Protein AF-A0A358NBW7-F1 (afdb_monomer)

Radius of gyration: 40.59 Å; Cα contacts (8 Å, |Δi|>4): 754; chains: 1; bounding box: 81×99×134 Å

Secondary structure (DSSP, 8-state):
------THHHHHHHHHHHHHHHHHHHHHHHHHHHTT--GGGT--S--------EEEEEB-SS-B-TTPBPPHHHHB-TTT-SBPEEEEEHHHHTTSEEEEE-TTS-EEEEEEEEEEEETTEEEEEETTS-EEETTTEEEETTEES-GGGTTTPBBSS-B-TT-B-BGGGBPPTTPPSSHHHHSPTTEEEEEEEGGGEETGGGPPTT-EEEEEEEEEHHHHHHHHHHTT-----------TTS-TTSGGG-EEEEEEEEEEEEEEEEEEEEEEEEEEETTTEEEEEEEEEEEEEEEEETTTHHHHHHHHHTTPEEEEEEPP-S--SS-----PPTTEEEEE--SSPBPTTPPP-GGGSB-TTT-PBPEEEEEHHHHHHTTB---GGGTTT--BSS-B-TTSPPBSTTBPPTTPPSSGGGGSPTT-------GGG-TTGGGPPTT--------------

Solvent-accessible surface area (backbone atoms only — not comparable to full-atom values): 26760 Å² total; per-residue (Å²): 136,84,81,84,75,72,71,66,61,60,53,52,54,51,50,53,50,54,52,50,52,50,54,54,52,50,52,53,54,52,52,43,45,75,70,69,46,61,68,80,77,68,51,88,66,78,79,69,74,84,75,75,66,50,54,58,25,39,16,29,57,45,69,42,56,51,28,37,54,40,49,69,76,38,23,29,33,89,86,77,71,41,74,31,59,49,75,44,45,38,87,69,45,48,66,31,38,37,23,31,71,40,99,88,68,47,78,48,71,41,40,25,63,43,57,48,83,50,100,94,42,50,40,35,27,31,72,87,66,50,74,43,46,63,87,56,40,48,22,50,69,60,22,37,39,50,59,78,84,46,51,67,39,21,27,66,49,68,39,69,49,76,43,66,46,37,69,86,48,39,53,66,90,85,52,53,60,36,69,76,44,69,36,56,90,73,38,40,73,44,83,42,57,44,91,48,33,46,68,50,88,79,50,55,64,70,40,44,27,33,36,33,28,40,35,41,56,89,50,39,73,59,47,40,48,69,58,67,50,77,70,76,86,74,78,74,79,70,74,91,79,70,69,83,82,61,60,80,73,44,56,45,68,32,54,28,40,63,73,20,30,29,68,38,46,71,44,82,42,80,41,78,45,78,48,75,40,99,90,74,47,80,42,78,43,79,46,79,45,47,33,28,29,34,25,33,41,61,80,32,49,53,35,45,50,48,38,52,75,74,66,26,52,26,38,56,43,78,56,81,87,64,82,74,77,66,88,67,66,78,80,69,58,90,70,42,38,61,30,47,18,29,47,42,67,43,54,47,33,36,67,38,47,75,74,44,22,20,29,62,64,74,67,42,70,37,60,46,80,40,47,50,68,59,38,60,78,63,46,44,51,51,54,63,77,79,44,44,68,34,30,30,67,45,72,39,60,46,71,46,71,47,38,66,86,49,35,48,67,89,90,60,61,71,38,73,73,61,72,50,57,90,95,60,80,90,79,89,75,66,63,94,79,38,90,67,61,92,74,70,60,91,91,66,89,81,86,89,81,88,78,82,84,89,80,82,133

Nearest PDB structures (foldseek):
  8h43-assembly3_C  TM=6.506E-01  e=1.332E-01  Homo sapiens
  8h43-assembly1_A  TM=6.468E-01  e=1.851E-01  Homo sapiens
  6wau-assembly1_A  TM=6.482E-01  e=2.573E-01  Homo sapiens
  4tvx-assembly2_C  TM=3.896E-01  e=1.013E+00  Escherichia coli K-12
  4tvx-assembly2_D  TM=2.783E-01  e=1.013E+00  Escherichia coli K-12

Mean predicted aligned error: 17.87 Å

Foldseek 3Di:
DDDDDDPVVVVVVVVVVVVVVVVVVVVVLVVCVVVVNPNVVVPPPDPPPPDAAWQKFFWFAAKDAALDAAAQNRQADPVPRDGDTDTHHQVRQAQWWWWFQDPVRDTDIFGWHHWDADPVGIWTQGPVRDIDHSVRTQDTNQFGRDCVVRGGFGARHIDHTPDTDGPVRTDDPPQHGDPNSNADPQWDKDKDFVVLEPPQQVDDAFFWKWKKWFAQPVCVVVLCVQLPVPDDDPPPPPPPPDDPPPSRPDTDIFTLFGRKGFHFGKDWDWDWDWDADPVPGTDTDTDITIITIITTRPSSVRSVVSSVVSSTRMYIGTDDPDPPPPPPPPPQPPQWAWFFFFLAKAAALDFDAQQRQANRNHRDRDTDIDGPVVCVVQQFDRDPVVRGRWGANHIDGGPDTDHPVRTDDPPQHGDPVSNAPPPDDDDDDDCVPPDCPVVDDPPDDDDDDDDDPPDDD

pLDDT: mean 78.97, std 14.65, range [33.09, 95.12]

Structure (mmCIF, N/CA/C/O backbone):
data_AF-A0A358NBW7-F1
#
_entry.id   AF-A0A358NBW7-F1
#
loop_
_atom_site.group_PDB
_atom_site.id
_atom_site.type_symbol
_atom_site.label_atom_id
_atom_site.label_alt_id
_atom_site.label_comp_id
_atom_site.label_asym_id
_atom_site.label_entity_id
_atom_site.label_seq_id
_atom_site.pdbx_PDB_ins_code
_atom_site.Cartn_x
_atom_site.Cartn_y
_atom_site.Cartn_z
_atom_site.occupancy
_atom_site.B_iso_or_equiv
_atom_site.auth_seq_id
_atom_site.auth_comp_id
_atom_site.auth_asym_id
_atom_site.auth_atom_id
_atom_site.pdbx_PDB_model_num
ATOM 1 N N . MET A 1 1 ? 30.375 -65.484 -62.132 1.00 43.00 1 MET A N 1
ATOM 2 C CA . MET A 1 1 ? 31.184 -64.501 -62.890 1.00 43.00 1 MET A CA 1
ATOM 3 C C . MET A 1 1 ? 30.491 -63.143 -62.827 1.00 43.00 1 MET A C 1
ATOM 5 O O . MET A 1 1 ? 29.466 -62.958 -63.471 1.00 43.00 1 MET A O 1
ATOM 9 N N . GLN A 1 2 ? 30.977 -62.236 -61.975 1.00 42.34 2 GLN A N 1
ATOM 10 C CA . GLN A 1 2 ? 30.413 -60.893 -61.785 1.00 42.34 2 GLN A CA 1
ATOM 11 C C . GLN A 1 2 ? 30.841 -59.966 -62.933 1.00 42.34 2 GLN A C 1
ATOM 13 O O . GLN A 1 2 ? 32.029 -59.787 -63.186 1.00 42.34 2 GLN A O 1
ATOM 18 N N . LYS A 1 3 ? 29.864 -59.376 -63.632 1.00 48.72 3 LYS A N 1
ATOM 19 C CA . LYS A 1 3 ? 30.091 -58.343 -64.652 1.00 48.72 3 LYS A CA 1
ATOM 20 C C . LYS A 1 3 ? 30.394 -57.009 -63.970 1.00 48.72 3 LYS A C 1
ATOM 22 O O . LYS A 1 3 ? 29.499 -56.382 -63.409 1.00 48.72 3 LYS A O 1
ATOM 27 N N . HIS A 1 4 ? 31.644 -56.570 -64.080 1.00 51.81 4 HIS A N 1
ATOM 28 C CA . HIS A 1 4 ? 32.081 -55.207 -63.788 1.00 51.81 4 HIS A CA 1
ATOM 29 C C . HIS A 1 4 ? 31.305 -54.230 -64.692 1.00 51.81 4 HIS A C 1
ATOM 31 O O . HIS A 1 4 ? 31.527 -54.183 -65.903 1.00 51.81 4 HIS A O 1
ATOM 37 N N . LYS A 1 5 ? 30.347 -53.477 -64.135 1.00 56.50 5 LYS A N 1
ATOM 38 C CA . LYS A 1 5 ? 29.700 -52.360 -64.839 1.00 56.50 5 LYS A CA 1
ATOM 39 C C . LYS A 1 5 ? 30.567 -51.109 -64.680 1.00 56.50 5 LYS A C 1
ATOM 41 O O . LYS A 1 5 ? 30.919 -50.714 -63.575 1.00 56.50 5 LYS A O 1
ATOM 46 N N . SER A 1 6 ? 30.931 -50.555 -65.831 1.00 57.09 6 SER A N 1
ATOM 47 C CA . SER A 1 6 ? 31.803 -49.401 -66.063 1.00 57.09 6 SER A CA 1
ATOM 48 C C . SER A 1 6 ? 31.425 -48.163 -65.235 1.00 57.09 6 SER A C 1
ATOM 50 O O . SER A 1 6 ? 30.330 -47.623 -65.391 1.00 57.09 6 SER A O 1
ATOM 52 N N . SER A 1 7 ? 32.362 -47.669 -64.415 1.00 59.12 7 SER A N 1
ATOM 53 C CA . SER A 1 7 ? 32.259 -46.389 -63.688 1.00 59.12 7 SER A CA 1
ATOM 54 C C . SER A 1 7 ? 32.347 -45.159 -64.607 1.00 59.12 7 SER A C 1
ATOM 56 O O . SER A 1 7 ? 32.099 -44.035 -64.179 1.00 59.12 7 SER A O 1
ATOM 58 N N . PHE A 1 8 ? 32.649 -45.354 -65.893 1.00 58.91 8 PHE A N 1
ATOM 59 C CA . PHE A 1 8 ? 32.957 -44.271 -66.826 1.00 58.91 8 PHE A CA 1
ATOM 60 C C . PHE A 1 8 ? 31.715 -43.531 -67.350 1.00 58.91 8 PHE A C 1
ATOM 62 O O . PHE A 1 8 ? 31.806 -42.385 -67.787 1.00 58.91 8 PHE A O 1
ATOM 69 N N . VAL A 1 9 ? 30.539 -44.166 -67.304 1.00 66.31 9 VAL A N 1
ATOM 70 C CA . VAL A 1 9 ? 29.280 -43.559 -67.776 1.00 66.31 9 VAL A CA 1
ATOM 71 C C . VAL A 1 9 ? 28.740 -42.545 -66.765 1.00 66.31 9 VAL A C 1
ATOM 73 O O . VAL A 1 9 ? 28.293 -41.470 -67.155 1.00 66.31 9 VAL A O 1
ATOM 76 N N . PHE A 1 10 ? 28.856 -42.838 -65.468 1.00 62.59 10 PHE A N 1
ATOM 77 C CA . PHE A 1 10 ? 28.409 -41.931 -64.407 1.00 62.59 10 PHE A CA 1
ATOM 78 C C . PHE A 1 10 ? 29.229 -40.639 -64.363 1.00 62.59 10 PHE A C 1
ATOM 80 O O . PHE A 1 10 ? 28.658 -39.562 -64.219 1.00 62.59 10 PHE A O 1
ATOM 87 N N . VAL A 1 11 ? 30.547 -40.729 -64.571 1.00 72.12 11 VAL A N 1
ATOM 88 C CA . VAL A 1 11 ? 31.430 -39.552 -64.605 1.00 72.12 11 VAL A CA 1
ATOM 89 C C . VAL A 1 11 ? 31.084 -38.635 -65.778 1.00 72.12 11 VAL A C 1
ATOM 91 O O . VAL A 1 11 ? 31.039 -37.421 -65.606 1.00 72.12 11 VAL A O 1
ATOM 94 N N . LYS A 1 12 ? 30.773 -39.194 -66.955 1.00 73.44 12 LYS A N 1
ATOM 95 C CA . LYS A 1 12 ? 30.376 -38.385 -68.115 1.00 73.44 12 LYS A CA 1
ATOM 96 C C . LYS A 1 12 ? 29.060 -37.651 -67.881 1.00 73.44 12 LYS A C 1
ATOM 98 O O . LYS A 1 12 ? 29.008 -36.461 -68.159 1.00 73.44 12 LYS A O 1
ATOM 103 N N . ILE A 1 13 ? 28.050 -38.327 -67.327 1.00 74.31 13 ILE A N 1
ATOM 104 C CA . ILE A 1 13 ? 26.744 -37.714 -67.037 1.00 74.31 13 ILE A CA 1
ATOM 105 C C . ILE A 1 13 ? 26.893 -36.598 -65.998 1.00 74.31 13 ILE A C 1
ATOM 107 O O . ILE A 1 13 ? 26.380 -35.501 -66.215 1.00 74.31 13 ILE A O 1
ATOM 111 N N . LEU A 1 14 ? 27.650 -36.845 -64.923 1.00 75.31 14 LEU A N 1
ATOM 112 C CA . LEU A 1 14 ? 27.919 -35.849 -63.887 1.00 75.31 14 LEU A CA 1
ATOM 113 C C . LEU A 1 14 ? 28.646 -34.624 -64.463 1.00 75.31 14 LEU A C 1
ATOM 115 O O . LEU A 1 14 ? 28.243 -33.498 -64.191 1.00 75.31 14 LEU A O 1
ATOM 119 N N . LEU A 1 15 ? 29.660 -34.831 -65.311 1.00 75.50 15 LEU A N 1
ATOM 120 C CA . LEU A 1 15 ? 30.410 -33.739 -65.933 1.00 75.50 15 LEU A CA 1
ATOM 121 C C . LEU A 1 15 ? 29.522 -32.895 -66.859 1.00 75.50 15 LEU A C 1
ATOM 123 O O . LEU A 1 15 ? 29.569 -31.670 -66.793 1.00 75.50 15 LEU A O 1
ATOM 127 N N . THR A 1 16 ? 28.675 -33.523 -67.683 1.00 73.75 16 THR A N 1
ATOM 128 C CA . THR A 1 16 ? 27.721 -32.784 -68.528 1.00 73.75 16 THR A CA 1
ATOM 129 C C . THR A 1 16 ? 26.678 -32.026 -67.718 1.00 73.75 16 THR A C 1
ATOM 131 O O . THR A 1 16 ? 26.288 -30.934 -68.119 1.00 73.75 16 THR A O 1
ATOM 134 N N . LEU A 1 17 ? 26.243 -32.565 -66.577 1.00 73.31 17 LEU A N 1
ATOM 135 C CA . LEU A 1 17 ? 25.246 -31.912 -65.732 1.00 73.31 17 LEU A CA 1
ATOM 136 C C . LEU A 1 17 ? 25.853 -30.703 -65.009 1.00 73.31 17 LEU A C 1
ATOM 138 O O . LEU A 1 17 ? 25.256 -29.631 -65.034 1.00 73.31 17 LEU A O 1
ATOM 142 N N . VAL A 1 18 ? 27.077 -30.838 -64.486 1.00 73.06 18 VAL A N 1
ATOM 143 C CA . VAL A 1 18 ? 27.837 -29.733 -63.878 1.00 73.06 18 VAL A CA 1
ATOM 144 C C . VAL A 1 18 ? 28.124 -28.635 -64.904 1.00 73.06 18 VAL A C 1
ATOM 146 O O . VAL A 1 18 ? 27.883 -27.458 -64.628 1.00 73.06 18 VAL A O 1
ATOM 149 N N . LEU A 1 19 ? 28.567 -29.002 -66.113 1.00 71.69 19 LEU A N 1
ATOM 150 C CA . LEU A 1 19 ? 28.841 -28.031 -67.174 1.00 71.69 19 LEU A CA 1
ATOM 151 C C . LEU A 1 19 ? 27.554 -27.323 -67.635 1.00 71.69 19 LEU A C 1
ATOM 153 O O . LEU A 1 19 ? 27.552 -26.107 -67.808 1.00 71.69 19 LEU A O 1
ATOM 157 N N . GLY A 1 20 ? 26.442 -28.057 -67.755 1.00 69.44 20 GLY A N 1
ATOM 158 C CA . GLY A 1 20 ? 25.131 -27.496 -68.089 1.00 69.44 20 GLY A CA 1
ATOM 159 C C . GLY A 1 20 ? 24.627 -26.500 -67.042 1.00 69.44 20 GLY A C 1
ATOM 160 O O . GLY A 1 20 ? 24.198 -25.404 -67.397 1.00 69.44 20 GLY A O 1
ATOM 161 N N . THR A 1 21 ? 24.751 -26.820 -65.750 1.00 68.88 21 THR A N 1
ATOM 162 C CA . THR A 1 21 ? 24.382 -25.888 -64.672 1.00 68.88 21 THR A CA 1
ATOM 163 C C . THR A 1 21 ? 25.261 -24.640 -64.643 1.00 68.88 21 THR A C 1
ATOM 165 O O . THR A 1 21 ? 24.761 -23.558 -64.348 1.00 68.88 21 THR A O 1
ATOM 168 N N . PHE A 1 22 ? 26.541 -24.755 -65.010 1.00 69.94 22 PHE A N 1
ATOM 169 C CA . PHE A 1 22 ? 27.452 -23.612 -65.042 1.00 69.94 22 PHE A CA 1
ATOM 170 C C . PHE A 1 22 ? 27.130 -22.649 -66.192 1.00 69.94 22 PHE A C 1
ATOM 172 O O . PHE A 1 22 ? 27.163 -21.437 -66.003 1.00 69.94 22 PHE A O 1
ATOM 179 N N . VAL A 1 23 ? 26.763 -23.177 -67.365 1.00 70.06 23 VAL A N 1
ATOM 180 C CA . VAL A 1 23 ? 26.369 -22.369 -68.535 1.00 70.06 23 VAL A CA 1
ATOM 181 C C . VAL A 1 23 ? 25.020 -21.677 -68.314 1.00 70.06 23 VAL A C 1
ATOM 183 O O . VAL A 1 23 ? 24.852 -20.518 -68.684 1.00 70.06 23 VAL A O 1
ATOM 186 N N . ILE A 1 24 ? 24.065 -22.352 -67.669 1.00 69.12 24 ILE A N 1
ATOM 187 C CA . ILE A 1 24 ? 22.767 -21.746 -67.336 1.00 69.12 24 ILE A CA 1
ATOM 188 C C . ILE A 1 24 ? 22.938 -20.688 -66.235 1.00 69.12 24 ILE A C 1
ATOM 190 O O . ILE A 1 24 ? 22.396 -19.590 -66.347 1.00 69.12 24 ILE A O 1
ATOM 194 N N . GLY A 1 25 ? 23.740 -20.980 -65.206 1.00 63.81 25 GLY A N 1
ATOM 195 C CA . GLY A 1 25 ? 24.037 -20.038 -64.127 1.00 63.81 25 GLY A CA 1
ATOM 196 C C . GLY A 1 25 ? 24.762 -18.782 -64.615 1.00 63.81 25 GLY A C 1
ATOM 197 O O . GLY A 1 25 ? 24.378 -17.673 -64.249 1.00 63.81 25 GLY A O 1
ATOM 198 N N . SER A 1 26 ? 25.758 -18.925 -65.496 1.00 66.50 26 SER A N 1
ATOM 199 C CA . SER A 1 26 ? 26.493 -17.779 -66.047 1.00 66.50 26 SER A CA 1
ATOM 200 C C . SER A 1 26 ? 25.643 -16.935 -66.999 1.00 66.50 26 SER A C 1
ATOM 202 O O . SER A 1 26 ? 25.740 -15.708 -66.975 1.00 66.50 26 SER A O 1
ATOM 204 N N . GLY A 1 27 ? 24.756 -17.565 -67.776 1.00 70.44 27 GLY A N 1
ATOM 205 C CA . GLY A 1 27 ? 23.825 -16.868 -68.663 1.00 70.44 27 GLY A CA 1
ATOM 206 C C . GLY A 1 27 ? 22.858 -15.951 -67.911 1.00 70.44 27 GLY A C 1
ATOM 207 O O . GLY A 1 27 ? 22.645 -14.814 -68.336 1.00 70.44 27 GLY A O 1
ATOM 208 N N . ILE A 1 28 ? 22.329 -16.408 -66.771 1.00 70.81 28 ILE A N 1
ATOM 209 C CA . ILE A 1 28 ? 21.409 -15.632 -65.923 1.00 70.81 28 ILE A CA 1
ATOM 210 C C . ILE A 1 28 ? 22.133 -14.443 -65.275 1.00 70.81 28 ILE A C 1
ATOM 212 O O . ILE A 1 28 ? 21.622 -13.325 -65.292 1.00 70.81 28 ILE A O 1
ATOM 216 N N . VAL A 1 29 ? 23.353 -14.642 -64.768 1.00 68.69 29 VAL A N 1
ATOM 217 C CA . VAL A 1 29 ? 24.149 -13.551 -64.176 1.00 68.69 29 VAL A CA 1
ATOM 218 C C . VAL A 1 29 ? 24.500 -12.487 -65.225 1.00 68.69 29 VAL A C 1
ATOM 220 O O . VAL A 1 29 ? 24.363 -11.294 -64.958 1.00 68.69 29 VAL A O 1
ATOM 223 N N . ALA A 1 30 ? 24.881 -12.897 -66.439 1.00 70.25 30 ALA A N 1
ATOM 224 C CA . ALA A 1 30 ? 25.211 -11.972 -67.521 1.00 70.25 30 ALA A CA 1
ATOM 225 C C . ALA A 1 30 ? 23.995 -11.164 -68.011 1.00 70.25 30 ALA A C 1
ATOM 227 O O . ALA A 1 30 ? 24.125 -9.973 -68.295 1.00 70.25 30 ALA A O 1
ATOM 228 N N . THR A 1 31 ? 22.806 -11.778 -68.076 1.00 73.56 31 THR A N 1
ATOM 229 C CA . THR A 1 31 ? 21.574 -11.063 -68.461 1.00 73.56 31 THR A CA 1
ATOM 230 C C . THR A 1 31 ? 21.116 -10.080 -67.388 1.00 73.56 31 THR A C 1
ATOM 232 O O . THR A 1 31 ? 20.692 -8.977 -67.727 1.00 73.56 31 THR A O 1
ATOM 235 N N . LEU A 1 32 ? 21.248 -10.423 -66.104 1.00 72.31 32 LEU A N 1
ATOM 236 C CA . LEU A 1 32 ? 20.913 -9.515 -65.001 1.00 72.31 32 LEU A CA 1
ATOM 237 C C . LEU A 1 32 ? 21.889 -8.331 -64.911 1.00 72.31 32 LEU A C 1
ATOM 239 O O . LEU A 1 32 ? 21.456 -7.203 -64.677 1.00 72.31 32 LEU A O 1
ATOM 243 N N . TRP A 1 33 ? 23.179 -8.557 -65.179 1.00 72.69 33 TRP A N 1
ATOM 244 C CA . TRP A 1 33 ? 24.166 -7.479 -65.271 1.00 72.69 33 TRP A CA 1
ATOM 245 C C . TRP A 1 33 ? 23.893 -6.538 -66.453 1.00 72.69 33 TRP A C 1
ATOM 247 O O . TRP A 1 33 ? 23.881 -5.320 -66.286 1.00 72.69 33 TRP A O 1
ATOM 257 N N . ALA A 1 34 ? 23.589 -7.090 -67.634 1.00 74.12 34 ALA A N 1
ATOM 258 C CA . ALA A 1 34 ? 23.233 -6.300 -68.815 1.00 74.12 34 ALA A CA 1
ATOM 259 C C . ALA A 1 34 ? 21.933 -5.491 -68.630 1.00 74.12 34 ALA A C 1
ATOM 261 O O . ALA A 1 34 ? 21.777 -4.433 -69.233 1.00 74.12 34 ALA A O 1
ATOM 262 N N . ALA A 1 35 ? 21.024 -5.951 -67.764 1.00 77.81 35 ALA A N 1
ATOM 263 C CA . ALA A 1 35 ? 19.812 -5.228 -67.375 1.00 77.81 35 ALA A CA 1
ATOM 264 C C . ALA A 1 35 ? 20.061 -4.107 -66.341 1.00 77.81 35 ALA A C 1
ATOM 266 O O . ALA A 1 35 ? 19.105 -3.521 -65.833 1.00 77.81 35 ALA A O 1
ATOM 267 N N . GLY A 1 36 ? 21.324 -3.802 -66.016 1.00 62.88 36 GLY A N 1
ATOM 268 C CA . GLY A 1 36 ? 21.696 -2.727 -65.093 1.00 62.88 36 GLY A CA 1
ATOM 269 C C . GLY A 1 36 ? 21.487 -3.078 -63.620 1.00 62.88 36 GLY A C 1
ATOM 270 O O . GLY A 1 36 ? 21.464 -2.184 -62.774 1.00 62.88 36 GLY A O 1
ATOM 271 N N . MET A 1 37 ? 21.321 -4.364 -63.294 1.00 65.25 37 MET A N 1
ATOM 272 C CA . MET A 1 37 ? 21.226 -4.798 -61.908 1.00 65.25 37 MET A CA 1
ATOM 273 C C . MET A 1 37 ? 22.641 -4.820 -61.299 1.00 65.25 37 MET A C 1
ATOM 275 O O . MET A 1 37 ? 23.515 -5.517 -61.823 1.00 65.25 37 MET A O 1
ATOM 279 N N . PRO A 1 38 ? 22.909 -4.058 -60.221 1.00 66.81 38 PRO A N 1
ATOM 280 C CA . PRO A 1 38 ? 24.228 -4.036 -59.597 1.00 66.81 38 PRO A CA 1
ATOM 281 C C . PRO A 1 38 ? 24.590 -5.443 -59.109 1.00 66.81 38 PRO A C 1
ATOM 283 O O . PRO A 1 38 ? 23.788 -6.090 -58.433 1.00 66.81 38 PRO A O 1
ATOM 286 N N . ILE A 1 39 ? 25.796 -5.913 -59.454 1.00 59.03 39 ILE A N 1
ATOM 287 C CA . ILE A 1 39 ? 26.302 -7.268 -59.139 1.00 59.03 39 ILE A CA 1
ATOM 288 C C . ILE A 1 39 ? 26.208 -7.564 -57.632 1.00 59.03 39 ILE A C 1
ATOM 290 O O . ILE A 1 39 ? 25.948 -8.696 -57.234 1.00 59.03 39 ILE A O 1
ATOM 294 N N . GLU A 1 40 ? 26.316 -6.524 -56.808 1.00 59.62 40 GLU A N 1
ATOM 295 C CA . GLU A 1 40 ? 26.175 -6.542 -55.349 1.00 59.62 40 GLU A CA 1
ATOM 296 C C . GLU A 1 40 ? 24.830 -7.121 -54.871 1.00 59.62 40 GLU A C 1
ATOM 298 O O . GLU A 1 40 ? 24.776 -7.765 -53.830 1.00 59.62 40 GLU A O 1
ATOM 303 N N . LYS A 1 41 ? 23.745 -6.968 -55.649 1.00 54.75 41 LYS A N 1
ATOM 304 C CA . LYS A 1 41 ? 22.414 -7.522 -55.325 1.00 54.75 41 LYS A CA 1
ATOM 305 C C . LYS A 1 41 ? 22.200 -8.955 -55.818 1.00 54.75 41 LYS A C 1
ATOM 307 O O . LYS A 1 41 ? 21.224 -9.591 -55.431 1.00 54.75 41 LYS A O 1
ATOM 312 N N . ILE A 1 42 ? 23.080 -9.452 -56.686 1.00 57.06 42 ILE A N 1
ATOM 313 C CA . ILE A 1 42 ? 23.023 -10.814 -57.241 1.00 57.06 42 ILE A CA 1
ATOM 314 C C . ILE A 1 42 ? 23.847 -11.774 -56.363 1.00 57.06 42 ILE A C 1
ATOM 316 O O . ILE A 1 42 ? 23.704 -12.988 -56.462 1.00 57.06 42 ILE A O 1
ATOM 320 N N . ALA A 1 43 ? 24.669 -11.259 -55.446 1.00 54.91 43 ALA A N 1
ATOM 321 C CA . ALA A 1 43 ? 25.321 -12.066 -54.427 1.00 54.91 43 ALA A CA 1
ATOM 322 C C . ALA A 1 43 ? 24.292 -12.533 -53.379 1.00 54.91 43 ALA A C 1
ATOM 324 O O . ALA A 1 43 ? 24.034 -11.871 -52.382 1.00 54.91 43 ALA A O 1
ATOM 325 N N . PHE A 1 44 ? 23.730 -13.726 -53.574 1.00 51.44 44 PHE A N 1
ATOM 326 C CA . PHE A 1 44 ? 22.882 -14.454 -52.608 1.00 51.44 44 PHE A CA 1
ATOM 327 C C . PHE A 1 44 ? 23.637 -14.885 -51.328 1.00 51.44 44 PHE A C 1
ATOM 329 O O . PHE A 1 44 ? 23.160 -15.725 -50.568 1.00 51.44 44 PHE A O 1
ATOM 336 N N . TRP A 1 45 ? 24.849 -14.372 -51.122 1.00 51.59 45 TRP A N 1
ATOM 337 C CA . TRP A 1 45 ? 25.712 -14.671 -49.991 1.00 51.59 45 TRP A CA 1
ATOM 338 C C . TRP A 1 45 ? 25.512 -13.553 -48.974 1.00 51.59 45 TRP A C 1
ATOM 340 O O . TRP A 1 45 ? 26.006 -12.453 -49.182 1.00 51.59 45 TRP A O 1
ATOM 350 N N . ASN A 1 46 ? 24.723 -13.848 -47.936 1.00 52.09 46 ASN A N 1
ATOM 351 C CA . ASN A 1 46 ? 24.575 -13.114 -46.678 1.00 52.09 46 ASN A CA 1
ATOM 352 C C . ASN A 1 46 ? 25.010 -11.641 -46.725 1.00 52.09 46 ASN A C 1
ATOM 354 O O . ASN A 1 46 ? 26.082 -11.281 -46.242 1.00 52.09 46 ASN A O 1
ATOM 358 N N . THR A 1 47 ? 24.143 -10.766 -47.234 1.00 49.16 47 THR A N 1
ATOM 359 C CA . THR A 1 47 ? 24.120 -9.392 -46.725 1.00 49.16 47 THR A CA 1
ATOM 360 C C . THR A 1 47 ? 23.556 -9.482 -45.312 1.00 49.16 47 THR A C 1
ATOM 362 O O . THR A 1 47 ? 22.347 -9.398 -45.098 1.00 49.16 47 THR A O 1
ATOM 365 N N . GLU A 1 48 ? 24.435 -9.782 -44.351 1.00 54.75 48 GLU A N 1
ATOM 366 C CA . GLU A 1 48 ? 24.155 -9.588 -42.934 1.00 54.75 48 GLU A CA 1
ATOM 367 C C . GLU A 1 48 ? 23.654 -8.137 -42.817 1.00 54.75 48 GLU A C 1
ATOM 369 O O . GLU A 1 48 ? 24.370 -7.227 -43.247 1.00 54.75 48 GLU A O 1
ATOM 374 N N . PRO A 1 49 ? 22.409 -7.892 -42.375 1.00 58.34 49 PRO A N 1
ATOM 375 C CA . PRO A 1 49 ? 21.904 -6.533 -42.262 1.00 58.34 49 PRO A CA 1
ATOM 376 C C . PRO A 1 49 ? 22.866 -5.745 -41.374 1.00 58.34 49 PRO A C 1
ATOM 378 O O . PRO A 1 49 ? 23.195 -6.201 -40.279 1.00 58.34 49 PRO A O 1
ATOM 381 N N . GLU A 1 50 ? 23.339 -4.606 -41.881 1.00 56.72 50 GLU A N 1
ATOM 382 C CA . GLU A 1 50 ? 24.238 -3.686 -41.186 1.00 56.72 50 GLU A CA 1
ATOM 383 C C . GLU A 1 50 ? 23.624 -3.357 -39.820 1.00 56.72 50 GLU A C 1
ATOM 385 O O . GLU A 1 50 ? 22.610 -2.660 -39.718 1.00 56.72 50 GLU A O 1
ATOM 390 N N . ARG A 1 51 ? 24.161 -3.975 -38.762 1.00 64.88 51 ARG A N 1
ATOM 391 C CA . ARG A 1 51 ? 23.663 -3.773 -37.405 1.00 64.88 51 ARG A CA 1
ATOM 392 C C . ARG A 1 51 ? 24.130 -2.400 -36.968 1.00 64.88 51 ARG A C 1
ATOM 394 O O . ARG A 1 51 ? 25.324 -2.167 -36.835 1.00 64.88 51 ARG A O 1
ATOM 401 N N . VAL A 1 52 ? 23.182 -1.496 -36.761 1.00 76.19 52 VAL A N 1
ATOM 402 C CA . VAL A 1 52 ? 23.473 -0.193 -36.171 1.00 76.19 52 VAL A CA 1
ATOM 403 C C . VAL A 1 52 ? 24.013 -0.433 -34.765 1.00 76.19 52 VAL A C 1
ATOM 405 O O . VAL A 1 52 ? 23.367 -1.120 -33.972 1.00 76.19 52 VAL A O 1
ATOM 408 N N . ALA A 1 53 ? 25.179 0.134 -34.458 1.00 85.19 53 ALA A N 1
ATOM 409 C CA . ALA A 1 53 ? 25.755 0.083 -33.123 1.00 85.19 53 ALA A CA 1
ATOM 410 C C . ALA A 1 53 ? 24.715 0.518 -32.077 1.00 85.19 53 ALA A C 1
ATOM 412 O O . ALA A 1 53 ? 24.115 1.599 -32.174 1.00 85.19 53 ALA A O 1
ATOM 413 N N . ALA A 1 54 ? 24.475 -0.334 -31.082 1.00 90.38 54 ALA A N 1
ATOM 414 C CA . ALA A 1 54 ? 23.421 -0.115 -30.104 1.00 90.38 54 ALA A CA 1
ATOM 415 C C . ALA A 1 54 ? 23.765 -0.714 -28.741 1.00 90.38 54 ALA A C 1
ATOM 417 O O . ALA A 1 54 ? 24.320 -1.808 -28.633 1.00 90.38 54 ALA A O 1
ATOM 418 N N . ILE A 1 55 ? 23.358 -0.018 -27.680 1.00 90.69 55 ILE A N 1
ATOM 419 C CA . ILE A 1 55 ? 23.399 -0.552 -26.320 1.00 90.69 55 ILE A CA 1
ATOM 420 C C . ILE A 1 55 ? 22.157 -1.401 -26.105 1.00 90.69 55 ILE A C 1
ATOM 422 O O . ILE A 1 55 ? 21.030 -0.961 -26.330 1.00 90.69 55 ILE A O 1
ATOM 426 N N . THR A 1 56 ? 22.353 -2.621 -25.624 1.00 91.69 56 THR A N 1
ATOM 427 C CA . THR A 1 56 ? 21.248 -3.547 -25.397 1.00 91.69 56 THR A CA 1
ATOM 428 C C . THR A 1 56 ? 20.759 -3.475 -23.955 1.00 91.69 56 THR A C 1
ATOM 430 O O . THR A 1 56 ? 21.551 -3.700 -23.038 1.00 91.69 56 THR A O 1
ATOM 433 N N . LEU A 1 57 ? 19.462 -3.246 -23.744 1.00 94.19 57 LEU A N 1
ATOM 434 C CA . LEU A 1 57 ? 18.833 -3.273 -22.422 1.00 94.19 57 LEU A CA 1
ATOM 435 C C . LEU A 1 57 ? 17.934 -4.512 -22.283 1.00 94.19 57 LEU A C 1
ATOM 437 O O . LEU A 1 57 ? 17.080 -4.738 -23.141 1.00 94.19 57 LEU A O 1
ATOM 441 N N . PRO A 1 58 ? 18.073 -5.328 -21.228 1.00 94.50 58 PRO A N 1
ATOM 442 C CA . PRO A 1 58 ? 17.193 -6.465 -20.977 1.00 94.50 58 PRO A CA 1
ATOM 443 C C . PRO A 1 58 ? 15.740 -6.023 -20.763 1.00 94.50 58 PRO A C 1
ATOM 445 O O . PRO A 1 58 ? 15.452 -5.085 -20.014 1.00 94.50 58 PRO A O 1
ATOM 448 N N . MET A 1 59 ? 14.812 -6.754 -21.377 1.00 94.50 59 MET A N 1
ATOM 449 C CA . MET A 1 59 ? 13.373 -6.533 -21.248 1.00 94.50 59 MET A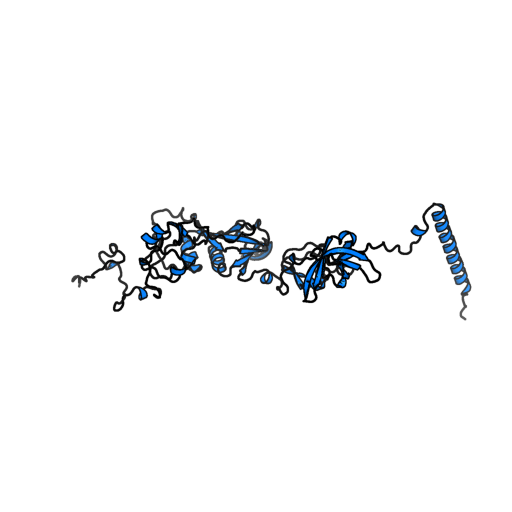 CA 1
ATOM 450 C C . MET A 1 59 ? 12.630 -7.840 -20.991 1.00 94.50 59 MET A C 1
ATOM 452 O O . MET A 1 59 ? 13.111 -8.928 -21.307 1.00 94.50 59 MET A O 1
ATOM 456 N N . ASN A 1 60 ? 11.439 -7.746 -20.406 1.00 94.50 60 ASN A N 1
ATOM 457 C CA . ASN A 1 60 ? 10.597 -8.916 -20.204 1.00 94.50 60 ASN A CA 1
ATOM 458 C C . ASN A 1 60 ? 9.920 -9.346 -21.507 1.00 94.50 60 ASN A C 1
ATOM 460 O O . ASN A 1 60 ? 9.379 -8.526 -22.251 1.00 94.50 60 ASN A O 1
ATOM 464 N N . TRP A 1 61 ? 9.932 -10.653 -21.755 1.00 92.38 61 TRP A N 1
ATOM 465 C CA . TRP A 1 61 ? 9.237 -11.275 -22.878 1.00 92.38 61 TRP A CA 1
ATOM 466 C C . TRP A 1 61 ? 7.742 -11.451 -22.593 1.00 92.38 61 TRP A C 1
ATOM 468 O O . TRP A 1 61 ? 6.903 -11.205 -23.456 1.00 92.38 61 TRP A O 1
ATOM 478 N N . LYS A 1 62 ? 7.401 -11.846 -21.362 1.00 92.31 62 LYS A N 1
ATOM 479 C CA . LYS A 1 62 ? 6.020 -12.042 -20.901 1.00 92.31 62 LYS A CA 1
ATOM 480 C C . LYS A 1 62 ? 5.639 -11.009 -19.835 1.00 92.31 62 LYS A C 1
ATOM 482 O O . LYS A 1 62 ? 6.529 -10.447 -19.188 1.00 92.31 62 LYS A O 1
ATOM 487 N N . PRO A 1 63 ? 4.337 -10.732 -19.645 1.00 93.12 63 PRO A N 1
ATOM 488 C CA . PRO A 1 63 ? 3.887 -9.909 -18.531 1.00 93.12 63 PRO A CA 1
ATOM 489 C C . PRO A 1 63 ? 4.349 -10.503 -17.195 1.00 93.12 63 PRO A C 1
ATOM 491 O O . PRO A 1 63 ? 4.369 -11.723 -17.022 1.00 93.12 63 PRO A O 1
ATOM 494 N N . ILE A 1 64 ? 4.735 -9.624 -16.272 1.00 93.44 64 ILE A N 1
ATOM 495 C CA . ILE A 1 64 ? 5.121 -9.987 -14.906 1.00 93.44 64 ILE A CA 1
ATOM 496 C C . ILE A 1 64 ? 4.105 -9.356 -13.963 1.00 93.44 64 ILE A C 1
ATOM 498 O O . ILE A 1 64 ? 3.914 -8.140 -13.994 1.00 93.44 64 ILE A O 1
ATOM 502 N N . GLU A 1 65 ? 3.461 -10.186 -13.149 1.00 89.88 65 GLU A N 1
ATOM 503 C CA . GLU A 1 65 ? 2.490 -9.747 -12.148 1.00 89.88 65 GLU A CA 1
ATOM 504 C C . GLU A 1 65 ? 3.164 -8.925 -11.041 1.00 89.88 65 GLU A C 1
ATOM 506 O O . GLU A 1 65 ? 4.335 -9.127 -10.691 1.00 89.88 65 GLU A O 1
ATOM 511 N N . ALA A 1 66 ? 2.408 -8.003 -10.456 1.00 87.81 66 ALA A N 1
ATOM 512 C CA . ALA A 1 66 ? 2.797 -7.268 -9.271 1.00 87.81 66 ALA A CA 1
ATOM 513 C C . ALA A 1 66 ? 3.219 -8.228 -8.151 1.00 87.81 66 ALA A C 1
ATOM 515 O O . ALA A 1 66 ? 2.630 -9.287 -7.943 1.00 87.81 66 ALA A O 1
ATOM 516 N N . TYR A 1 67 ? 4.258 -7.845 -7.409 1.00 90.06 67 TYR A N 1
ATOM 517 C CA . TYR A 1 67 ? 4.804 -8.610 -6.283 1.00 90.06 67 TYR A CA 1
ATOM 518 C C . TYR A 1 67 ? 5.442 -9.951 -6.657 1.00 90.06 67 TYR A C 1
ATOM 520 O O . TYR A 1 67 ? 5.903 -10.686 -5.775 1.00 90.06 67 TYR A O 1
ATOM 528 N N . ALA A 1 68 ? 5.539 -10.265 -7.950 1.00 91.62 68 ALA A N 1
ATOM 529 C CA . ALA A 1 68 ? 6.275 -11.419 -8.424 1.00 91.62 68 ALA A CA 1
ATOM 530 C C . ALA A 1 68 ? 7.784 -11.140 -8.444 1.00 91.62 68 ALA A C 1
ATOM 532 O O . ALA A 1 68 ? 8.253 -10.032 -8.725 1.00 91.62 68 ALA A O 1
ATOM 533 N N . LYS A 1 69 ? 8.558 -12.187 -8.150 1.00 94.25 69 LYS A N 1
ATOM 534 C CA . LYS A 1 69 ? 10.013 -12.192 -8.312 1.00 94.25 69 LYS A CA 1
ATOM 535 C C . LYS A 1 69 ? 10.348 -12.450 -9.775 1.00 94.25 69 LYS A C 1
ATOM 537 O O . LYS A 1 69 ? 9.904 -13.462 -10.312 1.00 94.25 69 LYS A O 1
ATOM 542 N N . VAL A 1 70 ? 11.162 -11.587 -10.378 1.00 95.06 70 VAL A N 1
ATOM 543 C CA . VAL A 1 70 ? 11.607 -11.749 -11.766 1.00 95.06 70 VAL A CA 1
ATOM 544 C C . VAL A 1 70 ? 12.489 -12.985 -11.882 1.00 95.06 70 VAL A C 1
ATOM 546 O O . VAL A 1 70 ? 13.503 -13.117 -11.190 1.00 95.06 70 VAL A O 1
ATOM 549 N N . LYS A 1 71 ? 12.105 -13.894 -12.771 1.00 94.62 71 LYS A N 1
ATOM 550 C CA . LYS A 1 71 ? 12.838 -15.109 -13.120 1.00 94.62 71 LYS A CA 1
ATOM 551 C C . LYS A 1 71 ? 13.547 -14.928 -14.456 1.00 94.62 71 LYS A C 1
ATOM 553 O O . LYS A 1 71 ? 13.184 -14.081 -15.268 1.00 94.62 71 LYS A O 1
ATOM 558 N N . ARG A 1 72 ? 14.544 -15.778 -14.711 1.00 93.81 72 ARG A N 1
ATOM 559 C CA . ARG A 1 72 ? 15.247 -15.807 -16.000 1.00 93.81 72 ARG A CA 1
ATOM 560 C C . ARG A 1 72 ? 14.280 -16.057 -17.164 1.00 93.81 72 ARG A C 1
ATOM 562 O O . ARG A 1 72 ? 14.344 -15.345 -18.158 1.00 93.81 72 ARG A O 1
ATOM 569 N N . ASP A 1 73 ? 13.333 -16.972 -16.978 1.00 94.25 73 ASP A N 1
ATOM 570 C CA . ASP A 1 73 ? 12.290 -17.317 -17.953 1.00 94.25 73 ASP A CA 1
ATOM 571 C C . ASP A 1 73 ? 11.351 -16.145 -18.285 1.00 94.25 73 ASP A C 1
ATOM 573 O O . ASP A 1 73 ? 10.659 -16.174 -19.298 1.00 94.25 73 ASP A O 1
ATOM 577 N N . ASP A 1 74 ? 11.289 -15.110 -17.439 1.00 93.75 74 ASP A N 1
ATOM 578 C CA . ASP A 1 74 ? 10.483 -13.913 -17.707 1.00 93.75 74 ASP A CA 1
ATOM 579 C C . ASP A 1 74 ? 11.161 -12.983 -18.721 1.00 93.75 74 ASP A C 1
ATOM 581 O O . ASP A 1 74 ? 10.491 -12.205 -19.404 1.00 93.75 74 ASP A O 1
ATOM 585 N N . LEU A 1 75 ? 12.487 -13.086 -18.836 1.00 94.31 75 LEU A N 1
ATOM 586 C CA . LEU A 1 75 ? 13.316 -12.308 -19.752 1.00 94.31 75 LEU A CA 1
ATOM 587 C C . LEU A 1 75 ? 13.673 -13.087 -21.021 1.00 94.31 75 LEU A C 1
ATOM 589 O O . LEU A 1 75 ? 14.097 -12.485 -21.999 1.00 94.31 75 LEU A O 1
ATOM 593 N N . GLN A 1 76 ? 13.565 -14.413 -21.007 1.00 94.44 76 GLN A N 1
ATOM 594 C CA . GLN A 1 76 ? 14.032 -15.267 -22.095 1.00 94.44 76 GLN A CA 1
ATOM 595 C C . GLN A 1 76 ? 12.999 -15.348 -23.226 1.00 94.44 76 GLN A C 1
ATOM 597 O O . GLN A 1 76 ? 11.827 -15.635 -22.983 1.00 94.44 76 GLN A O 1
ATOM 602 N N . ASP A 1 77 ? 13.438 -15.136 -24.466 1.00 92.38 77 ASP A N 1
ATOM 603 C CA . ASP A 1 77 ? 12.625 -15.431 -25.645 1.00 92.38 77 ASP A CA 1
ATOM 604 C C . ASP A 1 77 ? 12.582 -16.961 -25.845 1.00 92.38 77 ASP A C 1
ATOM 606 O O . ASP A 1 77 ? 13.635 -17.591 -26.001 1.00 92.38 77 ASP A O 1
ATOM 610 N N . PRO A 1 78 ? 11.391 -17.590 -25.850 1.00 89.06 78 PRO A N 1
ATOM 611 C CA . PRO A 1 78 ? 11.252 -19.037 -25.989 1.00 89.06 78 PRO A CA 1
ATOM 612 C C . PRO A 1 78 ? 11.737 -19.575 -27.341 1.00 89.06 78 PRO A C 1
ATOM 614 O O . PRO A 1 78 ? 11.964 -20.776 -27.461 1.00 89.06 78 PRO A O 1
ATOM 617 N N . ARG A 1 79 ? 11.881 -18.726 -28.367 1.00 90.12 79 ARG A N 1
ATOM 618 C CA . ARG A 1 79 ? 12.331 -19.136 -29.705 1.00 90.12 79 ARG A CA 1
ATOM 619 C C . ARG A 1 79 ? 13.846 -19.229 -29.795 1.00 90.12 79 ARG A C 1
ATOM 621 O O . ARG A 1 79 ? 14.370 -20.174 -30.373 1.00 90.12 79 ARG A O 1
ATOM 628 N N . THR A 1 80 ? 14.538 -18.234 -29.250 1.00 91.25 80 THR A N 1
ATOM 629 C CA . THR A 1 80 ? 15.999 -18.111 -29.356 1.00 91.25 80 THR A CA 1
ATOM 630 C C . THR A 1 80 ? 16.718 -18.655 -28.127 1.00 91.25 80 THR A C 1
ATOM 632 O O . THR A 1 80 ? 17.914 -18.933 -28.183 1.00 91.25 80 THR A O 1
ATOM 635 N N . GLY A 1 81 ? 16.016 -18.787 -26.998 1.00 89.44 81 GLY A N 1
ATOM 636 C CA . GLY A 1 81 ? 16.614 -19.111 -25.709 1.00 89.44 81 GLY A CA 1
ATOM 637 C C . GLY A 1 81 ? 17.517 -17.997 -25.168 1.00 89.44 81 GLY A C 1
ATOM 638 O O . GLY A 1 81 ? 18.178 -18.197 -24.148 1.00 89.44 81 GLY A O 1
ATOM 639 N N . GLN A 1 82 ? 17.564 -16.830 -25.811 1.00 91.75 82 GLN A N 1
ATOM 640 C CA . GLN A 1 82 ? 18.362 -15.694 -25.365 1.00 91.75 82 GLN A CA 1
ATOM 641 C C . GLN A 1 82 ? 17.518 -14.739 -24.520 1.00 91.75 82 GLN A C 1
ATOM 643 O O . GLN A 1 82 ? 16.289 -14.748 -24.572 1.00 91.75 82 GLN A O 1
ATOM 648 N N . ILE A 1 83 ? 18.187 -13.920 -23.706 1.00 91.69 83 ILE A N 1
ATOM 649 C CA . ILE A 1 83 ? 17.518 -12.833 -22.985 1.00 91.69 83 ILE A CA 1
ATOM 650 C C . ILE A 1 83 ? 17.046 -11.822 -24.021 1.00 91.69 83 ILE A C 1
ATOM 652 O O . ILE A 1 83 ? 17.852 -11.342 -24.813 1.00 91.69 83 ILE A O 1
ATOM 656 N N . ASN A 1 84 ? 15.758 -11.510 -23.993 1.00 92.31 84 ASN A N 1
ATOM 657 C CA . ASN A 1 84 ? 15.135 -10.520 -24.842 1.00 92.31 84 ASN A CA 1
ATOM 658 C C . ASN A 1 84 ? 15.671 -9.128 -24.488 1.00 92.31 84 ASN A C 1
ATOM 660 O O . ASN A 1 84 ? 15.754 -8.761 -23.310 1.00 92.31 84 ASN A O 1
ATOM 664 N N . ARG A 1 85 ? 16.066 -8.356 -25.501 1.00 93.00 85 ARG A N 1
ATOM 665 C CA . ARG A 1 85 ? 16.710 -7.053 -25.320 1.00 93.00 85 ARG A CA 1
ATOM 666 C C . ARG A 1 85 ? 16.106 -6.021 -26.256 1.00 93.00 85 ARG A C 1
ATOM 668 O O . ARG A 1 85 ? 15.754 -6.344 -27.385 1.00 93.00 85 ARG A O 1
ATOM 675 N N . ILE A 1 86 ? 16.007 -4.787 -25.778 1.00 92.06 86 ILE A N 1
ATOM 676 C CA . ILE A 1 86 ? 15.748 -3.619 -26.616 1.00 92.06 86 ILE A CA 1
ATOM 677 C C . ILE A 1 86 ? 17.086 -2.975 -26.974 1.00 92.06 86 ILE A C 1
ATOM 679 O O . ILE A 1 86 ? 17.950 -2.796 -26.114 1.00 92.06 86 ILE A O 1
ATOM 683 N N . GLU A 1 87 ? 17.264 -2.671 -28.252 1.00 91.69 87 GLU A N 1
ATOM 684 C CA . GLU A 1 87 ? 18.459 -2.024 -28.783 1.00 91.69 87 GLU A CA 1
ATOM 685 C C . GLU A 1 87 ? 18.254 -0.508 -28.771 1.00 91.69 87 GLU A C 1
ATOM 687 O O . GLU A 1 87 ? 17.290 0.006 -29.339 1.00 91.69 87 GLU A O 1
ATOM 692 N N . VAL A 1 88 ? 19.144 0.208 -28.084 1.00 91.62 88 VAL A N 1
ATOM 693 C CA . VAL A 1 88 ? 19.172 1.671 -28.040 1.00 91.62 88 VAL A CA 1
ATOM 694 C C . VAL A 1 88 ? 20.309 2.146 -28.946 1.00 91.62 88 VAL A C 1
ATOM 696 O O . VAL A 1 88 ? 21.471 1.935 -28.591 1.00 91.62 88 VAL A O 1
ATOM 699 N N . PRO A 1 89 ? 20.015 2.774 -30.099 1.00 91.88 89 PRO A N 1
ATOM 700 C CA . PRO A 1 89 ? 21.044 3.256 -31.019 1.00 91.88 89 PRO A CA 1
ATOM 701 C C . PRO A 1 89 ? 21.987 4.251 -30.339 1.00 91.88 89 PRO A C 1
ATOM 703 O O . PRO A 1 89 ? 21.517 5.108 -29.586 1.00 91.88 89 PRO A O 1
ATOM 706 N N . LEU A 1 90 ? 23.291 4.203 -30.643 1.00 90.38 90 LEU A N 1
ATOM 707 C CA . LEU A 1 90 ? 24.286 5.101 -30.025 1.00 90.38 90 LEU A CA 1
ATOM 708 C C . LEU A 1 90 ? 23.947 6.589 -30.186 1.00 90.38 90 LEU A C 1
ATOM 710 O O . LEU A 1 90 ? 24.157 7.380 -29.268 1.00 90.38 90 LEU A O 1
ATOM 714 N N . THR A 1 91 ? 23.324 6.964 -31.304 1.00 88.81 91 THR A N 1
ATOM 715 C CA . THR A 1 91 ? 22.861 8.336 -31.565 1.00 88.81 91 THR A CA 1
ATOM 716 C C . THR A 1 91 ? 21.846 8.842 -30.538 1.00 88.81 91 THR A C 1
ATOM 718 O O . THR A 1 91 ? 21.729 10.045 -30.336 1.00 88.81 91 THR A O 1
ATOM 721 N N . SER A 1 92 ? 21.094 7.942 -29.898 1.00 90.81 92 SER A N 1
ATOM 722 C CA . SER A 1 92 ? 20.095 8.275 -28.876 1.00 90.81 92 SER A CA 1
ATOM 723 C C . SER A 1 92 ? 20.665 8.271 -27.459 1.00 90.81 92 SER A C 1
ATOM 725 O O . SER A 1 92 ? 20.006 8.757 -26.548 1.00 90.81 92 SER A O 1
ATOM 727 N N . VAL A 1 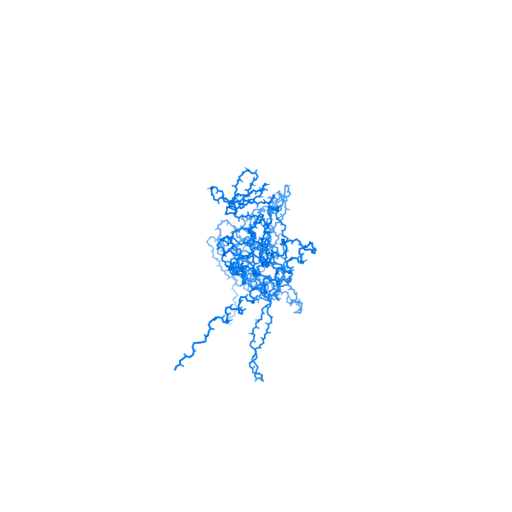93 ? 21.868 7.726 -27.261 1.00 91.06 93 VAL A N 1
ATOM 728 C CA . VAL A 1 93 ? 22.510 7.598 -25.944 1.00 91.06 93 VAL A CA 1
ATOM 729 C C . VAL A 1 93 ? 23.051 8.944 -25.457 1.00 91.06 93 VAL A C 1
ATOM 731 O O . VAL A 1 93 ? 23.068 9.206 -24.255 1.00 91.06 93 VAL A O 1
ATOM 734 N N . VAL A 1 94 ? 23.457 9.823 -26.376 1.00 90.88 94 VAL A N 1
ATOM 735 C CA . VAL A 1 94 ? 23.986 11.155 -26.053 1.00 90.88 94 VAL A CA 1
ATOM 736 C C . VAL A 1 94 ? 22.947 11.969 -25.270 1.00 90.88 94 VAL A C 1
ATOM 738 O O . VAL A 1 94 ? 21.803 12.124 -25.689 1.00 90.88 94 VAL A O 1
ATOM 741 N N . GLY A 1 95 ? 23.347 12.485 -24.107 1.00 88.62 95 GLY A N 1
ATOM 742 C CA . GLY A 1 95 ? 22.492 13.215 -23.169 1.00 88.62 95 GLY A CA 1
ATOM 743 C C . GLY A 1 95 ? 21.723 12.339 -22.172 1.00 88.62 95 GLY A C 1
ATOM 744 O O . GLY A 1 95 ? 21.207 12.867 -21.186 1.00 88.62 95 GLY A O 1
ATOM 745 N N . MET A 1 96 ? 21.668 11.014 -22.357 1.00 92.56 96 MET A N 1
ATOM 746 C CA . MET A 1 96 ? 21.090 10.108 -21.359 1.00 92.56 96 MET A CA 1
ATOM 747 C C . MET A 1 96 ? 22.001 9.989 -20.136 1.00 92.56 96 MET A C 1
ATOM 749 O O . MET A 1 96 ? 23.221 10.082 -20.244 1.00 92.56 96 MET A O 1
ATOM 753 N N . SER A 1 97 ? 21.416 9.736 -18.963 1.00 92.12 97 SER A N 1
ATOM 754 C CA . SER A 1 97 ? 22.200 9.469 -17.755 1.00 92.12 97 SER A CA 1
ATOM 755 C C . SER A 1 97 ? 22.723 8.032 -17.753 1.00 92.12 97 SER A C 1
ATOM 757 O O . SER A 1 97 ? 21.935 7.087 -17.798 1.00 92.12 97 SER A O 1
ATOM 759 N N . ALA A 1 98 ? 24.038 7.875 -17.693 1.00 92.06 98 ALA A N 1
ATOM 760 C CA . ALA A 1 98 ? 24.744 6.623 -17.494 1.00 92.06 98 ALA A CA 1
ATOM 761 C C . ALA A 1 98 ? 25.173 6.511 -16.026 1.00 92.06 98 ALA A C 1
ATOM 763 O O . ALA A 1 98 ? 25.786 7.434 -15.489 1.00 92.06 98 ALA A O 1
ATOM 764 N N . SE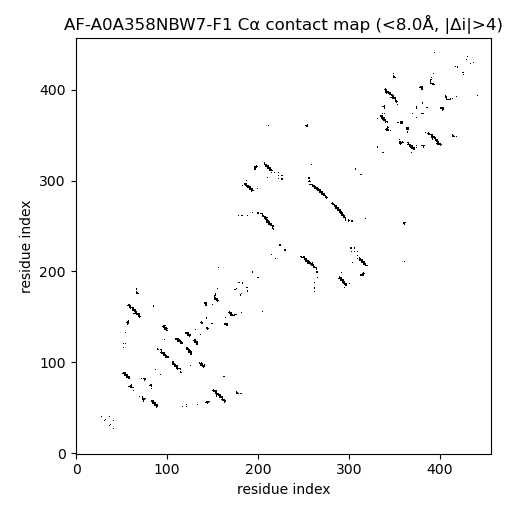R A 1 99 ? 24.847 5.394 -15.373 1.00 91.94 99 SER A N 1
ATOM 765 C CA . SER A 1 99 ? 25.294 5.110 -14.007 1.00 91.94 99 SER A CA 1
ATOM 766 C C . SER A 1 99 ? 26.361 4.022 -13.995 1.00 91.94 99 SER A C 1
ATOM 768 O O . SER A 1 99 ? 26.161 2.952 -14.579 1.00 91.94 99 SER A O 1
ATOM 770 N N . ILE A 1 100 ? 27.447 4.283 -13.272 1.00 91.38 100 ILE A N 1
ATOM 771 C CA . ILE A 1 100 ? 28.580 3.372 -13.068 1.00 91.38 100 ILE A CA 1
ATOM 772 C C . ILE A 1 100 ? 28.845 3.155 -11.581 1.00 91.38 100 ILE A C 1
ATOM 774 O O . ILE A 1 100 ? 28.438 3.965 -10.747 1.00 91.38 100 ILE A O 1
ATOM 778 N N . VAL A 1 101 ? 29.534 2.065 -11.249 1.00 87.00 101 VAL A N 1
ATOM 779 C CA . VAL A 1 101 ? 30.027 1.828 -9.887 1.00 87.00 101 VAL A CA 1
ATOM 780 C C . VAL A 1 101 ? 31.317 2.623 -9.695 1.00 87.00 101 VAL A C 1
ATOM 782 O O . VAL A 1 101 ? 32.307 2.376 -10.380 1.00 87.00 101 VAL A O 1
ATOM 785 N N . GLY A 1 102 ? 31.293 3.590 -8.783 1.00 82.38 102 GLY A N 1
ATOM 786 C CA . GLY A 1 102 ? 32.460 4.365 -8.384 1.00 82.38 102 GLY A CA 1
ATOM 787 C C . GLY A 1 102 ? 33.452 3.550 -7.539 1.00 82.38 102 GLY A C 1
ATOM 788 O O . GLY A 1 102 ? 33.145 2.436 -7.109 1.00 82.38 102 GLY A O 1
ATOM 789 N N . PRO A 1 103 ? 34.640 4.106 -7.249 1.00 77.50 103 PRO A N 1
ATOM 790 C CA . PRO A 1 103 ? 35.704 3.414 -6.512 1.00 77.50 103 PRO A CA 1
ATOM 791 C C . PRO A 1 103 ? 35.308 3.008 -5.082 1.00 77.50 103 PRO A C 1
ATOM 793 O O . PRO A 1 103 ? 35.837 2.034 -4.555 1.00 77.50 103 PRO A O 1
ATOM 796 N N . GLU A 1 104 ? 34.352 3.712 -4.474 1.00 76.75 104 GLU A N 1
ATOM 797 C CA . GLU A 1 104 ? 33.824 3.421 -3.133 1.00 76.75 104 GLU A CA 1
ATOM 798 C C . GLU A 1 104 ? 32.568 2.524 -3.161 1.00 76.75 104 GLU A C 1
ATOM 800 O O . GLU A 1 104 ? 31.961 2.258 -2.127 1.00 76.75 104 GLU A O 1
ATOM 805 N N . GLY A 1 105 ? 32.169 2.027 -4.340 1.00 78.69 105 GLY A N 1
ATOM 806 C CA . GLY A 1 105 ? 30.989 1.171 -4.516 1.00 78.69 105 GLY A CA 1
ATOM 807 C C . GLY A 1 105 ? 29.664 1.924 -4.677 1.00 78.69 105 GLY A C 1
ATOM 808 O O . GLY A 1 105 ? 28.620 1.293 -4.848 1.00 78.69 105 GLY A O 1
ATOM 809 N N . GLU A 1 106 ? 29.683 3.257 -4.656 1.00 85.50 106 GLU A N 1
ATOM 810 C CA . GLU A 1 106 ? 28.502 4.088 -4.904 1.00 85.50 106 GLU A CA 1
ATOM 811 C C . GLU A 1 106 ? 28.150 4.156 -6.396 1.00 85.50 106 GLU A C 1
ATOM 813 O O . GLU A 1 106 ? 29.024 4.118 -7.261 1.00 85.50 106 GLU A O 1
ATOM 818 N N . LEU A 1 107 ? 26.858 4.278 -6.718 1.00 85.44 107 LEU A N 1
ATOM 819 C CA . LEU A 1 107 ? 26.415 4.492 -8.097 1.00 85.44 107 LEU A CA 1
ATOM 820 C C . LEU A 1 107 ? 26.515 5.975 -8.453 1.00 85.44 107 LEU A C 1
ATOM 822 O O . LEU A 1 107 ? 25.700 6.781 -8.005 1.00 85.44 107 LEU A O 1
ATOM 826 N N . VAL A 1 108 ? 27.471 6.319 -9.310 1.00 88.75 108 VAL A N 1
ATOM 827 C CA . VAL A 1 108 ? 27.643 7.678 -9.831 1.00 88.75 108 VAL A CA 1
ATOM 828 C C . VAL A 1 108 ? 26.917 7.776 -11.166 1.00 88.75 108 VAL A C 1
ATOM 830 O O . VAL A 1 108 ? 27.182 6.989 -12.072 1.00 88.75 108 VAL A O 1
ATOM 833 N N . SER A 1 109 ? 25.977 8.719 -11.283 1.00 89.38 109 SER A N 1
ATOM 834 C CA . SER A 1 109 ? 25.172 8.916 -12.493 1.00 89.38 109 SER A CA 1
ATOM 835 C C . SER A 1 109 ? 25.556 10.210 -13.191 1.00 89.38 109 SER A C 1
ATOM 837 O O . SER A 1 109 ? 25.449 11.282 -12.598 1.00 89.38 109 SER A O 1
ATOM 839 N N . GLN A 1 110 ? 25.952 10.125 -14.459 1.00 91.25 110 GLN A N 1
ATOM 840 C CA . GLN A 1 110 ? 26.346 11.284 -15.256 1.00 91.25 110 GLN A CA 1
ATOM 841 C C . GLN A 1 110 ? 25.778 11.220 -16.675 1.00 91.25 110 GLN A C 1
ATOM 843 O O . GLN A 1 110 ? 25.572 10.132 -17.209 1.00 91.25 110 GLN A O 1
ATOM 848 N N . PRO A 1 111 ? 25.487 12.367 -17.305 1.00 93.06 111 PRO A N 1
ATOM 849 C CA . PRO A 1 111 ? 25.054 12.399 -18.696 1.00 93.06 111 PRO A CA 1
ATOM 850 C C . PRO A 1 111 ? 26.179 11.980 -19.656 1.00 93.06 111 PRO A C 1
ATOM 852 O O . PRO A 1 111 ? 27.338 12.365 -19.488 1.00 93.06 111 PRO A O 1
ATOM 855 N N . VAL A 1 112 ? 25.816 11.225 -20.693 1.00 93.00 112 VAL A N 1
ATOM 856 C CA . VAL A 1 112 ? 26.727 10.815 -21.770 1.00 93.00 112 VAL A CA 1
ATOM 857 C C . VAL A 1 112 ? 26.965 11.984 -22.726 1.00 93.00 112 VAL A C 1
ATOM 859 O O . VAL A 1 112 ? 26.017 12.590 -23.227 1.00 93.00 112 VAL A O 1
ATOM 862 N N . LYS A 1 113 ? 28.232 12.290 -23.001 1.00 92.44 113 LYS A N 1
ATOM 863 C CA . LYS A 1 113 ? 28.679 13.327 -23.941 1.00 92.44 113 LYS A CA 1
ATOM 864 C C . LYS A 1 113 ? 28.881 12.767 -25.350 1.00 92.44 113 LYS A C 1
ATOM 866 O O . LYS A 1 113 ? 28.478 13.411 -26.313 1.00 92.44 113 LYS A O 1
ATOM 871 N N . LEU A 1 114 ? 29.477 11.581 -25.460 1.00 90.56 114 LEU A N 1
ATOM 872 C CA . LEU A 1 114 ? 29.798 10.921 -26.727 1.00 90.56 114 LEU A CA 1
ATOM 873 C C . LEU A 1 114 ? 29.629 9.402 -26.583 1.00 90.56 114 LEU A C 1
ATOM 875 O O . LEU A 1 114 ? 29.882 8.856 -25.509 1.00 90.56 114 LEU A O 1
ATOM 879 N N . ALA A 1 115 ? 29.210 8.732 -27.654 1.00 90.12 115 ALA A N 1
ATOM 880 C CA . ALA A 1 115 ? 29.088 7.281 -27.718 1.00 90.12 115 ALA A CA 1
ATOM 881 C C . ALA A 1 115 ? 29.596 6.790 -29.079 1.00 90.12 115 ALA A C 1
ATOM 883 O O . ALA A 1 115 ? 29.046 7.188 -30.105 1.00 90.12 115 ALA A O 1
ATOM 884 N N . GLU A 1 116 ? 30.626 5.946 -29.086 1.00 90.81 116 GLU A N 1
ATOM 885 C CA . GLU A 1 116 ? 31.274 5.454 -30.308 1.00 90.81 116 GLU A CA 1
ATOM 886 C C . GLU A 1 116 ? 31.501 3.941 -30.242 1.00 90.81 116 GLU A C 1
ATOM 888 O O . GLU A 1 116 ? 31.721 3.366 -29.174 1.00 90.81 116 GLU A O 1
ATOM 893 N N . GLU A 1 117 ? 31.432 3.285 -31.398 1.00 88.69 117 GLU A N 1
ATOM 894 C CA . GLU A 1 117 ? 31.802 1.880 -31.552 1.00 88.69 117 GLU A CA 1
ATOM 895 C C . GLU A 1 117 ? 33.289 1.792 -31.913 1.00 88.69 117 GLU A C 1
ATOM 897 O O . GLU A 1 117 ? 33.754 2.447 -32.843 1.00 88.69 117 GLU A O 1
ATOM 902 N N . THR A 1 118 ? 34.046 1.012 -31.147 1.00 86.00 118 THR A N 1
ATOM 903 C CA . THR A 1 118 ? 35.479 0.746 -31.336 1.00 86.00 118 THR A CA 1
ATOM 904 C C . THR A 1 118 ? 35.690 -0.757 -31.552 1.00 86.00 118 THR A C 1
ATOM 906 O O . THR A 1 118 ? 34.793 -1.555 -31.284 1.00 86.00 118 THR A O 1
ATOM 909 N N . GLU A 1 119 ? 36.879 -1.173 -32.002 1.00 80.50 119 GLU A N 1
ATOM 910 C CA . GLU A 1 119 ? 37.241 -2.596 -32.157 1.00 80.50 119 GLU A CA 1
ATOM 911 C C . GLU A 1 119 ? 37.059 -3.409 -30.857 1.00 80.50 119 GLU A C 1
ATOM 913 O O . GLU A 1 119 ? 36.682 -4.578 -30.909 1.00 80.50 119 GLU A O 1
ATOM 918 N N . ASP A 1 120 ? 37.243 -2.767 -29.697 1.00 77.38 120 ASP A N 1
ATOM 919 C CA . ASP A 1 120 ? 37.084 -3.363 -28.362 1.00 77.38 120 ASP A CA 1
ATOM 920 C C . ASP A 1 120 ? 35.643 -3.275 -27.805 1.00 77.38 120 ASP A C 1
ATOM 922 O O . ASP A 1 120 ? 35.379 -3.686 -26.672 1.00 77.38 120 ASP A O 1
ATOM 926 N N . GLY A 1 121 ? 34.695 -2.741 -28.584 1.00 84.25 121 GLY A N 1
ATOM 927 C CA . GLY A 1 121 ? 33.286 -2.585 -28.215 1.00 84.25 121 GLY A CA 1
ATOM 928 C C . GLY A 1 121 ? 32.824 -1.129 -28.117 1.00 84.25 121 GLY A C 1
ATOM 929 O O . GLY A 1 121 ? 33.431 -0.212 -28.663 1.00 84.25 121 GLY A O 1
ATOM 930 N N . ILE A 1 122 ? 31.698 -0.909 -27.435 1.00 87.94 122 ILE A N 1
ATOM 931 C CA . ILE A 1 122 ? 31.075 0.417 -27.321 1.00 87.94 122 ILE A CA 1
ATOM 932 C C . ILE A 1 122 ? 31.736 1.207 -26.187 1.00 87.94 122 ILE A C 1
ATOM 934 O O . ILE A 1 122 ? 31.693 0.788 -25.023 1.00 87.94 122 ILE A O 1
ATOM 938 N N . LEU A 1 123 ? 32.289 2.372 -26.531 1.00 90.62 123 LEU A N 1
ATOM 939 C CA . LEU A 1 123 ? 32.859 3.341 -25.601 1.00 90.62 123 LEU A CA 1
ATOM 940 C C . LEU A 1 123 ? 31.898 4.509 -25.387 1.00 90.62 123 LEU A C 1
ATOM 942 O O . LEU A 1 123 ? 31.326 5.065 -26.327 1.00 90.62 123 LEU A O 1
ATOM 946 N N . LEU A 1 124 ? 31.738 4.896 -24.126 1.00 90.50 124 LEU A N 1
ATOM 947 C CA . LEU A 1 124 ? 30.925 6.028 -23.707 1.00 90.50 124 LEU A CA 1
ATOM 948 C C . LEU A 1 124 ? 31.813 7.034 -22.994 1.00 90.50 124 LEU A C 1
ATOM 950 O O . LEU A 1 124 ? 32.455 6.706 -21.999 1.00 90.50 124 LEU A O 1
ATOM 954 N N . GLN A 1 125 ? 31.814 8.269 -23.480 1.00 92.25 125 GLN A N 1
ATOM 955 C CA . GLN A 1 125 ? 32.440 9.387 -22.794 1.00 92.25 125 GLN A CA 1
ATOM 956 C C . GLN A 1 125 ? 31.376 10.124 -21.982 1.00 92.25 125 GLN A C 1
ATOM 958 O O . GLN A 1 125 ? 30.385 10.610 -22.534 1.00 92.25 125 GLN A O 1
ATOM 963 N N . LEU A 1 126 ? 31.577 10.215 -20.672 1.00 92.12 126 LEU A N 1
ATOM 964 C CA . LEU A 1 126 ? 30.726 10.977 -19.761 1.00 92.12 126 LEU A CA 1
ATOM 965 C C . LEU A 1 126 ? 31.064 12.478 -19.817 1.00 92.12 126 LEU A C 1
ATOM 967 O O . LEU A 1 126 ? 32.038 12.899 -20.446 1.00 92.12 126 LEU A O 1
ATOM 971 N N . GLN A 1 127 ? 30.235 13.319 -19.193 1.00 89.88 127 GLN A N 1
ATOM 972 C CA . GLN A 1 127 ? 30.476 14.767 -19.167 1.00 89.88 127 GLN A CA 1
ATOM 973 C C . GLN A 1 127 ? 31.763 15.176 -18.443 1.00 89.88 127 GLN A C 1
ATOM 975 O O . GLN A 1 127 ? 32.347 16.191 -18.816 1.00 89.88 127 GLN A O 1
ATOM 980 N N . ASP A 1 128 ? 32.212 14.396 -17.463 1.00 88.50 128 ASP A N 1
ATOM 981 C CA . ASP A 1 128 ? 33.486 14.591 -16.761 1.00 88.50 128 ASP A CA 1
ATOM 982 C C . ASP A 1 128 ? 34.710 14.071 -17.541 1.00 88.50 128 ASP A C 1
ATOM 984 O O . ASP A 1 128 ? 35.810 14.017 -17.001 1.00 88.50 128 ASP A O 1
ATOM 988 N N . GLU A 1 129 ? 34.515 13.701 -18.812 1.00 88.38 129 GLU A N 1
ATOM 989 C CA . GLU A 1 129 ? 35.514 13.117 -19.711 1.00 88.38 129 GLU A CA 1
ATOM 990 C C . GLU A 1 129 ? 35.967 11.698 -19.339 1.00 88.38 129 GLU A C 1
ATOM 992 O O . GLU A 1 129 ? 36.822 11.137 -20.027 1.00 88.38 129 GLU A O 1
ATOM 997 N N . THR A 1 130 ? 35.343 11.070 -18.336 1.00 89.12 130 THR A N 1
ATOM 998 C CA . THR A 1 130 ? 35.556 9.654 -18.027 1.00 89.12 130 THR A CA 1
ATOM 999 C C . THR A 1 130 ? 35.077 8.794 -19.192 1.00 89.12 130 THR A C 1
ATOM 1001 O O . THR A 1 130 ? 33.947 8.930 -19.667 1.00 89.12 130 THR A O 1
ATOM 1004 N N . ILE A 1 131 ? 35.941 7.885 -19.642 1.00 90.06 131 ILE A N 1
ATOM 1005 C CA . ILE A 1 131 ? 35.627 6.902 -20.679 1.00 90.06 131 ILE A CA 1
ATOM 1006 C C . ILE A 1 131 ? 35.275 5.589 -19.992 1.00 90.06 131 ILE A C 1
ATOM 1008 O O . ILE A 1 131 ? 36.055 5.073 -19.192 1.00 90.06 131 ILE A O 1
ATOM 1012 N N . ILE A 1 132 ? 34.104 5.055 -20.318 1.00 90.88 132 ILE A N 1
ATOM 1013 C CA . ILE A 1 132 ? 33.610 3.786 -19.790 1.00 90.88 132 ILE A CA 1
ATOM 1014 C C . ILE A 1 132 ? 33.230 2.850 -20.933 1.00 90.88 132 ILE A C 1
ATOM 1016 O O . ILE A 1 132 ? 32.814 3.290 -22.007 1.00 90.88 132 ILE A O 1
ATOM 1020 N N . THR A 1 133 ? 33.341 1.549 -20.690 1.00 90.00 133 THR A N 1
ATOM 1021 C CA . THR A 1 133 ? 32.856 0.522 -21.619 1.00 90.00 133 THR A CA 1
ATOM 1022 C C . THR A 1 133 ? 31.413 0.133 -21.294 1.00 90.00 133 THR A C 1
ATOM 1024 O O . THR A 1 133 ? 30.920 0.352 -20.182 1.00 90.00 133 THR A O 1
ATOM 1027 N N . GLN A 1 134 ? 30.722 -0.510 -22.239 1.00 86.25 134 GLN A N 1
ATOM 1028 C CA . GLN A 1 134 ? 29.381 -1.059 -21.998 1.00 86.25 134 GLN A CA 1
ATOM 1029 C C . GLN A 1 134 ? 29.326 -2.029 -20.800 1.00 86.25 134 GLN A C 1
ATOM 1031 O O . GLN A 1 134 ? 28.301 -2.109 -20.128 1.00 86.25 134 GLN A O 1
ATOM 1036 N N . GLU A 1 135 ? 30.403 -2.762 -20.508 1.00 86.31 135 GLU A N 1
ATOM 1037 C CA . GLU A 1 135 ? 30.438 -3.726 -19.398 1.00 86.31 135 GLU A CA 1
ATOM 1038 C C . GLU A 1 135 ? 30.419 -3.050 -18.021 1.00 86.31 135 GLU A C 1
ATOM 1040 O O . GLU A 1 135 ? 29.860 -3.595 -17.069 1.00 86.31 135 GLU A O 1
ATOM 1045 N N . GLN A 1 136 ? 30.996 -1.849 -17.928 1.00 88.31 136 GLN A N 1
ATOM 1046 C CA . GLN A 1 136 ? 31.040 -1.036 -16.709 1.00 88.31 136 GLN A CA 1
ATOM 1047 C C . GLN A 1 136 ? 29.738 -0.261 -16.470 1.00 88.31 136 GLN A C 1
ATOM 1049 O O . GLN A 1 136 ? 29.488 0.230 -15.366 1.00 88.31 136 GLN A O 1
ATOM 1054 N N . LEU A 1 137 ? 28.899 -0.146 -17.500 1.00 89.50 137 LEU A N 1
ATOM 1055 C CA . LEU A 1 137 ? 27.623 0.544 -17.439 1.00 89.50 137 LEU A CA 1
ATOM 1056 C C . LEU A 1 137 ? 26.605 -0.303 -16.671 1.00 89.50 137 LEU A C 1
ATOM 1058 O O . LEU A 1 137 ? 26.245 -1.391 -17.115 1.00 89.50 137 LEU A O 1
ATOM 1062 N N . VAL A 1 138 ? 26.090 0.216 -15.555 1.00 91.31 138 VAL A N 1
ATOM 1063 C CA . VAL A 1 138 ? 25.060 -0.456 -14.738 1.00 91.31 138 VAL A CA 1
ATOM 1064 C C . VAL A 1 138 ? 23.658 -0.022 -15.156 1.00 91.31 138 VAL A C 1
ATOM 1066 O O . VAL A 1 138 ? 22.731 -0.834 -15.231 1.00 91.31 138 VAL A O 1
ATOM 1069 N N . LYS A 1 139 ? 23.483 1.282 -15.411 1.00 93.56 139 LYS A N 1
ATOM 1070 C CA . LYS A 1 139 ? 22.202 1.857 -15.836 1.00 93.56 139 LYS A CA 1
ATOM 1071 C C . LYS A 1 139 ? 22.387 2.836 -16.984 1.00 93.56 139 LYS A C 1
ATOM 1073 O O . LYS A 1 139 ? 23.348 3.595 -16.992 1.00 93.56 139 LYS A O 1
ATOM 1078 N N . LEU A 1 140 ? 21.422 2.872 -17.894 1.00 93.31 140 LEU A N 1
ATOM 1079 C CA . LEU A 1 140 ? 21.309 3.856 -18.963 1.00 93.31 140 LEU A CA 1
ATOM 1080 C C . LEU A 1 140 ? 19.901 4.448 -18.973 1.00 93.31 140 LEU A C 1
ATOM 1082 O O . LEU A 1 140 ? 18.916 3.713 -18.990 1.00 93.31 140 LEU A O 1
ATOM 1086 N N . GLY A 1 141 ? 19.788 5.773 -18.918 1.00 88.94 141 GLY A N 1
ATOM 1087 C CA . GLY A 1 141 ? 18.497 6.454 -18.799 1.00 88.94 141 GLY A CA 1
ATOM 1088 C C . GLY A 1 141 ? 17.698 6.006 -17.565 1.00 88.94 141 GLY A C 1
ATOM 1089 O O . GLY A 1 141 ? 16.472 6.029 -17.580 1.00 88.94 141 GLY A O 1
ATOM 1090 N N . GLY A 1 142 ? 18.384 5.529 -16.518 1.00 89.19 142 GLY A N 1
ATOM 1091 C CA . GLY A 1 142 ? 17.778 4.935 -15.320 1.00 89.19 142 GLY A CA 1
ATOM 1092 C C . GLY A 1 142 ? 17.353 3.462 -15.448 1.00 89.19 142 GLY A C 1
ATOM 1093 O O . GLY A 1 142 ? 16.954 2.869 -14.441 1.00 89.19 142 GLY A O 1
ATOM 1094 N N . ALA A 1 143 ? 17.460 2.856 -16.635 1.00 93.88 143 ALA A N 1
ATOM 1095 C CA . ALA A 1 143 ? 17.174 1.444 -16.869 1.00 93.88 143 ALA A CA 1
ATOM 1096 C C . ALA A 1 143 ? 18.428 0.570 -16.717 1.00 93.88 143 ALA A C 1
ATOM 1098 O O . ALA A 1 143 ? 19.514 0.981 -17.102 1.00 93.88 143 ALA A O 1
ATOM 1099 N N . PHE A 1 144 ? 18.287 -0.639 -16.180 1.00 94.12 144 PHE A N 1
ATOM 1100 C CA . PHE A 1 144 ? 19.378 -1.599 -16.017 1.00 94.12 144 PHE A CA 1
ATOM 1101 C C . PHE A 1 144 ? 19.863 -2.144 -17.360 1.00 94.12 144 PHE A C 1
ATOM 1103 O O . PHE A 1 144 ? 19.057 -2.484 -18.226 1.00 94.12 144 PHE A O 1
ATOM 1110 N N . THR A 1 145 ? 21.177 -2.286 -17.496 1.00 93.56 145 THR A N 1
ATOM 1111 C CA . THR A 1 145 ? 21.848 -2.872 -18.670 1.00 93.56 145 THR A CA 1
ATOM 1112 C C . THR A 1 145 ? 22.110 -4.368 -18.501 1.00 93.56 145 THR A C 1
ATOM 1114 O O . THR A 1 145 ? 22.089 -5.120 -19.474 1.00 93.56 145 THR A O 1
ATOM 1117 N N . GLN A 1 146 ? 22.326 -4.824 -17.265 1.00 92.19 146 GLN A N 1
ATOM 1118 C CA . GLN A 1 146 ? 22.640 -6.213 -16.956 1.00 92.19 146 GLN A CA 1
ATOM 1119 C C . GLN A 1 146 ? 21.422 -6.957 -16.402 1.00 92.19 146 GLN A C 1
ATOM 1121 O O . GLN A 1 146 ? 20.677 -6.462 -15.558 1.00 92.19 146 GLN A O 1
ATOM 1126 N N . SER A 1 147 ? 21.227 -8.203 -16.841 1.00 92.38 147 SER A N 1
ATOM 1127 C CA . SER A 1 147 ? 20.137 -9.047 -16.335 1.00 92.38 147 SER A CA 1
ATOM 1128 C C . SER A 1 147 ? 20.355 -9.519 -14.894 1.00 92.38 147 SER A C 1
ATOM 1130 O O . SER A 1 147 ? 19.389 -9.817 -14.196 1.00 92.38 147 SER A O 1
ATOM 1132 N N . SER A 1 148 ? 21.609 -9.604 -14.444 1.00 91.75 148 SER A N 1
ATOM 1133 C CA . SER A 1 148 ? 21.991 -9.964 -13.069 1.00 91.75 148 SER A CA 1
ATOM 1134 C C . SER A 1 148 ? 21.388 -9.016 -12.032 1.00 91.75 148 SER A C 1
ATOM 1136 O O . SER A 1 148 ? 20.977 -9.472 -10.970 1.00 91.75 148 SER A O 1
ATOM 1138 N N . ASP A 1 149 ? 21.258 -7.729 -12.359 1.00 90.69 149 ASP A N 1
ATOM 1139 C CA . ASP A 1 149 ? 20.675 -6.716 -11.470 1.00 90.69 149 ASP A CA 1
ATOM 1140 C C . ASP A 1 149 ? 19.142 -6.759 -11.392 1.00 90.69 149 ASP A C 1
ATOM 1142 O O . ASP A 1 149 ? 18.536 -6.080 -10.559 1.00 90.69 149 ASP A O 1
ATOM 1146 N N . ILE A 1 150 ? 18.511 -7.556 -12.255 1.00 93.88 150 ILE A N 1
ATOM 1147 C CA . ILE A 1 150 ? 17.057 -7.645 -12.430 1.00 93.88 150 ILE A CA 1
ATOM 1148 C C . ILE A 1 150 ? 16.546 -8.973 -11.872 1.00 93.88 150 ILE A C 1
ATOM 1150 O O . ILE A 1 150 ? 15.558 -9.010 -11.134 1.00 93.88 150 ILE A O 1
ATOM 1154 N N . ILE A 1 151 ? 17.214 -10.076 -12.225 1.00 94.19 151 ILE A N 1
ATOM 1155 C CA . ILE A 1 151 ? 16.797 -11.425 -11.842 1.00 94.19 151 ILE A CA 1
ATOM 1156 C C . ILE A 1 151 ? 16.809 -11.546 -10.318 1.00 94.19 151 ILE A C 1
ATOM 1158 O O . ILE A 1 151 ? 17.790 -11.264 -9.639 1.00 94.19 151 ILE A O 1
ATOM 1162 N N . GLY A 1 152 ? 15.690 -12.011 -9.774 1.00 92.12 152 GLY A N 1
ATOM 1163 C CA . GLY A 1 152 ? 15.504 -12.196 -8.346 1.00 92.12 152 GLY A CA 1
ATOM 1164 C C . GLY A 1 152 ? 14.980 -10.972 -7.594 1.00 92.12 152 GLY A C 1
ATOM 1165 O O . GLY A 1 152 ? 14.692 -11.093 -6.403 1.00 92.12 152 GLY A O 1
ATOM 1166 N N . ARG A 1 153 ? 14.787 -9.827 -8.256 1.00 94.31 153 ARG A N 1
ATOM 1167 C CA . ARG A 1 153 ? 14.092 -8.679 -7.661 1.00 94.31 153 ARG A CA 1
ATOM 1168 C C . ARG A 1 153 ? 12.577 -8.827 -7.762 1.00 94.31 153 ARG A C 1
ATOM 1170 O O . ARG A 1 153 ? 12.075 -9.538 -8.631 1.00 94.31 153 ARG A O 1
ATOM 1177 N N . VAL A 1 154 ? 11.852 -8.157 -6.869 1.00 94.25 154 VAL A N 1
ATOM 1178 C CA . VAL A 1 154 ? 10.383 -8.199 -6.801 1.00 94.25 154 VAL A CA 1
ATOM 1179 C C . VAL A 1 154 ? 9.795 -6.943 -7.426 1.00 94.25 154 VAL A C 1
ATOM 1181 O O . VAL A 1 154 ? 10.176 -5.834 -7.046 1.00 94.25 154 VAL A O 1
ATOM 1184 N N . VAL A 1 155 ? 8.884 -7.105 -8.387 1.00 92.94 155 VAL A N 1
ATOM 1185 C CA . VAL A 1 155 ? 8.283 -5.981 -9.119 1.00 92.94 155 VAL A CA 1
ATOM 1186 C C . VAL A 1 155 ? 7.191 -5.313 -8.277 1.00 92.94 155 VAL A C 1
ATOM 1188 O O . VAL A 1 155 ? 6.377 -5.981 -7.644 1.00 92.94 155 VAL A O 1
ATOM 1191 N N . LYS A 1 156 ? 7.165 -3.978 -8.268 1.00 89.12 156 LYS A N 1
ATOM 1192 C CA . LYS A 1 156 ? 6.200 -3.161 -7.522 1.00 89.12 156 LYS A CA 1
ATOM 1193 C C . LYS A 1 156 ? 4.801 -3.148 -8.106 1.00 89.12 156 LYS A C 1
ATOM 1195 O O . LYS A 1 156 ? 3.885 -2.897 -7.347 1.00 89.12 156 LYS A O 1
ATOM 1200 N N . LYS A 1 157 ? 4.648 -3.324 -9.416 1.00 88.25 157 LYS A N 1
ATOM 1201 C CA . LYS A 1 157 ? 3.389 -3.218 -10.171 1.00 88.25 157 LYS A CA 1
ATOM 1202 C C . LYS A 1 157 ? 3.433 -4.187 -11.347 1.00 88.25 157 LYS A C 1
ATOM 1204 O O . LYS A 1 157 ? 4.525 -4.603 -11.731 1.00 88.25 157 LYS A O 1
ATOM 1209 N N . ASP A 1 158 ? 2.284 -4.483 -11.941 1.00 89.06 158 ASP A N 1
ATOM 1210 C CA . ASP A 1 158 ? 2.240 -5.255 -13.181 1.00 89.06 158 ASP A CA 1
ATOM 1211 C C . ASP A 1 158 ? 3.126 -4.600 -14.245 1.00 89.06 158 ASP A C 1
ATOM 1213 O O . ASP A 1 158 ? 3.083 -3.383 -14.463 1.00 89.06 158 ASP A O 1
ATOM 1217 N N . LYS A 1 159 ? 3.953 -5.411 -14.904 1.00 91.44 159 LYS A N 1
ATOM 1218 C CA . LYS A 1 159 ? 4.847 -4.959 -15.967 1.00 91.44 159 LYS A CA 1
ATOM 1219 C C . LYS A 1 159 ? 4.464 -5.617 -17.283 1.00 91.44 159 LYS A C 1
ATOM 1221 O O . LYS A 1 159 ? 4.595 -6.831 -17.446 1.00 91.44 159 LYS A O 1
ATOM 1226 N N . SER A 1 160 ? 4.048 -4.793 -18.240 1.00 91.69 160 SER A N 1
ATOM 1227 C CA . SER A 1 160 ? 3.793 -5.204 -19.621 1.00 91.69 160 SER A CA 1
ATOM 1228 C C . SER A 1 160 ? 5.069 -5.713 -20.304 1.00 91.69 160 SER A C 1
ATOM 1230 O O . SER A 1 160 ? 6.160 -5.252 -19.961 1.00 91.69 160 SER A O 1
ATOM 1232 N N . PRO A 1 161 ? 4.966 -6.655 -21.256 1.00 91.75 161 PRO A N 1
ATOM 1233 C CA . PRO A 1 161 ? 6.109 -7.121 -22.042 1.00 91.75 161 PRO A CA 1
ATOM 1234 C C . PRO A 1 161 ? 6.708 -6.002 -22.904 1.00 91.75 161 PRO A C 1
ATOM 1236 O O . PRO A 1 161 ? 6.007 -5.064 -23.284 1.00 91.75 161 PRO A O 1
ATOM 1239 N N . GLY A 1 162 ? 7.999 -6.118 -23.224 1.00 87.62 162 GLY A N 1
ATOM 1240 C CA . GLY A 1 162 ? 8.691 -5.215 -24.153 1.00 87.62 162 GLY A CA 1
ATOM 1241 C C . GLY A 1 162 ? 9.272 -3.935 -23.540 1.00 87.62 162 GLY A C 1
ATOM 1242 O O . GLY A 1 162 ? 9.731 -3.070 -24.278 1.00 87.62 162 GLY A O 1
ATOM 1243 N N . PHE A 1 163 ? 9.275 -3.794 -22.210 1.00 88.56 163 PHE A N 1
ATOM 1244 C CA . PHE A 1 163 ? 9.826 -2.614 -21.535 1.00 88.56 163 PHE A CA 1
ATOM 1245 C C . PHE A 1 163 ? 11.085 -2.952 -20.730 1.00 88.56 163 PHE A C 1
ATOM 1247 O O . PHE A 1 163 ? 11.113 -3.935 -19.987 1.00 88.56 163 PHE A O 1
ATOM 1254 N N . ALA A 1 164 ? 12.096 -2.083 -20.796 1.00 92.56 164 ALA A N 1
ATOM 1255 C CA . ALA A 1 164 ? 13.293 -2.182 -19.959 1.00 92.56 164 ALA A CA 1
ATOM 1256 C C . ALA A 1 164 ? 12.964 -1.970 -18.469 1.00 92.56 164 ALA A C 1
ATOM 1258 O O . ALA A 1 164 ? 11.918 -1.416 -18.112 1.00 92.56 164 ALA A O 1
ATOM 1259 N N . PHE A 1 165 ? 13.837 -2.440 -17.581 1.00 95.12 165 PHE A N 1
ATOM 1260 C CA . PHE A 1 165 ? 13.636 -2.359 -16.133 1.00 95.12 165 PHE A CA 1
ATOM 1261 C C . PHE A 1 165 ? 14.393 -1.192 -15.520 1.00 95.12 165 PHE A C 1
ATOM 1263 O O . PHE A 1 165 ? 15.574 -1.034 -15.790 1.00 95.12 165 PHE A O 1
ATOM 1270 N N . ALA A 1 166 ? 13.748 -0.443 -14.631 1.00 93.38 166 ALA A N 1
ATOM 1271 C CA . ALA A 1 166 ?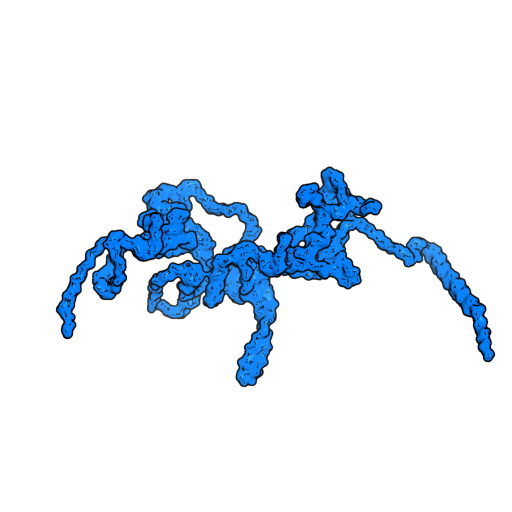 14.358 0.623 -13.843 1.00 93.38 166 ALA A CA 1
ATOM 1272 C C . ALA A 1 166 ? 14.264 0.329 -12.340 1.00 93.38 166 ALA A C 1
ATOM 1274 O O . ALA A 1 166 ? 13.456 -0.491 -11.900 1.00 93.38 166 ALA A O 1
ATOM 1275 N N . GLU A 1 167 ? 15.054 1.041 -11.532 1.00 91.56 167 GLU A N 1
ATOM 1276 C CA . GLU A 1 167 ? 15.046 0.915 -10.063 1.00 91.56 167 GLU A CA 1
ATOM 1277 C C . GLU A 1 167 ? 13.639 1.099 -9.472 1.00 91.56 167 GLU A C 1
ATOM 1279 O O . GLU A 1 167 ? 13.205 0.352 -8.598 1.00 91.56 167 GLU A O 1
ATOM 1284 N N . THR A 1 168 ? 12.882 2.055 -10.013 1.00 90.56 168 THR A N 1
ATOM 1285 C CA . THR A 1 168 ? 11.521 2.391 -9.574 1.00 90.56 168 THR A CA 1
ATOM 1286 C C . THR A 1 168 ? 10.516 1.264 -9.801 1.00 90.56 168 THR A C 1
ATOM 1288 O O . THR A 1 168 ? 9.463 1.251 -9.162 1.00 90.56 168 THR A O 1
ATOM 1291 N N . ASN A 1 169 ? 10.826 0.298 -10.673 1.00 91.31 169 ASN A N 1
ATOM 1292 C CA . ASN A 1 169 ? 9.970 -0.860 -10.904 1.00 91.31 169 ASN A CA 1
ATOM 1293 C C . ASN A 1 169 ? 10.062 -1.901 -9.788 1.00 91.31 169 ASN A C 1
ATOM 1295 O O . ASN A 1 169 ? 9.201 -2.774 -9.736 1.00 91.31 169 ASN A O 1
ATOM 1299 N N . PHE A 1 170 ? 11.062 -1.835 -8.910 1.00 93.12 170 PHE A N 1
ATOM 1300 C CA . PHE A 1 170 ? 11.332 -2.881 -7.931 1.00 93.12 170 PHE A CA 1
ATOM 1301 C C . PHE A 1 170 ? 11.171 -2.412 -6.492 1.00 93.12 170 PHE A C 1
ATOM 1303 O O . PHE A 1 170 ? 11.346 -1.235 -6.166 1.00 93.12 170 PHE A O 1
ATOM 1310 N N . PHE A 1 171 ? 10.876 -3.368 -5.616 1.00 90.75 171 PHE A N 1
ATOM 1311 C CA . PHE A 1 171 ? 11.154 -3.239 -4.191 1.00 90.75 171 PHE A CA 1
ATOM 1312 C C . PHE A 1 171 ? 12.659 -3.288 -3.920 1.00 90.75 171 PHE A C 1
ATOM 1314 O O . PHE A 1 171 ? 13.470 -3.594 -4.805 1.00 90.75 171 PHE A O 1
ATOM 1321 N N . GLU A 1 172 ? 13.029 -2.951 -2.691 1.00 89.12 172 GLU A N 1
ATOM 1322 C CA . GLU A 1 172 ? 14.404 -3.036 -2.215 1.00 89.12 172 GLU A CA 1
ATOM 1323 C C . GLU A 1 172 ? 14.970 -4.455 -2.389 1.00 89.12 172 GLU A C 1
ATOM 1325 O O . GLU A 1 172 ? 14.252 -5.454 -2.516 1.00 89.12 172 GLU A O 1
ATOM 1330 N N . ARG A 1 173 ? 16.298 -4.557 -2.472 1.00 88.38 173 ARG A N 1
ATOM 1331 C CA . ARG A 1 173 ? 16.948 -5.864 -2.611 1.00 88.38 173 ARG A CA 1
ATOM 1332 C C . ARG A 1 173 ? 16.703 -6.680 -1.337 1.00 88.38 173 ARG A C 1
ATOM 1334 O O . ARG A 1 173 ? 16.873 -6.179 -0.235 1.00 88.38 173 ARG A O 1
ATOM 1341 N N . GLY A 1 174 ? 16.318 -7.945 -1.503 1.00 85.25 174 GLY A N 1
ATOM 1342 C CA . GLY A 1 174 ? 16.022 -8.851 -0.386 1.00 85.25 174 GLY A CA 1
ATOM 1343 C C . GLY A 1 174 ? 14.548 -8.918 0.024 1.00 85.25 174 GLY A C 1
ATOM 1344 O O . GLY A 1 174 ? 14.197 -9.795 0.810 1.00 85.25 174 GLY A O 1
ATOM 1345 N N . THR A 1 175 ? 13.667 -8.080 -0.538 1.00 87.50 175 THR A N 1
ATOM 1346 C CA . THR A 1 175 ? 12.220 -8.189 -0.302 1.00 87.50 175 THR A CA 1
ATOM 1347 C C . THR A 1 175 ? 11.698 -9.563 -0.757 1.00 87.50 175 THR A C 1
ATOM 1349 O O . THR A 1 175 ? 11.981 -9.981 -1.887 1.00 87.50 175 THR A O 1
ATOM 1352 N N . PRO A 1 176 ? 10.948 -10.298 0.089 1.00 87.25 176 PRO A N 1
ATOM 1353 C CA . PRO A 1 176 ? 10.350 -11.569 -0.308 1.00 87.25 176 PRO A CA 1
ATOM 1354 C C . PRO A 1 176 ? 9.259 -11.353 -1.365 1.00 87.25 176 PRO A C 1
ATOM 1356 O O . PRO A 1 176 ? 8.636 -10.299 -1.437 1.00 87.25 176 PRO A O 1
ATOM 1359 N N . SER A 1 177 ? 9.007 -12.355 -2.204 1.00 88.44 177 SER A N 1
ATOM 1360 C CA . SER A 1 177 ? 7.920 -12.284 -3.188 1.00 88.44 177 SER A CA 1
ATOM 1361 C C . SER A 1 177 ? 6.542 -12.426 -2.541 1.00 88.44 177 SER A C 1
ATOM 1363 O O . SER A 1 177 ? 6.390 -13.150 -1.557 1.00 88.44 177 SER A O 1
ATOM 1365 N N . GLY A 1 178 ? 5.530 -11.828 -3.169 1.00 86.94 178 GLY A N 1
ATOM 1366 C CA . GLY A 1 178 ? 4.128 -11.911 -2.766 1.00 86.94 178 GLY A CA 1
ATOM 1367 C C . GLY A 1 178 ? 3.684 -10.791 -1.821 1.00 86.94 178 GLY A C 1
ATOM 1368 O O . GLY A 1 178 ? 4.434 -9.862 -1.521 1.00 86.94 178 GLY A O 1
ATOM 1369 N N . LEU A 1 179 ? 2.445 -10.902 -1.331 1.00 86.31 179 LEU A N 1
ATOM 1370 C CA . LEU A 1 179 ? 1.792 -9.878 -0.502 1.00 86.31 179 LEU A CA 1
ATOM 1371 C C . LEU A 1 179 ? 2.577 -9.540 0.772 1.00 86.31 179 LEU A C 1
ATOM 1373 O O . LEU A 1 179 ? 2.584 -8.391 1.201 1.00 86.31 179 LEU A O 1
ATOM 1377 N N . ALA A 1 180 ? 3.280 -10.514 1.355 1.00 84.00 180 ALA A N 1
ATOM 1378 C CA . ALA A 1 180 ? 4.086 -10.300 2.554 1.00 84.00 180 ALA A CA 1
ATOM 1379 C C . ALA A 1 180 ? 5.238 -9.308 2.319 1.00 84.00 180 ALA A C 1
ATOM 1381 O O . ALA A 1 180 ? 5.477 -8.455 3.163 1.00 84.00 180 ALA A O 1
ATOM 1382 N N . GLY A 1 181 ? 5.920 -9.381 1.170 1.00 82.94 181 GLY A N 1
ATOM 1383 C CA . GLY A 1 181 ? 6.969 -8.416 0.822 1.00 82.94 181 GLY A CA 1
ATOM 1384 C C . GLY A 1 181 ? 6.427 -7.080 0.321 1.00 82.94 181 GLY A C 1
ATOM 1385 O O . GLY A 1 181 ? 7.115 -6.069 0.399 1.00 82.94 181 GLY A O 1
ATOM 1386 N N . ALA A 1 182 ? 5.187 -7.073 -0.169 1.00 85.75 182 ALA A N 1
ATOM 1387 C CA . ALA A 1 182 ? 4.477 -5.864 -0.565 1.00 85.75 182 ALA A CA 1
ATOM 1388 C C . ALA A 1 182 ? 3.924 -5.059 0.618 1.00 85.75 182 ALA A C 1
ATOM 1390 O O . ALA A 1 182 ? 3.621 -3.877 0.463 1.00 85.75 182 ALA A O 1
ATOM 1391 N N . THR A 1 183 ? 3.744 -5.706 1.773 1.00 90.25 183 THR A N 1
ATOM 1392 C CA . THR A 1 183 ? 3.167 -5.083 2.964 1.00 90.25 183 THR A CA 1
ATOM 1393 C C . THR A 1 183 ? 4.205 -4.158 3.603 1.00 90.25 183 THR A C 1
ATOM 1395 O O . THR A 1 183 ? 5.290 -4.628 3.949 1.00 90.25 183 THR A O 1
ATOM 1398 N N . PRO A 1 184 ? 3.902 -2.859 3.780 1.00 87.38 184 PRO A N 1
ATOM 1399 C CA . PRO A 1 184 ? 4.794 -1.938 4.474 1.00 87.38 184 PRO A CA 1
ATOM 1400 C C . PRO A 1 184 ? 5.084 -2.372 5.913 1.00 87.38 184 PRO A C 1
ATOM 1402 O O . PRO A 1 184 ? 4.295 -3.073 6.552 1.00 87.38 184 PRO A O 1
ATOM 1405 N N . THR A 1 185 ? 6.204 -1.904 6.456 1.00 85.88 185 THR A N 1
ATOM 1406 C CA . THR A 1 185 ? 6.557 -2.120 7.862 1.00 85.88 185 THR A CA 1
ATOM 1407 C C . THR A 1 185 ? 5.491 -1.529 8.792 1.00 85.88 185 THR A C 1
ATOM 1409 O O . THR A 1 185 ? 4.960 -0.450 8.551 1.00 85.88 185 THR A O 1
ATOM 1412 N N . GLY A 1 186 ? 5.140 -2.263 9.853 1.00 84.62 186 GLY A N 1
ATOM 1413 C CA . GLY A 1 186 ? 4.092 -1.859 10.806 1.00 84.62 186 GLY A CA 1
ATOM 1414 C C . GLY A 1 186 ? 2.649 -2.094 10.332 1.00 84.62 186 GLY A C 1
ATOM 1415 O O . GLY A 1 186 ? 1.720 -1.974 11.131 1.00 84.62 186 GLY A O 1
ATOM 1416 N N . MET A 1 187 ? 2.445 -2.494 9.074 1.00 92.31 187 MET A N 1
ATOM 1417 C CA . MET A 1 187 ? 1.131 -2.830 8.524 1.00 92.31 187 MET A CA 1
ATOM 1418 C C . MET A 1 187 ? 0.930 -4.347 8.401 1.00 92.31 187 MET A C 1
ATOM 1420 O O . MET A 1 187 ? 1.865 -5.145 8.463 1.00 92.31 187 MET A O 1
ATOM 1424 N N . ARG A 1 188 ? -0.325 -4.758 8.224 1.00 91.31 188 ARG A N 1
ATOM 1425 C CA . ARG A 1 188 ? -0.759 -6.135 7.986 1.00 91.31 188 ARG A CA 1
ATOM 1426 C C . ARG A 1 188 ? -1.625 -6.180 6.734 1.00 91.31 188 ARG A C 1
ATOM 1428 O O . ARG A 1 188 ? -2.569 -5.405 6.609 1.00 91.31 188 ARG A O 1
ATOM 1435 N N . ALA A 1 189 ? -1.327 -7.106 5.828 1.00 93.25 189 ALA A N 1
ATOM 1436 C CA . ALA A 1 189 ? -2.194 -7.386 4.691 1.00 93.25 189 ALA A CA 1
ATOM 1437 C C . ALA A 1 189 ? -3.470 -8.103 5.154 1.00 93.25 189 ALA A C 1
ATOM 1439 O O . ALA A 1 189 ? -3.409 -9.182 5.743 1.00 93.25 189 ALA A O 1
ATOM 1440 N N . MET A 1 190 ? -4.624 -7.517 4.852 1.00 92.31 190 MET A N 1
ATOM 1441 C CA . MET A 1 190 ? -5.952 -8.073 5.090 1.00 92.31 190 MET A CA 1
ATOM 1442 C C . MET A 1 190 ? -6.652 -8.302 3.753 1.00 92.31 190 MET A C 1
ATOM 1444 O O . MET A 1 190 ? -6.737 -7.394 2.928 1.00 92.31 190 MET A O 1
ATOM 1448 N N . THR A 1 191 ? -7.155 -9.519 3.540 1.00 92.06 191 THR A N 1
ATOM 1449 C CA . THR A 1 191 ? -8.024 -9.835 2.396 1.00 92.06 191 THR A CA 1
ATOM 1450 C C . THR A 1 191 ? -9.468 -9.614 2.813 1.00 92.06 191 THR A C 1
ATOM 1452 O O . THR A 1 191 ? -9.938 -10.251 3.755 1.00 92.06 191 THR A O 1
ATOM 1455 N N . LEU A 1 192 ? -10.154 -8.704 2.130 1.00 91.62 192 LEU A N 1
ATOM 1456 C CA . LEU A 1 192 ? -11.523 -8.304 2.429 1.00 91.62 192 LEU A CA 1
ATOM 1457 C C . LEU A 1 192 ? -12.416 -8.583 1.222 1.00 91.62 192 LEU A C 1
ATOM 1459 O O . LEU A 1 192 ? -11.972 -8.486 0.076 1.00 91.62 192 LEU A O 1
ATOM 1463 N N . LYS A 1 193 ? -13.684 -8.909 1.472 1.00 91.00 193 LYS A N 1
ATOM 1464 C CA . LYS A 1 193 ? -14.663 -9.044 0.395 1.00 91.00 193 LYS A CA 1
ATOM 1465 C C . LYS A 1 193 ? -15.065 -7.661 -0.117 1.00 91.00 193 LYS A C 1
ATOM 1467 O O . LYS A 1 193 ? -15.263 -6.736 0.670 1.00 91.00 193 LYS A O 1
ATOM 1472 N N . ALA A 1 194 ? -15.185 -7.521 -1.434 1.00 90.19 194 ALA A N 1
ATOM 1473 C CA . ALA A 1 194 ? -15.514 -6.238 -2.052 1.00 90.19 194 ALA A CA 1
ATOM 1474 C C . ALA A 1 194 ? -16.952 -5.777 -1.744 1.00 90.19 194 ALA A C 1
ATOM 1476 O O . ALA A 1 194 ? -17.202 -4.579 -1.670 1.00 90.19 194 ALA A O 1
ATOM 1477 N N . ASP A 1 195 ? -17.878 -6.710 -1.499 1.00 89.44 195 ASP A N 1
ATOM 1478 C CA . ASP A 1 195 ? -19.286 -6.438 -1.169 1.00 89.44 195 ASP A CA 1
ATOM 1479 C C . ASP A 1 195 ? -19.476 -5.676 0.157 1.00 89.44 195 ASP A C 1
ATOM 1481 O O . ASP A 1 195 ? -20.451 -4.944 0.321 1.00 89.44 195 ASP A O 1
ATOM 1485 N N . GLN A 1 196 ? -18.533 -5.809 1.090 1.00 89.00 196 GLN A N 1
ATOM 1486 C CA . GLN A 1 196 ? -18.541 -5.119 2.383 1.00 89.00 196 GLN A CA 1
ATOM 1487 C C . GLN A 1 196 ? -17.924 -3.712 2.323 1.00 89.00 196 GLN A C 1
ATOM 1489 O O . GLN A 1 196 ? -18.059 -2.939 3.278 1.00 89.00 196 GLN A O 1
ATOM 1494 N N . LEU A 1 197 ? -17.257 -3.373 1.214 1.00 91.81 197 LEU A N 1
ATOM 1495 C CA . LEU A 1 197 ? -16.496 -2.141 1.041 1.00 91.81 197 LEU A CA 1
ATOM 1496 C C . LEU A 1 197 ? -17.134 -1.244 -0.023 1.00 91.81 197 LEU A C 1
ATOM 1498 O O . LEU A 1 197 ? -16.956 -1.424 -1.228 1.00 91.81 197 LEU A O 1
ATOM 1502 N N . ALA A 1 198 ? -17.841 -0.208 0.414 1.00 90.12 198 ALA A N 1
ATOM 1503 C CA . ALA A 1 198 ? -18.434 0.759 -0.494 1.00 90.12 198 ALA A CA 1
ATOM 1504 C C . ALA A 1 198 ? -17.348 1.640 -1.143 1.00 90.12 198 ALA A C 1
ATOM 1506 O O . ALA A 1 198 ? -16.554 2.286 -0.459 1.00 90.12 198 ALA A O 1
ATOM 1507 N N . GLY A 1 199 ? -17.333 1.680 -2.480 1.00 85.88 199 GLY A N 1
ATOM 1508 C CA . GLY A 1 199 ? -16.416 2.514 -3.273 1.00 85.88 199 GLY A CA 1
ATOM 1509 C C . GLY A 1 199 ? -15.109 1.838 -3.706 1.00 85.88 199 GLY A C 1
ATOM 1510 O O . GLY A 1 199 ? -14.346 2.434 -4.463 1.00 85.88 199 GLY A O 1
ATOM 1511 N N . VAL A 1 200 ? -14.873 0.582 -3.312 1.00 89.69 200 VAL A N 1
ATOM 1512 C CA . VAL A 1 200 ? -13.593 -0.117 -3.534 1.00 89.69 200 VAL A CA 1
ATOM 1513 C C . VAL A 1 200 ? -13.240 -0.371 -5.008 1.00 89.69 200 VAL A C 1
ATOM 1515 O O . VAL A 1 200 ? -12.068 -0.402 -5.371 1.00 89.69 200 VAL A O 1
ATOM 1518 N N . HIS A 1 201 ? -14.233 -0.483 -5.897 1.00 88.62 201 HIS A N 1
ATOM 1519 C CA . HIS A 1 201 ? -14.016 -0.798 -7.320 1.00 88.62 201 HIS A CA 1
ATOM 1520 C C . HIS A 1 201 ? -13.281 0.285 -8.120 1.00 88.62 201 HIS A C 1
ATOM 1522 O O . HIS A 1 201 ? -12.854 0.027 -9.243 1.00 88.62 201 HIS A O 1
ATOM 1528 N N . ARG A 1 202 ? -13.181 1.508 -7.591 1.00 84.94 202 ARG A N 1
ATOM 1529 C CA . ARG A 1 202 ? -12.577 2.651 -8.296 1.00 84.94 202 ARG A CA 1
ATOM 1530 C C . ARG A 1 202 ? -11.140 2.940 -7.869 1.00 84.94 202 ARG A C 1
ATOM 1532 O O . ARG A 1 202 ? -10.588 3.940 -8.310 1.00 84.94 202 ARG A O 1
ATOM 1539 N N . ILE A 1 203 ? -10.575 2.101 -7.009 1.00 88.06 203 ILE A N 1
ATOM 1540 C CA . ILE A 1 203 ? -9.320 2.369 -6.314 1.00 88.06 203 ILE A CA 1
ATOM 1541 C C . ILE A 1 203 ? -8.200 1.584 -6.980 1.00 88.06 203 ILE A C 1
ATOM 1543 O O . ILE A 1 203 ? -8.334 0.388 -7.252 1.00 88.06 203 ILE A O 1
ATOM 1547 N N . SER A 1 204 ? -7.092 2.268 -7.246 1.00 87.25 204 SER A N 1
ATOM 1548 C CA . SER A 1 204 ? -5.932 1.662 -7.887 1.00 87.25 204 SER A CA 1
ATOM 1549 C C . SER A 1 204 ? -4.961 1.089 -6.864 1.00 87.25 204 SER A C 1
ATOM 1551 O O . SER A 1 204 ? -4.867 1.520 -5.715 1.00 87.25 204 SER A O 1
ATOM 1553 N N . MET A 1 205 ? -4.161 0.136 -7.324 1.00 87.69 205 MET A N 1
ATOM 1554 C CA . MET A 1 205 ? -3.046 -0.390 -6.557 1.00 87.69 205 MET A CA 1
ATOM 1555 C C . MET A 1 205 ? -2.067 0.721 -6.134 1.00 87.69 205 MET A C 1
ATOM 1557 O O . MET A 1 205 ? -1.602 1.513 -6.959 1.00 87.69 205 MET A O 1
ATOM 1561 N N . GLY A 1 206 ? -1.705 0.725 -4.853 1.00 84.06 206 GLY A N 1
ATOM 1562 C CA . GLY A 1 206 ? -0.803 1.692 -4.233 1.00 84.06 206 GLY A CA 1
ATOM 1563 C C . GLY A 1 206 ? -1.471 2.985 -3.758 1.00 84.06 206 GLY A C 1
ATOM 1564 O O . GLY A 1 206 ? -0.771 3.834 -3.212 1.00 84.06 206 GLY A O 1
ATOM 1565 N N . GLU A 1 207 ? -2.784 3.157 -3.944 1.00 86.75 207 GLU A N 1
ATOM 1566 C CA . GLU A 1 207 ? -3.507 4.302 -3.380 1.00 86.75 207 GLU A CA 1
ATOM 1567 C C . GLU A 1 207 ? -3.624 4.192 -1.855 1.00 86.75 207 GLU A C 1
ATOM 1569 O O . GLU A 1 207 ? -3.798 3.102 -1.302 1.00 86.75 207 GLU A O 1
ATOM 1574 N N . GLN A 1 208 ? -3.526 5.346 -1.188 1.00 88.25 208 GLN A N 1
ATOM 1575 C CA . GLN A 1 208 ? -3.752 5.483 0.247 1.00 88.25 208 GLN A CA 1
ATOM 1576 C C . GLN A 1 208 ? -5.216 5.821 0.514 1.00 88.25 208 GLN A C 1
ATOM 1578 O O . GLN A 1 208 ? -5.780 6.735 -0.096 1.00 88.25 208 GLN A O 1
ATOM 1583 N N . ILE A 1 209 ? -5.818 5.101 1.451 1.00 90.19 209 ILE A N 1
ATOM 1584 C CA . ILE A 1 209 ? -7.239 5.172 1.764 1.00 90.19 209 ILE A CA 1
ATOM 1585 C C . ILE A 1 209 ? -7.472 5.181 3.275 1.00 90.19 209 ILE A C 1
ATOM 1587 O O . ILE A 1 209 ? -6.676 4.655 4.049 1.00 90.19 209 ILE A O 1
ATOM 1591 N N . ASP A 1 210 ? -8.604 5.736 3.681 1.00 89.06 210 ASP A N 1
ATOM 1592 C CA . ASP A 1 210 ? -9.161 5.588 5.020 1.00 89.06 210 ASP A CA 1
ATOM 1593 C C . ASP A 1 210 ? -10.436 4.745 4.952 1.00 89.06 210 ASP A C 1
ATOM 1595 O O . ASP A 1 210 ? -11.170 4.773 3.959 1.00 89.06 210 ASP A O 1
ATOM 1599 N N . LEU A 1 211 ? -10.708 3.998 6.020 1.00 89.31 211 LEU A N 1
ATOM 1600 C CA . LEU A 1 211 ? -11.888 3.149 6.140 1.00 89.31 211 LEU A CA 1
ATOM 1601 C C . LEU A 1 211 ? -12.817 3.709 7.214 1.00 89.31 211 LEU A C 1
ATOM 1603 O O . LEU A 1 211 ? -12.417 3.847 8.370 1.00 89.31 211 LEU A O 1
ATOM 1607 N N . VAL A 1 212 ? -14.069 3.987 6.848 1.00 89.00 212 VAL A N 1
ATOM 1608 C CA . VAL A 1 212 ? -15.105 4.484 7.765 1.00 89.00 212 VAL A CA 1
ATOM 1609 C C . VAL A 1 212 ? -16.270 3.507 7.802 1.00 89.00 212 VAL A C 1
ATOM 1611 O O . VAL A 1 212 ? -16.951 3.309 6.801 1.00 89.00 212 VAL A O 1
ATOM 1614 N N . ALA A 1 213 ? -16.526 2.902 8.956 1.00 88.88 213 ALA A N 1
ATOM 1615 C CA . ALA A 1 213 ? -17.636 1.984 9.158 1.00 88.88 213 ALA A CA 1
ATOM 1616 C C . ALA A 1 213 ? -18.910 2.725 9.579 1.00 88.88 213 ALA A C 1
ATOM 1618 O O . ALA A 1 213 ? -18.889 3.527 10.512 1.00 88.88 213 ALA A O 1
ATOM 1619 N N . ASN A 1 214 ? -20.034 2.398 8.944 1.00 87.44 214 ASN A N 1
ATOM 1620 C CA . ASN A 1 214 ? -21.361 2.841 9.368 1.00 87.44 214 ASN A CA 1
ATOM 1621 C C . ASN A 1 214 ? -21.963 1.800 10.318 1.00 87.44 214 ASN A C 1
ATOM 1623 O O . ASN A 1 214 ? -22.451 0.755 9.884 1.00 87.44 214 ASN A O 1
ATOM 1627 N N . ILE A 1 215 ? -21.911 2.072 11.621 1.00 85.00 215 ILE A N 1
ATOM 1628 C CA . ILE A 1 215 ? -22.301 1.124 12.669 1.00 85.00 215 ILE A CA 1
ATOM 1629 C C . ILE A 1 215 ? -23.713 1.463 13.166 1.00 85.00 215 ILE A C 1
ATOM 1631 O O . ILE A 1 215 ? -23.935 2.595 13.601 1.00 85.00 215 ILE A O 1
ATOM 1635 N N . PRO A 1 216 ? -24.669 0.513 13.151 1.00 82.75 216 PRO A N 1
ATOM 1636 C CA . PRO A 1 216 ? -25.995 0.724 13.734 1.00 82.75 216 PRO A CA 1
ATOM 1637 C C . PRO A 1 216 ? -25.904 1.057 15.227 1.00 82.75 216 PRO A C 1
ATOM 1639 O O . PRO A 1 216 ? -25.162 0.387 15.954 1.00 82.75 216 PRO A O 1
ATOM 1642 N N . LEU A 1 217 ? -26.681 2.035 15.709 1.00 79.62 217 LEU A N 1
ATOM 1643 C CA . LEU A 1 217 ? -26.600 2.515 17.101 1.00 79.62 217 LEU A CA 1
ATOM 1644 C C . LEU A 1 217 ? -26.754 1.391 18.141 1.00 79.62 217 LEU A C 1
ATOM 1646 O O . LEU A 1 217 ? -26.003 1.335 19.112 1.00 79.62 217 LEU A O 1
ATOM 1650 N N . GLN A 1 218 ? -27.636 0.421 17.894 1.00 80.00 218 GLN A N 1
ATOM 1651 C CA . GLN A 1 218 ? -27.849 -0.744 18.768 1.00 80.00 218 GLN A CA 1
ATOM 1652 C C . GLN A 1 218 ? -26.589 -1.616 18.946 1.00 80.00 218 GLN A C 1
ATOM 1654 O O . GLN A 1 218 ? -26.405 -2.280 19.969 1.00 80.00 218 GLN A O 1
ATOM 1659 N N . LYS A 1 219 ? -25.710 -1.645 17.936 1.00 80.38 219 LYS A N 1
ATOM 1660 C CA . LYS A 1 219 ? -24.482 -2.455 17.909 1.00 80.38 219 LYS A CA 1
ATOM 1661 C C . LYS A 1 219 ? -23.241 -1.663 18.328 1.00 80.38 219 LYS A C 1
ATOM 1663 O O . LYS A 1 219 ? -22.193 -2.272 18.552 1.00 80.38 219 LYS A O 1
ATOM 1668 N N . LEU A 1 220 ? -23.352 -0.344 18.488 1.00 75.06 220 LEU A N 1
ATOM 1669 C CA . LEU A 1 220 ? -22.237 0.548 18.803 1.00 75.06 220 LEU A CA 1
ATOM 1670 C C . LEU A 1 220 ? -21.539 0.169 20.117 1.00 75.06 220 LEU A C 1
ATOM 1672 O O . LEU A 1 220 ? -20.328 -0.030 20.140 1.00 75.06 220 LEU A O 1
ATOM 1676 N N . ASN A 1 221 ? -22.310 -0.086 21.177 1.00 72.25 221 ASN A N 1
ATOM 1677 C CA . ASN A 1 221 ? -21.769 -0.502 22.478 1.00 72.25 221 ASN A CA 1
ATOM 1678 C C . ASN A 1 221 ? -21.015 -1.843 22.418 1.00 72.25 221 ASN A C 1
ATOM 1680 O O . ASN A 1 221 ? -20.191 -2.144 23.284 1.00 72.25 221 ASN A O 1
ATOM 1684 N N . ARG A 1 222 ? -21.334 -2.709 21.446 1.00 74.06 222 ARG A N 1
ATOM 1685 C CA . ARG A 1 222 ? -20.613 -3.972 21.223 1.00 74.06 222 ARG A CA 1
ATOM 1686 C C . ARG A 1 222 ? -19.307 -3.718 20.470 1.00 74.06 222 ARG A C 1
ATOM 1688 O O . ARG A 1 222 ? -18.290 -4.300 20.837 1.00 74.06 222 ARG A O 1
ATOM 1695 N N . PHE A 1 223 ? -19.339 -2.832 19.476 1.00 73.88 223 PHE A N 1
ATOM 1696 C CA . PHE A 1 223 ? -18.158 -2.404 18.733 1.00 73.88 223 PHE A CA 1
ATOM 1697 C C . PHE A 1 223 ? -17.111 -1.757 19.646 1.00 73.88 223 PHE A C 1
ATOM 1699 O O . PHE A 1 223 ? -15.971 -2.210 19.681 1.00 73.88 223 PHE A O 1
ATOM 1706 N N . GLU A 1 224 ? -17.503 -0.773 20.455 1.00 71.44 224 GLU A N 1
ATOM 1707 C CA . GLU A 1 224 ? -16.577 -0.029 21.322 1.00 71.44 224 GLU A CA 1
ATOM 1708 C C . GLU A 1 224 ? -15.883 -0.942 22.345 1.00 71.44 224 GLU A C 1
ATOM 1710 O O . GLU A 1 224 ? -14.669 -0.860 22.543 1.00 71.44 224 GLU A O 1
ATOM 1715 N N . ARG A 1 225 ? -16.615 -1.919 22.899 1.00 67.75 225 ARG A N 1
ATOM 1716 C CA . ARG A 1 225 ? -16.036 -2.949 23.774 1.00 67.75 225 ARG A CA 1
ATOM 1717 C C . ARG A 1 225 ? -14.985 -3.815 23.072 1.00 67.75 225 ARG A C 1
ATOM 1719 O O . ARG A 1 225 ? -14.015 -4.216 23.713 1.00 67.75 225 ARG A O 1
ATOM 1726 N N . SER A 1 226 ? -15.174 -4.119 21.787 1.00 65.50 226 SER A N 1
ATOM 1727 C CA . SER A 1 226 ? -14.275 -4.988 21.013 1.00 65.50 226 SER A CA 1
ATOM 1728 C C . SER A 1 226 ? -12.981 -4.298 20.565 1.00 65.50 226 SER A C 1
ATOM 1730 O O . SER A 1 226 ? -11.942 -4.947 20.493 1.00 65.50 226 SER A O 1
ATOM 1732 N N . THR A 1 227 ? -13.004 -2.979 20.350 1.00 61.97 227 THR A N 1
ATOM 1733 C CA . THR A 1 227 ? -11.838 -2.193 19.906 1.00 61.97 227 THR A CA 1
ATOM 1734 C C . THR A 1 227 ? -10.969 -1.678 21.055 1.00 61.97 227 THR A C 1
ATOM 1736 O O . THR A 1 227 ? -10.041 -0.902 20.847 1.00 61.97 227 THR A O 1
ATOM 1739 N N . GLY A 1 228 ? -11.227 -2.124 22.288 1.00 50.22 228 GLY A N 1
ATOM 1740 C CA . GLY A 1 228 ? -10.446 -1.725 23.459 1.00 50.22 228 GLY A CA 1
ATOM 1741 C C . GLY A 1 228 ? -10.884 -0.402 24.091 1.00 50.22 228 GLY A C 1
ATOM 1742 O O . GLY A 1 228 ? -10.279 0.000 25.090 1.00 50.22 228 GLY A O 1
ATOM 1743 N N . SER A 1 229 ? -11.967 0.218 23.604 1.00 47.38 229 SER A N 1
ATOM 1744 C CA . SER A 1 229 ? -12.711 1.219 24.372 1.00 47.38 229 SER A CA 1
ATOM 1745 C C . SER A 1 229 ? -13.485 0.484 25.469 1.00 47.38 229 SER A C 1
ATOM 1747 O O . SER A 1 229 ? -14.652 0.116 25.343 1.00 47.38 229 SER A O 1
ATOM 1749 N N . ARG A 1 230 ? -12.776 0.141 26.551 1.00 41.03 230 ARG A N 1
ATOM 1750 C CA . ARG A 1 230 ? -13.357 -0.489 27.741 1.00 41.03 230 ARG A CA 1
ATOM 1751 C C . ARG A 1 230 ? -14.207 0.537 28.486 1.00 41.03 230 ARG A C 1
ATOM 1753 O O . ARG A 1 230 ? -13.804 1.025 29.534 1.00 41.03 230 ARG A O 1
ATOM 1760 N N . LEU A 1 231 ? -15.382 0.837 27.950 1.00 40.19 231 LEU A N 1
ATOM 1761 C CA . LEU A 1 231 ? -16.471 1.451 28.692 1.00 40.19 231 LEU A CA 1
ATOM 1762 C C . LEU A 1 231 ? -17.243 0.320 29.396 1.00 40.19 231 LEU A C 1
ATOM 1764 O O . LEU A 1 231 ? -17.835 -0.532 28.722 1.00 40.19 231 LEU A O 1
ATOM 1768 N N . PRO A 1 232 ? -17.219 0.240 30.738 1.00 36.34 232 PRO A N 1
ATOM 1769 C CA . PRO A 1 232 ? -18.200 -0.531 31.478 1.00 36.34 232 PRO A CA 1
ATOM 1770 C C . PRO A 1 232 ? -19.526 0.229 31.425 1.00 36.34 232 PRO A C 1
ATOM 1772 O O . PRO A 1 232 ? -19.558 1.418 31.719 1.00 36.34 232 PRO A O 1
ATOM 1775 N N . ALA A 1 233 ? -20.578 -0.481 31.021 1.00 33.09 233 ALA A N 1
ATOM 1776 C CA . ALA A 1 233 ? -21.996 -0.205 31.248 1.00 33.09 233 ALA A CA 1
ATOM 1777 C C . ALA A 1 233 ? -22.339 1.145 31.921 1.00 33.09 233 ALA A C 1
ATOM 1779 O O . ALA A 1 233 ? -22.672 1.183 33.100 1.00 33.09 233 ALA A O 1
ATOM 1780 N N . ALA A 1 234 ? -22.323 2.235 31.155 1.00 33.84 234 ALA A N 1
ATOM 1781 C CA . ALA A 1 234 ? -23.273 3.311 31.384 1.00 33.84 234 ALA A CA 1
ATOM 1782 C C . ALA A 1 234 ? -24.463 2.988 30.485 1.00 33.84 234 ALA A C 1
ATOM 1784 O O . ALA A 1 234 ? -24.381 3.034 29.257 1.00 33.84 234 ALA A O 1
ATOM 1785 N N . GLU A 1 235 ? -25.525 2.526 31.126 1.00 35.59 235 GLU A N 1
ATOM 1786 C CA . GLU A 1 235 ? -26.863 2.422 30.578 1.00 35.59 235 GLU A CA 1
ATOM 1787 C C . GLU A 1 235 ? -27.231 3.783 29.970 1.00 35.59 235 GLU A C 1
ATOM 1789 O O . GLU A 1 235 ? -27.629 4.716 30.661 1.00 35.59 235 GLU A O 1
AT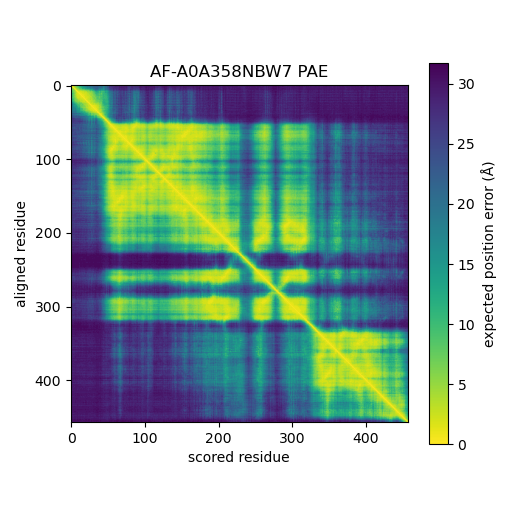OM 1794 N N . LEU A 1 236 ? -27.022 3.931 28.657 1.00 39.72 236 LEU A N 1
ATOM 1795 C CA . LEU A 1 236 ? -27.744 4.923 27.875 1.00 39.72 236 LEU A CA 1
ATOM 1796 C C . LEU A 1 236 ? -29.212 4.579 28.092 1.00 39.72 236 LEU A C 1
ATOM 1798 O O . LEU A 1 236 ? -29.685 3.577 27.560 1.00 39.72 236 LEU A O 1
ATOM 1802 N N . VAL A 1 237 ? -29.884 5.367 28.932 1.00 39.56 237 VAL A N 1
ATOM 1803 C CA . VAL A 1 237 ? -31.333 5.345 29.113 1.00 39.56 237 VAL A CA 1
ATOM 1804 C C . VAL A 1 237 ? -31.935 5.561 27.731 1.00 39.56 237 VAL A C 1
ATOM 1806 O O . VAL A 1 237 ? -32.036 6.681 27.231 1.00 39.56 237 VAL A O 1
ATOM 1809 N N . VAL A 1 238 ? -32.247 4.451 27.067 1.00 39.38 238 VAL A N 1
ATOM 1810 C CA . VAL A 1 238 ? -33.049 4.439 25.858 1.00 39.38 238 VAL A CA 1
ATOM 1811 C C . VAL A 1 238 ? -34.435 4.844 26.324 1.00 39.38 238 VAL A C 1
ATOM 1813 O O . VAL A 1 238 ? -35.090 4.108 27.059 1.00 39.38 238 VAL A O 1
ATOM 1816 N N . ASP A 1 239 ? -34.843 6.050 25.948 1.00 36.75 239 ASP A N 1
ATOM 1817 C CA . ASP A 1 239 ? -36.204 6.540 26.115 1.00 36.75 239 ASP A CA 1
ATOM 1818 C C . ASP A 1 239 ? -37.173 5.498 25.529 1.00 36.75 239 ASP A C 1
ATOM 1820 O O . ASP A 1 239 ? -37.261 5.315 24.311 1.00 36.75 239 ASP A O 1
ATOM 1824 N N . ALA A 1 240 ? -37.856 4.758 26.406 1.00 38.62 240 ALA A N 1
ATOM 1825 C CA . ALA A 1 240 ? -38.694 3.602 26.078 1.00 38.62 240 ALA A CA 1
ATOM 1826 C C . ALA A 1 240 ? -40.024 3.985 25.389 1.00 38.62 240 ALA A C 1
ATOM 1828 O O . ALA A 1 240 ? -41.000 3.239 25.440 1.00 38.62 240 ALA A O 1
ATOM 1829 N N . GLY A 1 241 ? -40.085 5.163 24.761 1.00 41.62 241 GLY A N 1
ATOM 1830 C CA . GLY A 1 241 ? -41.291 5.736 24.165 1.00 41.62 241 GLY A CA 1
ATOM 1831 C C . GLY A 1 241 ? -41.294 5.853 22.638 1.00 41.62 241 GLY A C 1
ATOM 1832 O O . GLY A 1 241 ? -42.324 6.230 22.075 1.00 41.62 241 GLY A O 1
ATOM 1833 N N . ARG A 1 242 ? -40.192 5.554 21.931 1.00 45.16 242 ARG A N 1
ATOM 1834 C CA . ARG A 1 242 ? -40.099 5.768 20.472 1.00 45.16 242 ARG A CA 1
ATOM 1835 C C . ARG A 1 242 ? -40.062 4.444 19.705 1.00 45.16 242 ARG A C 1
ATOM 1837 O O . ARG A 1 242 ? -39.059 3.750 19.686 1.00 45.16 242 ARG A O 1
ATOM 1844 N N . SER A 1 243 ? -41.188 4.135 19.064 1.00 41.91 243 SER A N 1
ATOM 1845 C CA . SER A 1 243 ? -41.478 2.954 18.236 1.00 41.91 243 SER A CA 1
ATOM 1846 C C . SER A 1 243 ? -40.280 2.324 17.496 1.00 41.91 243 SER A C 1
ATOM 1848 O O . SER A 1 243 ? -39.639 2.985 16.674 1.00 41.91 243 SER A O 1
ATOM 1850 N N . ASP A 1 244 ? -40.118 1.009 17.676 1.00 49.59 244 ASP A N 1
ATOM 1851 C CA . ASP A 1 244 ? -39.062 0.100 17.181 1.00 49.59 244 ASP A CA 1
ATOM 1852 C C . ASP A 1 244 ? -38.746 0.118 15.667 1.00 49.59 244 ASP A C 1
ATOM 1854 O O . ASP A 1 244 ? -37.801 -0.525 15.226 1.00 49.59 244 ASP A O 1
ATOM 1858 N N . ARG A 1 245 ? -39.500 0.837 14.825 1.00 48.22 245 ARG A N 1
ATOM 1859 C CA . ARG A 1 245 ? -39.286 0.844 13.361 1.00 48.22 245 ARG A CA 1
ATOM 1860 C C . ARG A 1 245 ? -38.288 1.886 12.848 1.00 48.22 245 ARG A C 1
ATOM 1862 O O . ARG A 1 245 ? -37.879 1.775 11.698 1.00 48.22 245 ARG A O 1
ATOM 1869 N N . ALA A 1 246 ? -37.918 2.887 13.650 1.00 47.22 246 ALA A N 1
ATOM 1870 C CA . ALA A 1 246 ? -37.027 3.975 13.216 1.00 47.22 246 ALA A CA 1
ATOM 1871 C C . ALA A 1 246 ? -35.578 3.848 13.730 1.00 47.22 246 ALA A C 1
ATOM 1873 O O . ALA A 1 246 ? -34.674 4.451 13.159 1.00 47.22 246 ALA A O 1
ATOM 1874 N N . GLN A 1 247 ? -35.334 3.046 14.773 1.00 50.47 247 GLN A N 1
ATOM 1875 C CA . GLN A 1 247 ? -33.996 2.878 15.360 1.00 50.47 247 GLN A CA 1
ATOM 1876 C C . GLN A 1 247 ? -33.069 1.965 14.537 1.00 50.47 247 GLN A C 1
ATOM 1878 O O . GLN A 1 247 ? -31.853 2.105 14.631 1.00 50.47 247 GLN A O 1
ATOM 1883 N N . ASP A 1 248 ? -33.611 1.080 13.693 1.00 51.53 248 ASP A N 1
ATOM 1884 C CA . ASP A 1 248 ? -32.806 0.195 12.831 1.00 51.53 248 ASP A CA 1
ATOM 1885 C C . ASP A 1 248 ? -32.076 0.939 11.696 1.00 51.53 248 ASP A C 1
ATOM 1887 O O . ASP A 1 248 ? -31.115 0.413 11.135 1.00 51.53 248 ASP A O 1
ATOM 1891 N N . SER A 1 249 ? -32.500 2.164 11.355 1.00 59.28 249 SER A N 1
ATOM 1892 C CA . SER A 1 249 ? -31.874 2.962 10.290 1.00 59.28 249 SER A CA 1
ATOM 1893 C C . SER A 1 249 ? -30.827 3.962 10.775 1.00 59.28 249 SER A C 1
ATOM 1895 O O . SER A 1 249 ? -30.104 4.525 9.955 1.00 59.28 249 SER A O 1
ATOM 1897 N N . GLU A 1 250 ? -30.742 4.221 12.081 1.00 71.69 250 GLU A N 1
ATOM 1898 C CA . GLU A 1 250 ? -29.769 5.179 12.600 1.00 71.69 250 GLU A CA 1
ATOM 1899 C C . GLU A 1 250 ? -28.394 4.511 12.727 1.00 71.69 250 GLU A C 1
ATOM 1901 O O . GLU A 1 250 ? -28.147 3.636 13.563 1.00 71.69 250 GLU A O 1
ATOM 1906 N N . THR A 1 251 ? -27.478 4.924 11.852 1.00 79.50 251 THR A N 1
ATOM 1907 C CA . THR A 1 251 ? -26.077 4.497 11.855 1.00 79.50 251 THR A CA 1
ATOM 1908 C C . THR A 1 251 ? -25.170 5.656 12.227 1.00 79.50 251 THR A C 1
ATOM 1910 O O . THR A 1 251 ? -25.372 6.771 11.749 1.00 79.50 251 THR A O 1
ATOM 1913 N N . THR A 1 252 ? -24.125 5.382 13.003 1.00 79.81 252 THR A N 1
ATOM 1914 C CA . THR A 1 252 ? -23.054 6.344 13.267 1.00 79.81 252 THR A CA 1
ATOM 1915 C C . THR A 1 252 ? -21.799 5.965 12.487 1.00 79.81 252 THR A C 1
ATOM 1917 O O . THR A 1 252 ? -21.449 4.786 12.395 1.00 79.81 252 THR A O 1
ATOM 1920 N N . ALA A 1 253 ? -21.124 6.957 11.911 1.00 80.81 253 ALA A N 1
ATOM 1921 C CA . ALA A 1 253 ? -19.867 6.756 11.204 1.00 80.81 253 ALA A CA 1
ATOM 1922 C C . ALA A 1 253 ? -18.704 6.684 12.207 1.00 80.81 253 ALA A C 1
ATOM 1924 O O . ALA A 1 253 ? -18.552 7.562 13.060 1.00 80.81 253 ALA A O 1
ATOM 1925 N N . ARG A 1 254 ? -17.875 5.644 12.105 1.00 81.12 254 ARG A N 1
ATOM 1926 C CA . ARG A 1 254 ? -16.649 5.467 12.894 1.00 81.12 254 ARG A CA 1
ATOM 1927 C C . ARG A 1 254 ? -15.469 5.234 11.966 1.00 81.12 254 ARG A C 1
ATOM 1929 O O . ARG A 1 254 ? -15.545 4.381 11.086 1.00 81.12 254 ARG A O 1
ATOM 1936 N N . LEU A 1 255 ? -14.378 5.963 12.168 1.00 82.31 255 LEU A N 1
ATOM 1937 C CA . LEU A 1 255 ? -13.127 5.678 11.472 1.00 82.31 255 LEU A CA 1
ATOM 1938 C C . LEU A 1 255 ? -12.537 4.378 12.034 1.00 82.31 255 LEU A C 1
ATOM 1940 O O . LEU A 1 255 ? -12.388 4.247 13.246 1.00 82.31 255 LEU A O 1
ATOM 1944 N N . VAL A 1 256 ? -12.253 3.406 11.166 1.00 87.06 256 VAL A N 1
ATOM 1945 C CA . VAL A 1 256 ? -11.791 2.065 11.573 1.00 87.06 256 VAL A CA 1
ATOM 1946 C C . VAL A 1 256 ? -10.396 1.716 11.081 1.00 87.06 256 VAL A C 1
ATOM 1948 O O . VAL A 1 256 ? -9.771 0.835 11.657 1.00 87.06 256 VAL A O 1
ATOM 1951 N N . ALA A 1 257 ? -9.906 2.387 10.039 1.00 87.94 257 ALA A N 1
ATOM 1952 C CA . ALA A 1 257 ? -8.499 2.333 9.666 1.00 87.94 257 ALA A CA 1
ATOM 1953 C C . ALA A 1 257 ? -8.053 3.622 8.990 1.00 87.94 257 ALA A C 1
ATOM 1955 O O . ALA A 1 257 ? -8.812 4.222 8.218 1.00 87.94 257 ALA A O 1
ATOM 1956 N N . ARG A 1 258 ? -6.799 4.000 9.236 1.00 84.94 258 ARG A N 1
ATOM 1957 C CA . ARG A 1 258 ? -6.151 5.163 8.625 1.00 84.94 258 ARG A CA 1
ATOM 1958 C C . ARG A 1 258 ? -5.019 4.753 7.705 1.00 84.94 258 ARG A C 1
ATOM 1960 O O . ARG A 1 258 ? -4.310 3.793 7.988 1.00 84.94 258 ARG A O 1
ATOM 1967 N N . GLN A 1 259 ? -4.812 5.544 6.650 1.00 86.56 259 GLN A N 1
ATOM 1968 C CA . GLN A 1 259 ? -3.652 5.422 5.756 1.00 86.56 259 GLN A CA 1
ATOM 1969 C C . GLN A 1 259 ? -3.419 3.982 5.269 1.00 86.56 259 GLN A C 1
ATOM 1971 O O . GLN A 1 259 ? -2.282 3.557 5.049 1.00 86.56 259 GLN A O 1
ATOM 1976 N N . ALA A 1 260 ? -4.499 3.222 5.097 1.00 89.50 260 ALA A N 1
ATOM 1977 C CA . ALA A 1 260 ? -4.415 1.890 4.545 1.00 89.50 260 ALA A CA 1
ATOM 1978 C C . ALA A 1 260 ? -3.967 1.991 3.084 1.00 89.50 260 ALA A C 1
ATOM 1980 O O . ALA A 1 260 ? -4.305 2.942 2.380 1.00 89.50 260 ALA A O 1
ATOM 1981 N N . ILE A 1 261 ? -3.185 1.021 2.623 1.00 90.62 261 ILE A N 1
ATOM 1982 C CA . ILE A 1 261 ? -2.650 1.014 1.259 1.00 90.62 261 ILE A CA 1
ATOM 1983 C C . ILE A 1 261 ? -3.282 -0.131 0.490 1.00 90.62 261 ILE A C 1
ATOM 1985 O O . ILE A 1 261 ? -3.289 -1.272 0.950 1.00 90.62 261 ILE A O 1
ATOM 1989 N N . VAL A 1 262 ? -3.785 0.147 -0.709 1.00 91.12 262 VAL A N 1
ATOM 1990 C CA . VAL A 1 262 ? -4.299 -0.911 -1.580 1.00 91.12 262 VAL A CA 1
ATOM 1991 C C . VAL A 1 262 ? -3.135 -1.722 -2.137 1.00 91.12 262 VAL A C 1
ATOM 1993 O O . VAL A 1 262 ? -2.375 -1.234 -2.973 1.00 91.12 262 VAL A O 1
ATOM 1996 N N . LEU A 1 263 ? -2.998 -2.970 -1.688 1.00 90.25 263 LEU A N 1
ATOM 1997 C CA . LEU A 1 263 ? -2.001 -3.897 -2.220 1.00 90.25 263 LEU A CA 1
ATOM 1998 C C . LEU A 1 263 ? -2.511 -4.547 -3.504 1.00 90.25 263 LEU A C 1
ATOM 2000 O O . LEU A 1 263 ? -1.829 -4.583 -4.518 1.00 90.25 263 LEU A O 1
ATOM 2004 N N . THR A 1 264 ? -3.745 -5.035 -3.493 1.00 89.88 264 THR A N 1
ATOM 2005 C CA . THR A 1 264 ? -4.347 -5.659 -4.673 1.00 89.88 264 THR A CA 1
ATOM 2006 C C . THR A 1 264 ? -5.727 -5.060 -4.875 1.00 89.88 264 THR A C 1
ATOM 2008 O O . THR A 1 264 ? -6.513 -5.091 -3.925 1.00 89.88 264 THR A O 1
ATOM 2011 N N . PRO A 1 265 ? -6.028 -4.501 -6.065 1.00 88.00 265 PRO A N 1
ATOM 2012 C CA . PRO A 1 265 ? -7.355 -3.981 -6.373 1.00 88.00 265 PRO A CA 1
ATOM 2013 C C . PRO A 1 265 ? -8.366 -5.132 -6.437 1.00 88.00 265 PRO A C 1
ATOM 2015 O O . PRO A 1 265 ? -8.007 -6.294 -6.263 1.00 88.00 265 PRO A O 1
ATOM 2018 N N . VAL A 1 266 ? -9.641 -4.829 -6.677 1.00 90.06 266 VAL A N 1
ATOM 2019 C CA . VAL A 1 266 ? -10.688 -5.859 -6.690 1.00 90.06 266 VAL A CA 1
ATOM 2020 C C . VAL A 1 266 ? -10.414 -6.910 -7.771 1.00 90.06 266 VAL A C 1
ATOM 2022 O O . VAL A 1 266 ? -10.422 -6.600 -8.963 1.00 90.06 266 VAL A O 1
ATOM 2025 N N . VAL A 1 267 ? -10.228 -8.164 -7.354 1.00 86.00 267 VAL A N 1
ATOM 2026 C CA . VAL A 1 267 ? -10.069 -9.324 -8.240 1.00 86.00 267 VAL A CA 1
ATOM 2027 C C . VAL A 1 267 ? -11.234 -10.288 -8.037 1.00 86.00 267 VAL A C 1
ATOM 2029 O O . VAL A 1 267 ? -11.685 -10.530 -6.918 1.00 86.00 267 VAL A O 1
ATOM 2032 N N . LYS A 1 268 ? -11.724 -10.862 -9.139 1.00 82.94 268 LYS A N 1
ATOM 2033 C CA . LYS A 1 268 ? -12.736 -11.924 -9.139 1.00 82.94 268 LYS A CA 1
ATOM 2034 C C . LYS A 1 268 ? -12.052 -13.279 -9.019 1.00 82.94 268 LYS A C 1
ATOM 2036 O O . LYS A 1 268 ? -11.299 -13.661 -9.913 1.00 82.94 268 LYS A O 1
ATOM 2041 N N . ARG A 1 269 ? -12.371 -14.040 -7.974 1.00 75.25 269 ARG A N 1
ATOM 2042 C CA . ARG A 1 269 ? -12.036 -15.466 -7.878 1.00 75.25 269 ARG A CA 1
ATOM 2043 C C . ARG A 1 269 ? -13.298 -16.315 -7.933 1.00 75.25 269 ARG A C 1
ATOM 2045 O O . ARG A 1 269 ? -14.358 -15.900 -7.481 1.00 75.25 269 ARG A O 1
ATOM 2052 N N . VAL A 1 270 ? -13.197 -17.519 -8.483 1.00 71.62 270 VAL A N 1
ATOM 2053 C CA . VAL A 1 270 ? -14.310 -18.476 -8.473 1.00 71.62 270 VAL A CA 1
ATOM 2054 C C . VAL A 1 270 ? -14.162 -19.362 -7.243 1.00 71.62 270 VAL A C 1
ATOM 2056 O O . VAL A 1 270 ? -13.169 -20.076 -7.117 1.00 71.62 270 VAL A O 1
ATOM 2059 N N . SER A 1 271 ? -15.138 -19.314 -6.338 1.00 66.38 271 SER A N 1
ATOM 2060 C CA . SER A 1 271 ? -15.237 -20.241 -5.212 1.00 66.38 271 SER A CA 1
ATOM 2061 C C . SER A 1 271 ? -16.241 -21.341 -5.547 1.00 66.38 271 SER A C 1
ATOM 2063 O O . SER A 1 271 ? -17.307 -21.074 -6.101 1.00 66.38 271 SER A O 1
ATOM 2065 N N . THR A 1 272 ? -15.911 -22.591 -5.233 1.00 67.19 272 THR A N 1
ATOM 2066 C CA . THR A 1 272 ? -16.842 -23.715 -5.374 1.00 67.19 272 THR A CA 1
ATOM 2067 C C . THR A 1 272 ? -17.564 -23.943 -4.054 1.00 67.19 272 THR A C 1
ATOM 2069 O O . THR A 1 272 ? -16.986 -24.490 -3.114 1.00 67.19 272 THR A O 1
ATOM 2072 N N . GLU A 1 273 ? -18.834 -23.561 -3.987 1.00 71.06 273 GLU A N 1
ATOM 2073 C CA . GLU A 1 273 ? -19.702 -23.882 -2.861 1.00 71.06 273 GLU A CA 1
ATOM 2074 C C . GLU A 1 273 ? -20.444 -25.189 -3.129 1.00 71.06 273 GLU A C 1
ATOM 2076 O O . GLU A 1 273 ? -20.893 -25.475 -4.239 1.00 71.06 273 GLU A O 1
ATOM 2081 N N . THR A 1 274 ? -20.562 -26.025 -2.102 1.00 62.53 274 THR A N 1
ATOM 2082 C CA . THR A 1 274 ? -21.318 -27.272 -2.195 1.00 62.53 274 THR A CA 1
ATOM 2083 C C . THR A 1 274 ? -22.695 -27.062 -1.581 1.00 62.53 274 THR A C 1
ATOM 2085 O O . THR A 1 274 ? -22.806 -26.912 -0.368 1.00 62.53 274 THR A O 1
ATOM 2088 N N . SER A 1 275 ? -23.745 -27.128 -2.395 1.00 60.19 275 SER A N 1
ATOM 2089 C CA . SER A 1 275 ? -25.123 -27.199 -1.910 1.00 60.19 275 SER A CA 1
ATOM 2090 C C . SER A 1 275 ? -25.593 -28.652 -1.930 1.00 60.19 275 SER A C 1
ATOM 2092 O O . SER A 1 275 ? -25.466 -29.341 -2.943 1.00 60.19 275 SER A O 1
ATOM 2094 N N . ALA A 1 276 ? -26.113 -29.141 -0.805 1.00 55.19 276 ALA A N 1
ATOM 2095 C CA . ALA A 1 276 ? -26.746 -30.451 -0.717 1.00 55.19 276 ALA A CA 1
ATOM 2096 C C . ALA A 1 276 ? -28.238 -30.260 -0.435 1.00 55.19 276 ALA A C 1
ATOM 2098 O O . ALA A 1 276 ? -28.609 -29.700 0.594 1.00 55.19 276 ALA A O 1
ATOM 2099 N N . SER A 1 277 ? -29.089 -30.732 -1.345 1.00 60.66 277 SER A N 1
ATOM 2100 C CA . SER A 1 277 ? -30.539 -30.786 -1.140 1.00 60.66 277 SER A CA 1
ATOM 2101 C C . SER A 1 277 ? -31.003 -32.238 -1.078 1.00 60.66 277 SER A C 1
ATOM 2103 O O . SER A 1 277 ? -30.578 -33.062 -1.891 1.00 60.66 277 SER A O 1
ATOM 2105 N N . LEU A 1 278 ? -31.918 -32.533 -0.148 1.00 63.72 278 LEU A N 1
ATOM 2106 C CA . LEU A 1 278 ? -32.536 -33.853 0.037 1.00 63.72 278 LEU A CA 1
ATOM 2107 C C . LEU A 1 278 ? -33.239 -34.370 -1.231 1.00 63.72 278 LEU A C 1
ATOM 2109 O O . LEU A 1 278 ? -33.359 -35.578 -1.403 1.00 63.72 278 LEU A O 1
ATOM 2113 N N . SER A 1 279 ? -33.672 -33.478 -2.128 1.00 72.56 279 SER A N 1
ATOM 2114 C CA . SER A 1 279 ? -34.360 -33.829 -3.378 1.00 72.56 279 SER A CA 1
ATOM 2115 C C . SER A 1 279 ? -33.479 -33.777 -4.633 1.00 72.56 279 SER A C 1
ATOM 2117 O O . SER A 1 279 ? -33.884 -34.298 -5.668 1.00 72.56 279 SER A O 1
ATOM 2119 N N . GLN A 1 280 ? -32.293 -33.156 -4.580 1.00 63.12 280 GLN A N 1
ATOM 2120 C CA . GLN A 1 280 ? -31.458 -32.905 -5.772 1.00 63.12 280 GLN A CA 1
ATOM 2121 C C . GLN A 1 280 ? -29.992 -33.357 -5.652 1.00 63.12 280 GLN A C 1
ATOM 2123 O O . GLN A 1 280 ? -29.225 -33.178 -6.599 1.00 63.12 280 GLN A O 1
ATOM 2128 N N . GLY A 1 281 ? -29.586 -33.964 -4.534 1.00 68.31 281 GLY A N 1
ATOM 2129 C CA . GLY A 1 281 ? -28.209 -34.415 -4.329 1.00 68.31 281 GLY A CA 1
ATOM 2130 C C . GLY A 1 281 ? -27.214 -33.263 -4.127 1.00 68.31 281 GLY A C 1
ATOM 2131 O O . GLY A 1 281 ? -27.593 -32.114 -3.889 1.00 68.31 281 GLY A O 1
ATOM 2132 N N . LYS A 1 282 ? -25.917 -33.586 -4.169 1.00 66.88 282 LYS A N 1
ATOM 2133 C CA . LYS A 1 282 ? -24.801 -32.652 -3.948 1.00 66.88 282 LYS A CA 1
ATOM 2134 C C . LYS A 1 282 ? -24.474 -31.919 -5.259 1.00 66.88 282 LYS A C 1
ATOM 2136 O O . LYS A 1 282 ? -23.914 -32.528 -6.166 1.00 66.88 282 LYS A O 1
ATOM 2141 N N . LYS A 1 283 ? -24.808 -30.629 -5.371 1.00 67.19 283 LYS A N 1
ATOM 2142 C CA . LYS A 1 283 ? -24.421 -29.760 -6.498 1.00 67.19 283 LYS A CA 1
ATOM 2143 C C . LYS A 1 283 ? -23.268 -28.844 -6.095 1.00 67.19 283 LYS A C 1
ATOM 2145 O O . LYS A 1 283 ? -23.317 -28.191 -5.056 1.00 67.19 283 LYS A O 1
ATOM 2150 N N . LEU A 1 284 ? -22.246 -28.786 -6.944 1.00 70.12 284 LEU A N 1
ATOM 2151 C CA . LEU A 1 284 ? -21.181 -27.789 -6.863 1.00 70.12 284 LEU A CA 1
ATOM 2152 C C . LEU A 1 284 ? -21.653 -26.537 -7.609 1.00 70.12 284 LEU A C 1
ATOM 2154 O O . LEU A 1 284 ? -21.888 -26.595 -8.815 1.00 70.12 284 LEU A O 1
ATOM 2158 N N . LEU A 1 285 ? -21.830 -25.431 -6.894 1.00 68.81 285 LEU A N 1
ATOM 2159 C CA . LEU A 1 285 ? -22.097 -24.116 -7.466 1.00 68.81 285 LEU A CA 1
ATOM 2160 C C . LEU A 1 285 ? -20.800 -23.309 -7.487 1.00 68.81 285 LEU A C 1
ATOM 2162 O O . LEU A 1 285 ? -20.141 -23.136 -6.466 1.00 68.81 285 LEU A O 1
ATOM 2166 N N . SER A 1 286 ? -20.434 -22.809 -8.664 1.00 72.94 286 SER A N 1
ATOM 2167 C CA . SER A 1 286 ? -19.356 -21.837 -8.822 1.00 72.94 286 SER A CA 1
ATOM 2168 C C . SER A 1 286 ? -19.898 -20.441 -8.521 1.00 72.94 286 SER A C 1
ATOM 2170 O O . SER A 1 286 ? -20.609 -19.867 -9.350 1.00 72.94 286 SER A O 1
ATOM 2172 N N . VAL A 1 287 ? -19.581 -19.902 -7.347 1.00 75.75 287 VAL A N 1
ATOM 2173 C CA . VAL A 1 287 ? -19.958 -18.543 -6.949 1.00 75.75 287 VAL A CA 1
ATOM 2174 C C . VAL A 1 287 ? -18.745 -17.627 -7.156 1.00 75.75 287 VAL A C 1
ATOM 2176 O O . VAL A 1 287 ? -17.677 -17.900 -6.597 1.00 75.75 287 VAL A O 1
ATOM 2179 N N . PRO A 1 288 ? -18.849 -16.569 -7.981 1.00 79.06 288 PRO A N 1
ATOM 2180 C CA . PRO A 1 288 ? -17.789 -15.576 -8.090 1.00 79.06 288 PRO A CA 1
ATOM 2181 C C . PRO A 1 288 ? -17.714 -14.768 -6.788 1.00 79.06 288 PRO A C 1
ATOM 2183 O O . PRO A 1 288 ? -18.710 -14.203 -6.347 1.00 79.06 288 PRO A O 1
ATOM 2186 N N . VAL A 1 289 ? -16.531 -14.717 -6.180 1.00 84.75 289 VAL A N 1
ATOM 2187 C CA . VAL A 1 289 ? -16.230 -13.919 -4.988 1.00 84.75 289 VAL A CA 1
ATOM 2188 C C . VAL A 1 289 ? -15.245 -12.831 -5.393 1.00 84.75 289 VAL A C 1
ATOM 2190 O O . VAL A 1 289 ? -14.203 -13.113 -5.986 1.00 84.75 289 VAL A O 1
ATOM 2193 N N . GLU A 1 290 ? -15.594 -11.586 -5.102 1.00 90.88 290 GLU A N 1
ATOM 2194 C CA . GLU A 1 290 ? -14.739 -10.427 -5.340 1.00 90.88 290 GLU A CA 1
ATOM 2195 C C . GLU A 1 290 ? -13.985 -10.068 -4.063 1.00 90.88 290 GLU A C 1
ATOM 2197 O O . GLU A 1 290 ? -14.592 -9.898 -3.003 1.00 90.88 290 GLU A O 1
ATOM 2202 N N . GLU A 1 291 ? -12.664 -9.951 -4.162 1.00 91.50 291 GLU A N 1
ATOM 2203 C CA . GLU A 1 291 ? -11.789 -9.668 -3.025 1.00 91.50 291 GLU A CA 1
ATOM 2204 C C . GLU A 1 291 ? -10.810 -8.547 -3.340 1.00 91.50 291 GLU A C 1
ATOM 2206 O O . GLU A 1 291 ? -10.382 -8.366 -4.479 1.00 91.50 291 GLU A O 1
ATOM 2211 N N . VAL A 1 292 ? -10.444 -7.812 -2.298 1.00 92.38 292 VAL A N 1
ATOM 2212 C CA . VAL A 1 292 ? -9.422 -6.768 -2.305 1.00 92.38 292 VAL A CA 1
ATOM 2213 C C . VAL A 1 292 ? -8.416 -7.075 -1.200 1.00 92.38 292 VAL A C 1
ATOM 2215 O O . VAL A 1 292 ? -8.781 -7.621 -0.155 1.00 92.38 292 VAL A O 1
ATOM 2218 N N . VAL A 1 293 ? -7.150 -6.715 -1.406 1.00 92.81 293 VAL A N 1
ATOM 2219 C CA . VAL A 1 293 ? -6.125 -6.835 -0.363 1.00 92.81 293 VAL A CA 1
ATOM 2220 C C . VAL A 1 293 ? -5.647 -5.450 0.039 1.00 92.81 293 VAL A C 1
ATOM 2222 O O . VAL A 1 293 ? -5.120 -4.704 -0.787 1.00 92.81 293 VAL A O 1
ATOM 2225 N N . LEU A 1 294 ? -5.807 -5.125 1.319 1.00 93.38 294 LEU A N 1
ATOM 2226 C CA . LEU A 1 294 ? -5.412 -3.848 1.907 1.00 93.38 294 LEU A CA 1
ATOM 2227 C C . LEU A 1 294 ? -4.306 -4.070 2.937 1.00 93.38 294 LEU A C 1
ATOM 2229 O O . LEU A 1 294 ? -4.410 -4.966 3.770 1.00 93.38 294 LEU A O 1
ATOM 2233 N N . ALA A 1 295 ? -3.264 -3.247 2.918 1.00 93.50 295 ALA A N 1
ATOM 2234 C CA . ALA A 1 295 ? -2.347 -3.112 4.039 1.00 93.50 295 ALA A CA 1
ATOM 2235 C C . ALA A 1 295 ? -2.955 -2.135 5.046 1.00 93.50 295 ALA A C 1
ATOM 2237 O O . ALA A 1 295 ? -3.166 -0.971 4.720 1.00 93.50 295 ALA A O 1
ATOM 2238 N N . VAL A 1 296 ? -3.243 -2.614 6.251 1.00 92.75 296 VAL A N 1
ATOM 2239 C CA . VAL A 1 296 ? -3.843 -1.843 7.348 1.00 92.75 296 VAL A CA 1
ATOM 2240 C C . VAL A 1 296 ? -2.843 -1.773 8.501 1.00 92.75 296 VAL A C 1
ATOM 2242 O O . VAL A 1 296 ? -2.118 -2.742 8.730 1.00 92.75 296 VAL A O 1
ATOM 2245 N N . ALA A 1 297 ? -2.775 -0.660 9.233 1.00 88.69 297 ALA A N 1
ATOM 2246 C CA . ALA A 1 297 ? -1.925 -0.556 10.421 1.00 88.69 297 ALA A CA 1
ATOM 2247 C C . ALA A 1 297 ? -2.238 -1.678 11.430 1.00 88.69 297 ALA A C 1
ATOM 2249 O O . ALA A 1 297 ? -3.392 -2.077 11.595 1.00 88.69 297 ALA A O 1
ATOM 2250 N N . ALA A 1 298 ? -1.216 -2.223 12.099 1.00 86.75 298 ALA A N 1
ATOM 2251 C CA . ALA A 1 298 ? -1.393 -3.387 12.971 1.00 86.75 298 ALA A CA 1
ATOM 2252 C C . ALA A 1 298 ? -2.386 -3.151 14.129 1.00 86.75 298 ALA A C 1
ATOM 2254 O O . ALA A 1 298 ? -3.063 -4.102 14.534 1.00 86.75 298 ALA A O 1
ATOM 2255 N N . GLU A 1 299 ? -2.476 -1.916 14.630 1.00 82.50 299 GLU A N 1
ATOM 2256 C CA . GLU A 1 299 ? -3.450 -1.469 15.637 1.00 82.50 299 GLU A CA 1
ATOM 2257 C C . GLU A 1 299 ? -4.899 -1.409 15.124 1.00 82.50 299 GLU A C 1
ATOM 2259 O O . GLU A 1 299 ? -5.818 -1.809 15.839 1.00 82.50 299 GLU A O 1
ATOM 2264 N N . ASP A 1 300 ? -5.101 -1.010 13.869 1.00 86.44 300 ASP A N 1
ATOM 2265 C CA . ASP A 1 300 ? -6.425 -0.801 13.270 1.00 86.44 300 ASP A CA 1
ATOM 2266 C C . ASP A 1 300 ? -7.109 -2.116 12.853 1.00 86.44 300 ASP A C 1
ATOM 2268 O O . ASP A 1 300 ? -8.331 -2.181 12.699 1.00 86.44 300 ASP A O 1
ATOM 2272 N N . VAL A 1 301 ? -6.349 -3.212 12.717 1.00 88.06 301 VAL A N 1
ATOM 2273 C CA . VAL A 1 301 ? -6.872 -4.527 12.290 1.00 88.06 301 VAL A CA 1
ATOM 2274 C C . VAL A 1 301 ? -8.056 -4.995 13.140 1.00 88.06 301 VAL A C 1
ATOM 2276 O O . VAL A 1 301 ? -9.014 -5.565 12.607 1.00 88.06 301 VAL A O 1
ATOM 2279 N N . ALA A 1 302 ? -8.013 -4.757 14.454 1.00 85.81 302 ALA A N 1
ATOM 2280 C CA . ALA A 1 302 ? -9.091 -5.149 15.359 1.00 85.81 302 ALA A CA 1
ATOM 2281 C C . ALA A 1 302 ? -10.385 -4.370 15.072 1.00 85.81 302 ALA A C 1
ATOM 2283 O O . ALA A 1 302 ? -11.460 -4.968 15.033 1.00 85.81 302 ALA A O 1
ATOM 2284 N N . ALA A 1 303 ? -10.284 -3.064 14.810 1.00 86.12 303 ALA A N 1
ATOM 2285 C CA . ALA A 1 303 ? -11.429 -2.211 14.505 1.00 86.12 303 ALA A CA 1
ATOM 2286 C C . ALA A 1 303 ? -12.060 -2.550 13.152 1.00 86.12 303 ALA A C 1
ATOM 2288 O O . ALA A 1 303 ? -13.283 -2.670 13.060 1.00 86.12 303 ALA A O 1
ATOM 2289 N N . VAL A 1 304 ? -11.242 -2.793 12.124 1.00 88.81 304 VAL A N 1
ATOM 2290 C CA . VAL A 1 304 ? -11.737 -3.241 10.813 1.00 88.81 304 VAL A CA 1
ATOM 2291 C C . VAL A 1 304 ? -12.460 -4.581 10.937 1.00 88.81 304 VAL A C 1
ATOM 2293 O O . VAL A 1 304 ? -13.582 -4.722 10.456 1.00 88.81 304 VAL A O 1
ATOM 2296 N N . THR A 1 305 ? -11.859 -5.553 11.628 1.00 89.00 305 THR A N 1
ATOM 2297 C CA . THR A 1 305 ? -12.459 -6.886 11.806 1.00 89.00 305 THR A CA 1
ATOM 2298 C C . THR A 1 305 ? -13.783 -6.800 12.563 1.00 89.00 305 THR A C 1
ATOM 2300 O O . THR A 1 305 ? -14.789 -7.336 12.101 1.00 89.00 305 THR A O 1
ATOM 2303 N N . ALA A 1 306 ? -13.821 -6.055 13.672 1.00 85.44 306 ALA A N 1
ATOM 2304 C CA . ALA A 1 306 ? -15.032 -5.867 14.462 1.00 85.44 306 ALA A CA 1
ATOM 2305 C C . ALA A 1 306 ? -16.165 -5.207 13.660 1.00 85.44 306 ALA A C 1
ATOM 2307 O O . ALA A 1 306 ? -17.321 -5.612 13.771 1.00 85.44 306 ALA A O 1
ATOM 2308 N N . ALA A 1 307 ? -15.856 -4.211 12.824 1.00 87.19 307 ALA A N 1
ATOM 2309 C CA . ALA A 1 307 ? -16.857 -3.571 11.974 1.00 87.19 307 ALA A CA 1
ATOM 2310 C C . ALA A 1 307 ? -17.468 -4.563 10.969 1.00 87.19 307 ALA A C 1
ATOM 2312 O O . ALA A 1 307 ? -18.692 -4.623 10.820 1.00 87.19 307 ALA A O 1
ATOM 2313 N N . LEU A 1 308 ? -16.629 -5.382 10.331 1.00 89.44 308 LEU A N 1
ATOM 2314 C CA . LEU A 1 308 ? -17.065 -6.381 9.353 1.00 89.44 308 LEU A CA 1
ATOM 2315 C C . LEU A 1 308 ? -17.890 -7.506 9.997 1.00 89.44 308 LEU A C 1
ATOM 2317 O O . LEU A 1 308 ? -18.906 -7.915 9.434 1.00 89.44 308 LEU A O 1
ATOM 2321 N N . GLU A 1 309 ? -17.515 -7.967 11.193 1.00 88.25 309 GLU A N 1
ATOM 2322 C CA . GLU A 1 309 ? -18.274 -8.971 11.956 1.00 88.25 309 GLU A CA 1
ATOM 2323 C C . GLU A 1 309 ? -19.674 -8.483 12.351 1.00 88.25 309 GLU A C 1
ATOM 2325 O O . GLU A 1 309 ? -20.630 -9.260 12.389 1.00 88.25 309 GLU A O 1
ATOM 2330 N N . LEU A 1 310 ? -19.829 -7.183 12.615 1.00 86.25 310 LEU A N 1
ATOM 2331 C CA . LEU A 1 310 ? -21.128 -6.586 12.932 1.00 86.25 310 LEU A CA 1
ATOM 2332 C C . LEU A 1 310 ? -22.037 -6.429 11.704 1.00 86.25 310 LEU A C 1
ATOM 2334 O O . LEU A 1 310 ? -23.216 -6.079 11.869 1.00 86.25 310 LEU A O 1
ATOM 2338 N N . GLY A 1 311 ? -21.510 -6.707 10.507 1.00 84.25 311 GLY A N 1
ATOM 2339 C CA . GLY A 1 311 ? -22.172 -6.491 9.226 1.00 84.25 311 GLY A CA 1
ATOM 2340 C C . GLY A 1 311 ? -22.290 -5.011 8.866 1.00 84.25 311 GLY A C 1
ATOM 2341 O O . GLY A 1 311 ? -23.214 -4.642 8.147 1.00 84.25 311 GLY A O 1
ATOM 2342 N N . ALA A 1 312 ? -21.416 -4.157 9.410 1.00 85.00 312 ALA A N 1
ATOM 2343 C CA . ALA A 1 312 ? -21.391 -2.743 9.065 1.00 85.00 312 ALA A CA 1
ATOM 2344 C C . ALA A 1 312 ? -20.877 -2.561 7.630 1.00 85.00 312 ALA A C 1
ATOM 2346 O O . ALA A 1 312 ? -19.918 -3.214 7.215 1.00 85.00 312 ALA A O 1
ATOM 2347 N N . THR A 1 313 ? -21.484 -1.643 6.881 1.00 86.44 313 THR A N 1
ATOM 2348 C CA . THR A 1 313 ? -20.932 -1.213 5.592 1.00 86.44 313 THR A CA 1
ATOM 2349 C C . THR A 1 313 ? -19.734 -0.308 5.853 1.00 86.44 313 THR A C 1
ATOM 2351 O O . THR A 1 313 ? -19.849 0.674 6.591 1.00 86.44 313 THR A O 1
ATOM 2354 N N . VAL A 1 314 ? -18.588 -0.627 5.252 1.00 91.00 314 VAL A N 1
ATOM 2355 C CA .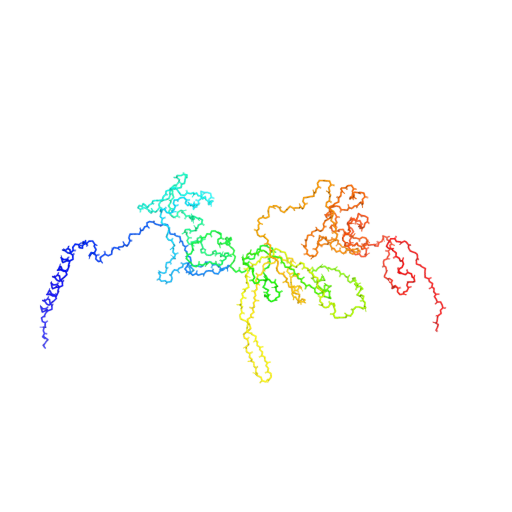 VAL A 1 314 ? -17.359 0.159 5.389 1.00 91.00 314 VAL A CA 1
ATOM 2356 C C . VAL A 1 314 ? -17.164 0.993 4.126 1.00 91.00 314 VAL A C 1
ATOM 2358 O O . VAL A 1 314 ? -16.999 0.461 3.034 1.00 91.00 314 VAL A O 1
ATOM 2361 N N . ASN A 1 315 ? -17.203 2.313 4.261 1.00 90.50 315 ASN A N 1
ATOM 2362 C CA . ASN A 1 315 ? -16.935 3.251 3.179 1.00 90.50 315 ASN A CA 1
ATOM 2363 C C . ASN A 1 315 ? -15.433 3.455 3.025 1.00 90.50 315 ASN A C 1
ATOM 2365 O O . ASN A 1 315 ? -14.730 3.701 4.008 1.00 90.50 315 ASN A O 1
ATOM 2369 N N . VAL A 1 316 ? -14.962 3.397 1.782 1.00 90.50 316 VAL A N 1
ATOM 2370 C CA . VAL A 1 316 ? -13.567 3.664 1.453 1.00 90.50 316 VAL A CA 1
ATOM 2371 C C . VAL A 1 316 ? -13.405 5.110 0.994 1.00 90.50 316 VAL A C 1
ATOM 2373 O O . VAL A 1 316 ? -14.044 5.546 0.036 1.00 90.50 316 VAL A O 1
ATOM 2376 N N . LEU A 1 317 ? -12.535 5.855 1.672 1.00 87.25 317 LEU A N 1
ATOM 2377 C CA . LEU A 1 317 ? -12.234 7.255 1.386 1.00 87.25 317 LEU A CA 1
ATOM 2378 C C . LEU A 1 317 ? -10.810 7.368 0.838 1.00 87.25 317 LEU A C 1
ATOM 2380 O O . LEU A 1 317 ? -9.858 6.993 1.512 1.00 87.25 317 LEU A O 1
ATOM 2384 N N . VAL A 1 318 ? -10.642 7.889 -0.376 1.00 84.81 318 VAL A N 1
ATOM 2385 C CA . VAL A 1 318 ? -9.315 8.035 -1.002 1.00 84.81 318 VAL A CA 1
ATOM 2386 C C . VAL A 1 318 ? -8.635 9.315 -0.513 1.00 84.81 318 VAL A C 1
ATOM 2388 O O . VAL A 1 318 ? -9.236 10.391 -0.552 1.00 84.81 318 VAL A O 1
ATOM 2391 N N . ARG A 1 319 ? -7.370 9.222 -0.083 1.00 76.62 319 ARG A N 1
ATOM 2392 C CA . ARG A 1 319 ? -6.560 10.390 0.295 1.00 76.62 319 ARG A CA 1
ATOM 2393 C C . ARG A 1 319 ? -5.860 11.000 -0.921 1.00 76.62 319 ARG A C 1
ATOM 2395 O O . ARG A 1 319 ? -5.446 10.311 -1.849 1.00 76.62 319 ARG A O 1
ATOM 2402 N N . SER A 1 320 ? -5.682 12.321 -0.898 1.00 63.41 320 SER A N 1
ATOM 2403 C CA . SER A 1 320 ? -4.890 13.034 -1.907 1.00 63.41 320 SER A CA 1
ATOM 2404 C C . SER A 1 320 ? -3.409 12.655 -1.794 1.00 63.41 320 SER A C 1
ATOM 2406 O O . SER A 1 320 ? -2.784 12.943 -0.781 1.00 63.41 320 SER A O 1
ATOM 2408 N N . GLY A 1 321 ? -2.827 12.105 -2.863 1.00 55.38 321 GLY A N 1
ATOM 2409 C CA . GLY A 1 321 ? -1.397 11.770 -2.964 1.00 55.38 321 GLY A CA 1
ATOM 2410 C C . GLY A 1 321 ? -0.463 12.955 -3.252 1.00 55.38 321 GLY A C 1
ATOM 2411 O O . GLY A 1 321 ? 0.628 12.759 -3.784 1.00 55.38 321 GLY A O 1
ATOM 2412 N N . ARG A 1 322 ? -0.885 14.194 -2.970 1.00 47.09 322 ARG A N 1
ATOM 2413 C CA . ARG A 1 322 ? 0.024 15.351 -3.027 1.00 47.09 322 ARG A CA 1
ATOM 2414 C C . ARG A 1 322 ? 0.989 15.251 -1.844 1.00 47.09 322 ARG A C 1
ATOM 2416 O O . ARG A 1 322 ? 0.508 14.965 -0.749 1.00 47.09 322 ARG A O 1
ATOM 2423 N N . PRO A 1 323 ? 2.303 15.475 -2.035 1.00 41.06 323 PRO A N 1
ATOM 2424 C CA . PRO A 1 323 ? 3.239 15.481 -0.923 1.00 41.06 323 PRO A CA 1
ATOM 2425 C C . PRO A 1 323 ? 2.731 16.478 0.113 1.00 41.06 323 PRO A C 1
ATOM 2427 O O . PRO A 1 323 ? 2.477 17.642 -0.205 1.00 41.06 323 PRO A O 1
ATOM 2430 N N . THR A 1 324 ? 2.519 15.992 1.329 1.00 45.09 324 THR A N 1
ATOM 2431 C CA . THR A 1 324 ? 2.302 16.837 2.491 1.00 45.09 324 THR A CA 1
ATOM 2432 C C . THR A 1 324 ? 3.577 17.652 2.651 1.00 45.09 324 THR A C 1
ATOM 2434 O O . THR A 1 324 ? 4.581 17.141 3.139 1.00 45.09 324 THR A O 1
ATOM 2437 N N . SER A 1 325 ? 3.572 18.903 2.186 1.00 38.44 325 SER A N 1
ATOM 2438 C CA . SER A 1 325 ? 4.349 19.938 2.864 1.00 38.44 325 SER A CA 1
ATOM 2439 C C . SER A 1 325 ? 4.041 19.758 4.343 1.00 38.44 325 SER A C 1
ATOM 2441 O O . SER A 1 325 ? 2.849 19.784 4.654 1.00 38.44 325 SER A O 1
ATOM 2443 N N . ASP A 1 326 ? 5.072 19.420 5.123 1.00 40.69 326 ASP A N 1
ATOM 2444 C CA . ASP A 1 326 ? 5.115 19.162 6.566 1.00 40.69 326 ASP A CA 1
ATOM 2445 C C . ASP A 1 326 ? 3.754 19.178 7.244 1.00 40.69 326 ASP A C 1
ATOM 2447 O O . ASP A 1 326 ? 3.097 20.212 7.197 1.00 40.69 326 ASP A O 1
ATOM 2451 N N . GLU A 1 327 ? 3.353 18.067 7.883 1.00 42.00 327 GLU A N 1
ATOM 2452 C CA . GLU A 1 327 ? 2.221 18.011 8.817 1.00 42.00 327 GLU A CA 1
ATOM 2453 C C . GLU A 1 327 ? 2.208 19.269 9.684 1.00 42.00 327 GLU A C 1
ATOM 2455 O O . GLU A 1 327 ? 2.849 19.362 10.729 1.00 42.00 327 GLU A O 1
ATOM 2460 N N . SER A 1 328 ? 1.493 20.277 9.199 1.00 40.84 328 SER A N 1
ATOM 2461 C CA . SER A 1 328 ? 1.348 21.535 9.871 1.00 40.84 328 SER A CA 1
ATOM 2462 C C . SER A 1 328 ? 0.357 21.197 10.954 1.00 40.84 328 SER A C 1
ATOM 2464 O O . SER A 1 328 ? -0.854 21.162 10.709 1.00 40.84 328 SER A O 1
ATOM 2466 N N . THR A 1 329 ? 0.879 20.894 12.144 1.00 44.97 329 THR A N 1
ATOM 2467 C CA . THR A 1 329 ? 0.189 21.206 13.389 1.00 44.97 329 THR A CA 1
ATOM 2468 C C . THR A 1 329 ? -0.559 22.505 13.125 1.00 44.97 329 THR A C 1
ATOM 2470 O O . THR A 1 329 ? 0.087 23.460 12.686 1.00 44.97 329 THR A O 1
ATOM 2473 N N . PRO A 1 330 ? -1.899 22.529 13.241 1.00 53.50 330 PRO A N 1
ATOM 2474 C CA . PRO A 1 330 ? -2.689 23.683 12.838 1.00 53.50 330 PRO A CA 1
ATOM 2475 C C . PRO A 1 330 ? -2.051 24.920 13.459 1.00 53.50 330 PRO A C 1
ATOM 2477 O O . PRO A 1 330 ? -1.984 25.012 14.683 1.00 53.50 330 PRO A O 1
ATOM 2480 N N . THR A 1 331 ? -1.481 25.792 12.618 1.00 52.84 331 THR A N 1
ATOM 2481 C CA . THR A 1 331 ? -0.691 26.936 13.071 1.00 52.84 331 THR A CA 1
ATOM 2482 C C . THR A 1 331 ? -1.584 27.766 13.970 1.00 52.84 331 THR A C 1
ATOM 2484 O O . THR A 1 331 ? -2.525 28.410 13.503 1.00 52.84 331 THR A O 1
ATOM 2487 N N . VAL A 1 332 ? -1.330 27.686 15.273 1.00 61.50 332 VAL A N 1
ATOM 2488 C CA . VAL A 1 332 ? -2.117 28.397 16.269 1.00 61.50 332 VAL A CA 1
ATOM 2489 C C . VAL A 1 332 ? -1.854 29.888 16.040 1.00 61.50 332 VAL A C 1
ATOM 2491 O O . VAL A 1 332 ? -0.689 30.297 16.035 1.00 61.50 332 VAL A O 1
ATOM 2494 N N . PRO A 1 333 ? -2.889 30.711 15.795 1.00 70.12 333 PRO A N 1
ATOM 2495 C CA . PRO A 1 333 ? -2.708 32.151 15.660 1.00 70.12 333 PRO A CA 1
ATOM 2496 C C . PRO A 1 333 ? -1.996 32.710 16.900 1.00 70.12 333 PRO A C 1
ATOM 2498 O O . PRO A 1 333 ? -2.300 32.299 18.020 1.00 70.12 333 PRO A O 1
ATOM 2501 N N . GLY A 1 334 ? -1.050 33.636 16.718 1.00 69.56 334 GLY A N 1
ATOM 2502 C CA . GLY A 1 334 ? -0.292 34.211 17.835 1.00 69.56 334 GLY A CA 1
ATOM 2503 C C . GLY A 1 334 ? -1.214 34.770 18.929 1.00 69.56 334 GLY A C 1
ATOM 2504 O O . GLY A 1 334 ? -2.132 35.529 18.628 1.00 69.56 334 GLY A O 1
ATOM 2505 N N . GLY A 1 335 ? -0.984 34.372 20.185 1.00 76.38 335 GLY A N 1
ATOM 2506 C CA . GLY A 1 335 ? -1.813 34.739 21.347 1.00 76.38 335 GLY A CA 1
ATOM 2507 C C . GLY A 1 335 ? -2.929 33.744 21.702 1.00 76.38 335 GLY A C 1
ATOM 2508 O O . GLY A 1 335 ? -3.581 33.899 22.733 1.00 76.38 335 GLY A O 1
ATOM 2509 N N . MET A 1 336 ? -3.137 32.705 20.889 1.00 81.69 336 MET A N 1
ATOM 2510 C CA . MET A 1 336 ? -4.039 31.589 21.188 1.00 81.69 336 MET A CA 1
ATOM 2511 C C . MET A 1 336 ? -3.236 30.362 21.644 1.00 81.69 336 MET A C 1
ATOM 2513 O O . MET A 1 336 ? -2.073 30.194 21.284 1.00 81.69 336 MET A O 1
ATOM 2517 N N . VAL A 1 337 ? -3.866 29.483 22.419 1.00 84.69 337 VAL A N 1
ATOM 2518 C CA . VAL A 1 337 ? -3.353 28.166 22.811 1.00 84.69 337 VAL A CA 1
ATOM 2519 C C . VAL A 1 337 ? -4.367 27.111 22.397 1.00 84.69 337 VAL A C 1
ATOM 2521 O O . VAL A 1 337 ? -5.571 27.284 22.591 1.00 84.69 337 VAL A O 1
ATOM 2524 N N . ALA A 1 338 ? -3.872 26.015 21.829 1.00 85.31 338 ALA A N 1
ATOM 2525 C CA . ALA A 1 338 ? -4.675 24.843 21.520 1.00 85.31 338 ALA A CA 1
ATOM 2526 C C . ALA A 1 338 ? -4.892 24.027 22.802 1.00 85.31 338 ALA A C 1
ATOM 2528 O O . ALA A 1 338 ? -3.965 23.398 23.304 1.00 85.31 338 ALA A O 1
ATOM 2529 N N . VAL A 1 339 ? -6.111 24.046 23.337 1.00 88.31 339 VAL A N 1
ATOM 2530 C CA . VAL A 1 339 ? -6.490 23.270 24.523 1.00 88.31 339 VAL A CA 1
ATOM 2531 C C . VAL A 1 339 ? -7.135 21.955 24.083 1.00 88.31 339 VAL A C 1
ATOM 2533 O O . VAL A 1 339 ? -8.125 22.002 23.346 1.00 88.31 339 VAL A O 1
ATOM 2536 N N . PRO A 1 340 ? -6.615 20.786 24.501 1.00 88.62 340 PRO A N 1
ATOM 2537 C CA . PRO A 1 340 ? -7.210 19.494 24.179 1.00 88.62 340 PRO A CA 1
ATOM 2538 C C . PRO A 1 340 ? -8.569 19.330 24.869 1.00 88.62 340 PRO A C 1
ATOM 2540 O O . PRO A 1 340 ? -8.712 19.571 26.068 1.00 88.62 340 PRO A O 1
ATOM 2543 N N . ILE A 1 341 ? -9.569 18.886 24.108 1.00 89.94 341 ILE A N 1
ATOM 2544 C CA . ILE A 1 341 ? -10.912 18.576 24.608 1.00 89.94 341 ILE A CA 1
ATOM 2545 C C . ILE A 1 341 ? -11.223 17.088 24.405 1.00 89.94 341 ILE A C 1
ATOM 2547 O O . ILE A 1 341 ? -10.856 16.524 23.371 1.00 89.94 341 ILE A O 1
ATOM 2551 N N . PRO A 1 342 ? -11.897 16.420 25.355 1.00 85.94 342 PRO A N 1
ATOM 2552 C CA . PRO A 1 342 ? -12.249 15.016 25.195 1.00 85.94 342 PRO A CA 1
ATOM 2553 C C . PRO A 1 342 ? -13.152 14.805 23.974 1.00 85.94 342 PRO A C 1
ATOM 2555 O O . PRO A 1 342 ? -14.157 15.505 23.798 1.00 85.94 342 PRO A O 1
ATOM 2558 N N . GLY A 1 343 ? -12.809 13.821 23.138 1.00 78.94 343 GLY A N 1
ATOM 2559 C CA . GLY A 1 343 ? -13.635 13.395 22.003 1.00 78.94 343 GLY A CA 1
ATOM 2560 C C . GLY A 1 343 ? -14.858 12.582 22.434 1.00 78.94 343 GLY A C 1
ATOM 2561 O O . GLY A 1 343 ? -15.842 12.497 21.702 1.00 78.94 343 GLY A O 1
ATOM 2562 N N . GLN A 1 344 ? -14.807 12.048 23.652 1.00 79.06 344 GLN A N 1
ATOM 2563 C CA . GLN A 1 344 ? -15.828 11.241 24.307 1.00 79.06 344 GLN A CA 1
ATOM 2564 C C . GLN A 1 344 ? -15.862 11.554 25.810 1.00 79.06 344 GLN A C 1
ATOM 2566 O O . GLN A 1 344 ? -14.925 12.151 26.340 1.00 79.06 344 GLN A O 1
ATOM 2571 N N . THR A 1 345 ? -16.932 11.154 26.498 1.00 83.31 345 THR A N 1
ATOM 2572 C CA . THR A 1 345 ? -17.055 11.303 27.956 1.00 83.31 345 THR A CA 1
ATOM 2573 C C . THR A 1 345 ? -15.961 10.501 28.664 1.00 83.31 345 THR A C 1
ATOM 2575 O O . THR A 1 345 ? -15.747 9.328 28.353 1.00 83.31 345 THR A O 1
ATOM 2578 N N . LEU A 1 346 ? -15.266 11.126 29.616 1.00 86.06 346 LEU A N 1
ATOM 2579 C CA . LEU A 1 346 ? -14.251 10.466 30.438 1.00 86.06 346 LEU A CA 1
ATOM 2580 C C . LEU A 1 346 ? -14.882 10.060 31.760 1.00 86.06 346 LEU A C 1
ATOM 2582 O O . LEU A 1 346 ? -15.343 10.916 32.506 1.00 86.06 346 LEU A O 1
ATOM 2586 N N . LEU A 1 347 ? -14.890 8.768 32.057 1.00 82.88 347 LEU A N 1
ATOM 2587 C CA . LEU A 1 347 ? -15.476 8.268 33.294 1.00 82.88 347 LEU A CA 1
ATOM 2588 C C . LEU A 1 347 ? -14.541 8.483 34.488 1.00 82.88 347 LEU A C 1
ATOM 2590 O O . LEU A 1 347 ? -13.311 8.407 34.369 1.00 82.88 347 LEU A O 1
ATOM 2594 N N . ALA A 1 348 ? -15.143 8.685 35.655 1.00 83.62 348 ALA A N 1
ATOM 2595 C CA . ALA A 1 348 ? -14.453 8.788 36.926 1.00 83.62 348 ALA A CA 1
ATOM 2596 C C . ALA A 1 348 ? -13.558 7.565 37.170 1.00 83.62 348 ALA A C 1
ATOM 2598 O O . ALA A 1 348 ? -13.908 6.419 36.872 1.00 83.62 348 ALA A O 1
ATOM 2599 N N . TYR A 1 349 ? -12.387 7.809 37.755 1.00 85.12 349 TYR A N 1
ATOM 2600 C CA . TYR A 1 349 ? -11.445 6.782 38.206 1.00 85.12 349 TYR A CA 1
ATOM 2601 C C . TYR A 1 349 ? -10.816 5.916 37.103 1.00 85.12 349 TYR A C 1
ATOM 2603 O O . TYR A 1 349 ? -10.116 4.945 37.407 1.00 85.12 349 TYR A O 1
ATOM 2611 N N . GLN A 1 350 ? -11.001 6.275 35.830 1.00 83.19 350 GLN A N 1
ATOM 2612 C CA . GLN A 1 350 ? -10.364 5.609 34.695 1.00 83.19 350 GLN A CA 1
ATOM 2613 C C . GLN A 1 350 ? -9.099 6.331 34.228 1.00 83.19 350 GLN A C 1
ATOM 2615 O O . GLN A 1 350 ? -8.949 7.535 34.392 1.00 83.19 350 GLN A O 1
ATOM 2620 N N . THR A 1 351 ? -8.169 5.596 33.619 1.00 87.25 351 THR A N 1
ATOM 2621 C CA . THR A 1 351 ? -6.960 6.197 33.044 1.00 87.25 351 THR A CA 1
ATOM 2622 C C . THR A 1 351 ? -7.279 6.890 31.724 1.00 87.25 351 THR A C 1
ATOM 2624 O O . THR A 1 351 ? -7.746 6.248 30.781 1.00 87.25 351 THR A O 1
ATOM 2627 N N . ILE A 1 352 ? -6.949 8.176 31.636 1.00 87.88 352 ILE A N 1
ATOM 2628 C CA . ILE A 1 352 ? -7.027 8.965 30.407 1.00 87.88 352 ILE A CA 1
ATOM 2629 C C . ILE A 1 352 ? -5.969 8.475 29.414 1.00 87.88 352 ILE A C 1
ATOM 2631 O O . ILE A 1 352 ? -4.796 8.312 29.762 1.00 87.88 352 ILE A O 1
ATOM 2635 N N . ARG A 1 353 ? -6.373 8.264 28.160 1.00 85.19 353 ARG A N 1
ATOM 2636 C CA . ARG A 1 353 ? -5.497 7.838 27.061 1.00 85.19 353 ARG A CA 1
ATOM 2637 C C . ARG A 1 353 ? -5.448 8.910 25.980 1.00 85.19 353 ARG A C 1
ATOM 2639 O O . ARG A 1 353 ? -6.335 9.752 25.904 1.00 85.19 353 ARG A O 1
ATOM 2646 N N . THR A 1 354 ? -4.453 8.841 25.102 1.00 80.38 354 THR A N 1
ATOM 2647 C CA . THR A 1 354 ? -4.373 9.713 23.918 1.00 80.38 354 THR A CA 1
ATOM 2648 C C . THR A 1 354 ? -5.639 9.603 23.063 1.00 80.38 354 THR A C 1
ATOM 2650 O O . THR A 1 354 ? -6.262 10.616 22.752 1.00 80.38 354 THR A O 1
ATOM 2653 N N . SER A 1 355 ? -6.110 8.371 22.839 1.00 75.50 355 SER A N 1
ATOM 2654 C CA . SER A 1 355 ? -7.342 8.072 22.099 1.00 75.50 355 SER A CA 1
ATOM 2655 C C . SER A 1 355 ? -8.613 8.654 22.729 1.00 75.50 355 SER A C 1
ATOM 2657 O O . SER A 1 355 ? -9.655 8.706 22.088 1.00 75.50 355 SER A O 1
ATOM 2659 N N . SER A 1 356 ? -8.565 9.098 23.990 1.00 81.38 356 SER A N 1
ATOM 2660 C CA . SER A 1 356 ? -9.702 9.736 24.661 1.00 81.38 356 SER A CA 1
ATOM 2661 C C . SER A 1 356 ? -9.993 11.153 24.144 1.00 81.38 356 SER A C 1
ATOM 2663 O O . SER A 1 356 ? -11.107 11.651 24.314 1.00 81.38 356 SER A O 1
ATOM 2665 N N . PHE A 1 357 ? -9.011 11.802 23.514 1.00 84.38 357 PHE A N 1
ATOM 2666 C CA . PHE A 1 357 ? -9.137 13.142 22.926 1.00 84.38 357 PHE A CA 1
ATOM 2667 C C . PHE A 1 357 ? -9.333 13.109 21.412 1.00 84.38 357 PHE A C 1
ATOM 2669 O O . PHE A 1 357 ? -9.540 14.150 20.793 1.00 84.38 357 PHE A O 1
ATOM 2676 N N . GLU A 1 358 ? -9.263 11.929 20.807 1.00 80.25 358 GLU A N 1
ATOM 2677 C CA . GLU A 1 358 ? -9.466 11.764 19.378 1.00 80.25 358 GLU A CA 1
ATOM 2678 C C . GLU A 1 358 ? -10.952 11.877 19.035 1.00 80.25 358 GLU A C 1
ATOM 2680 O O . GLU A 1 358 ? -11.819 11.323 19.714 1.00 80.25 358 GLU A O 1
ATOM 2685 N N . ASP A 1 359 ? -11.261 12.614 17.971 1.00 69.81 359 ASP A N 1
ATOM 2686 C CA . ASP A 1 359 ? -12.593 12.594 17.386 1.00 69.81 359 ASP A CA 1
ATOM 2687 C C . ASP A 1 359 ? -12.845 11.202 16.785 1.00 69.81 359 ASP A C 1
ATOM 2689 O O . ASP A 1 359 ? -12.109 10.793 15.889 1.00 69.81 359 ASP A O 1
ATOM 2693 N N . PRO A 1 360 ? -13.879 10.461 17.198 1.00 64.06 360 PRO A N 1
ATOM 2694 C CA . PRO A 1 360 ? -14.108 9.110 16.690 1.00 64.06 360 PRO A CA 1
ATOM 2695 C C . PRO A 1 360 ? -14.451 9.049 15.187 1.00 64.06 360 PRO A C 1
ATOM 2697 O O . PRO A 1 360 ? -14.414 7.969 14.593 1.00 64.06 360 PRO A O 1
ATOM 2700 N N . ALA A 1 361 ? -14.802 10.177 14.560 1.00 61.47 361 ALA A N 1
ATOM 2701 C CA . ALA A 1 361 ? -15.048 10.264 13.123 1.00 61.47 361 ALA A CA 1
ATOM 2702 C C . ALA A 1 361 ? -13.785 10.597 12.312 1.00 61.47 361 ALA A C 1
ATOM 2704 O O . ALA A 1 361 ? -13.695 10.201 11.152 1.00 61.47 361 ALA A O 1
ATOM 2705 N N . THR A 1 362 ? -12.814 11.317 12.887 1.00 64.88 362 THR A N 1
ATOM 2706 C CA . THR A 1 362 ? -11.636 11.812 12.141 1.00 64.88 362 THR A CA 1
ATOM 2707 C C . THR A 1 362 ? -10.287 11.358 12.707 1.00 64.88 362 THR A C 1
ATOM 2709 O O . THR A 1 362 ? -9.264 11.503 12.042 1.00 64.88 362 THR A O 1
ATOM 2712 N N . ALA A 1 363 ? -10.282 10.797 13.918 1.00 64.50 363 ALA A N 1
ATOM 2713 C CA . ALA A 1 363 ? -9.126 10.424 14.734 1.00 64.50 363 ALA A CA 1
ATOM 2714 C C . ALA A 1 363 ? -8.073 11.535 14.903 1.00 64.50 363 ALA A C 1
ATOM 2716 O O . ALA A 1 363 ? -6.900 11.268 15.172 1.00 64.50 363 ALA A O 1
ATOM 2717 N N . TYR A 1 364 ? -8.474 12.798 14.736 1.00 74.19 364 TYR A N 1
ATOM 2718 C CA . TYR A 1 364 ? -7.662 13.938 15.138 1.00 74.19 364 TYR A CA 1
ATOM 2719 C C . TYR A 1 364 ? -7.923 14.255 16.602 1.00 74.19 364 TYR A C 1
ATOM 2721 O O . TYR A 1 36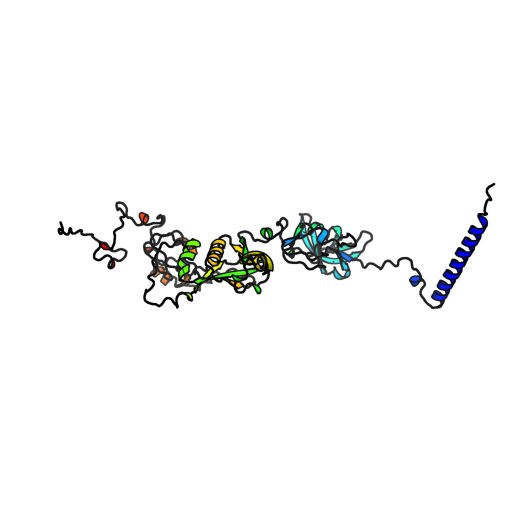4 ? -9.067 14.222 17.059 1.00 74.19 364 TYR A O 1
ATOM 2729 N N . ILE A 1 365 ? -6.858 14.602 17.325 1.00 79.56 365 ILE A N 1
ATOM 2730 C CA . ILE A 1 365 ? -6.973 15.153 18.673 1.00 79.56 365 ILE A CA 1
ATOM 2731 C C . ILE A 1 365 ? -7.792 16.435 18.566 1.00 79.56 365 ILE A C 1
ATOM 2733 O O . ILE A 1 365 ? -7.405 17.380 17.874 1.00 79.56 365 ILE A O 1
ATOM 2737 N N . ARG A 1 366 ? -8.940 16.461 19.236 1.00 78.81 366 ARG A N 1
ATOM 2738 C CA . ARG A 1 366 ? -9.796 17.637 19.255 1.00 78.81 366 ARG A CA 1
ATOM 2739 C C . ARG A 1 366 ? -9.145 18.682 20.142 1.00 78.81 366 ARG A C 1
ATOM 2741 O O . ARG A 1 366 ? -8.937 18.464 21.334 1.00 78.81 366 ARG A O 1
ATOM 2748 N N . THR A 1 367 ? -8.846 19.828 19.555 1.00 86.25 367 THR A N 1
ATOM 2749 C CA . THR A 1 367 ? -8.381 21.004 20.280 1.00 86.25 367 THR A CA 1
ATOM 2750 C C . THR A 1 367 ? -9.308 22.175 20.007 1.00 86.25 367 THR A C 1
ATOM 2752 O O . THR A 1 367 ? -9.919 22.280 18.941 1.00 86.25 367 THR A O 1
ATOM 2755 N N . ILE A 1 368 ? -9.427 23.061 20.988 1.00 85.88 368 ILE A N 1
ATOM 2756 C CA . ILE A 1 368 ? -10.041 24.372 20.808 1.00 85.88 368 ILE A CA 1
ATOM 2757 C C . ILE A 1 368 ? -8.954 25.432 20.930 1.00 85.88 368 ILE A C 1
ATOM 2759 O O . ILE A 1 368 ? -8.104 25.358 21.815 1.00 85.88 368 ILE A O 1
ATOM 2763 N N . ASN A 1 369 ? -8.972 26.418 20.040 1.00 86.75 369 ASN A N 1
ATOM 2764 C CA . ASN A 1 369 ? -8.062 27.553 20.127 1.00 86.75 369 ASN A CA 1
ATOM 2765 C C . ASN A 1 369 ? -8.698 28.612 21.019 1.00 86.75 369 ASN A C 1
ATOM 2767 O O . ASN A 1 369 ? -9.752 29.154 20.684 1.00 86.75 369 ASN A O 1
ATOM 2771 N N . VAL A 1 370 ? -8.063 28.891 22.150 1.00 86.06 370 VAL A N 1
ATOM 2772 C CA . VAL A 1 370 ? -8.537 29.868 23.134 1.00 86.06 370 VAL A CA 1
ATOM 2773 C C . VAL A 1 370 ? -7.415 30.840 23.488 1.00 86.06 370 VAL A C 1
ATOM 2775 O O . VAL A 1 370 ? -6.250 30.448 23.428 1.00 86.06 370 VAL A O 1
ATOM 2778 N N . PRO A 1 371 ? -7.712 32.097 23.855 1.00 87.12 371 PRO A N 1
ATOM 2779 C CA . PRO A 1 371 ? -6.679 33.031 24.296 1.00 87.12 371 PRO A CA 1
ATOM 2780 C C . PRO A 1 371 ? -5.899 32.473 25.494 1.00 87.12 371 PRO A C 1
ATOM 2782 O O . PRO A 1 371 ? -6.509 31.889 26.396 1.00 87.12 371 PRO A O 1
ATOM 2785 N N . THR A 1 372 ? -4.577 32.681 25.531 1.00 84.06 372 THR A N 1
ATOM 2786 C CA . THR A 1 372 ? -3.696 32.243 26.640 1.00 84.06 372 THR A CA 1
ATOM 2787 C C . THR A 1 372 ? -4.262 32.635 28.006 1.00 84.06 372 THR A C 1
ATOM 2789 O O . THR A 1 372 ? -4.405 31.792 28.888 1.00 84.06 372 THR A O 1
ATOM 2792 N N . GLU A 1 373 ? -4.689 33.892 28.142 1.00 85.69 373 GLU A N 1
ATOM 2793 C CA . GLU A 1 373 ? -5.254 34.444 29.378 1.00 85.69 373 GLU A CA 1
ATOM 2794 C C . GLU A 1 373 ? -6.530 33.712 29.819 1.00 85.69 373 GLU A C 1
ATOM 2796 O O . GLU A 1 373 ? -6.757 33.492 31.005 1.00 85.69 373 GLU A O 1
ATOM 2801 N N . THR A 1 374 ? -7.376 33.292 28.871 1.00 86.12 374 THR A N 1
ATOM 2802 C CA . THR A 1 374 ? -8.620 32.567 29.182 1.00 86.12 374 THR A CA 1
ATOM 2803 C C . THR A 1 374 ? -8.329 31.158 29.691 1.00 86.12 374 THR A C 1
ATOM 2805 O O . THR A 1 374 ? -8.981 30.700 30.634 1.00 86.12 374 THR A O 1
ATOM 2808 N N . ALA A 1 375 ? -7.340 30.484 29.096 1.00 83.75 375 ALA A N 1
ATOM 2809 C CA . ALA A 1 375 ? -6.913 29.157 29.527 1.00 83.75 375 ALA A CA 1
ATOM 2810 C C . ALA A 1 375 ? -6.286 29.189 30.931 1.00 83.75 375 ALA A C 1
ATOM 2812 O O . ALA A 1 375 ? -6.594 28.325 31.754 1.00 83.75 375 ALA A O 1
ATOM 2813 N N . GLU A 1 376 ? -5.469 30.205 31.224 1.00 84.44 376 GLU A N 1
ATOM 2814 C CA . GLU A 1 376 ? -4.849 30.398 32.539 1.00 84.44 376 GLU A CA 1
ATOM 2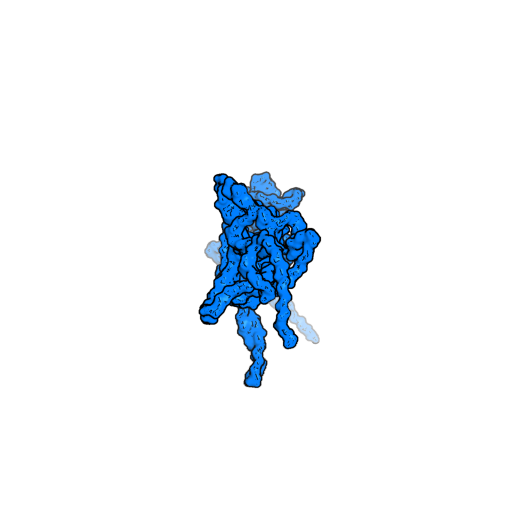815 C C . GLU A 1 376 ? -5.880 30.752 33.616 1.00 84.44 376 GLU A C 1
ATOM 2817 O O . GLU A 1 376 ? -5.933 30.082 34.647 1.00 84.44 376 GLU A O 1
ATOM 2822 N N . ASN A 1 377 ? -6.767 31.721 33.357 1.00 86.88 377 ASN A N 1
ATOM 2823 C CA . ASN A 1 377 ? -7.817 32.125 34.303 1.00 86.88 377 ASN A CA 1
ATOM 2824 C C . ASN A 1 377 ? -8.781 30.979 34.649 1.00 86.88 377 ASN A C 1
ATOM 2826 O O . ASN A 1 377 ? -9.312 30.923 35.757 1.00 86.88 377 ASN A O 1
ATOM 2830 N N . SER A 1 378 ? -9.005 30.060 33.705 1.00 84.56 378 SER A N 1
ATOM 2831 C CA . SER A 1 378 ? -9.902 28.910 33.878 1.00 84.56 378 SER A CA 1
ATOM 2832 C C . SER A 1 378 ? -9.188 27.644 34.373 1.00 84.56 378 SER A C 1
ATOM 2834 O O . SER A 1 378 ? -9.830 26.600 34.498 1.00 84.56 378 SER A O 1
ATOM 2836 N N . ASN A 1 379 ? -7.877 27.709 34.648 1.00 88.25 379 ASN A N 1
ATOM 2837 C CA . ASN A 1 379 ? -7.036 26.580 35.067 1.00 88.25 379 ASN A CA 1
ATOM 2838 C C . ASN A 1 379 ? -7.108 25.351 34.134 1.00 88.25 379 ASN A C 1
ATOM 2840 O O . ASN A 1 379 ? -7.023 24.202 34.593 1.00 88.25 379 ASN A O 1
ATOM 2844 N N . TRP A 1 380 ? -7.263 25.576 32.826 1.00 90.31 380 TRP A N 1
ATOM 2845 C CA . TRP A 1 380 ? -7.323 24.501 31.836 1.00 90.31 380 TRP A CA 1
ATOM 2846 C C . TRP A 1 380 ? -5.952 23.876 31.595 1.00 90.31 380 TRP A C 1
ATOM 2848 O O . TRP A 1 380 ? -4.925 24.554 31.560 1.00 90.31 380 TRP A O 1
ATOM 2858 N N . VAL A 1 381 ? -5.934 22.557 31.414 1.00 88.19 381 VAL A N 1
ATOM 2859 C CA . VAL A 1 381 ? -4.718 21.835 31.038 1.00 88.19 381 VAL A CA 1
ATOM 2860 C C . VAL A 1 381 ? -4.538 21.941 29.526 1.00 88.19 381 VAL A C 1
ATOM 2862 O O . VAL A 1 381 ? -5.325 21.399 28.757 1.00 88.19 381 VAL A O 1
ATOM 2865 N N . THR A 1 382 ? -3.506 22.667 29.105 1.00 87.31 382 THR A N 1
ATOM 2866 C CA . THR A 1 382 ? -3.220 22.971 27.693 1.00 87.31 382 THR A CA 1
ATOM 2867 C C . THR A 1 382 ? -2.386 21.890 27.007 1.00 87.31 382 THR A C 1
ATOM 2869 O O . THR A 1 382 ? -2.478 21.720 25.798 1.00 87.31 382 THR A O 1
ATOM 2872 N N . ASP A 1 383 ? -1.582 21.144 27.765 1.00 87.50 383 ASP A N 1
ATOM 2873 C CA . ASP A 1 383 ? -0.705 20.107 27.229 1.00 87.50 383 ASP A CA 1
ATOM 2874 C C . ASP A 1 383 ? -1.327 18.714 27.387 1.00 87.50 383 ASP A C 1
ATOM 2876 O O . ASP A 1 383 ? -1.633 18.263 28.495 1.00 87.50 383 ASP A O 1
ATOM 2880 N N . LEU A 1 384 ? -1.467 18.007 26.264 1.00 86.12 384 LEU A N 1
ATOM 2881 C CA . LEU A 1 384 ? -1.980 16.642 26.221 1.00 86.12 384 LEU A CA 1
ATOM 2882 C C . LEU A 1 384 ? -1.115 15.678 27.045 1.00 86.12 384 LEU A C 1
ATOM 2884 O O . LEU A 1 384 ? -1.650 14.769 27.681 1.00 86.12 384 LEU A O 1
ATOM 2888 N N . SER A 1 385 ? 0.204 15.890 27.091 1.00 86.44 385 SER A N 1
ATOM 2889 C CA . SER A 1 385 ? 1.122 15.025 27.842 1.00 86.44 385 SER A CA 1
ATOM 2890 C C . SER A 1 385 ? 0.820 15.019 29.348 1.00 86.44 385 SER A C 1
ATOM 2892 O O . SER A 1 385 ? 1.002 14.007 30.021 1.00 86.44 385 SER A O 1
ATOM 2894 N N . GLN A 1 386 ? 0.276 16.126 29.867 1.00 87.31 386 GLN A N 1
ATOM 2895 C CA . GLN A 1 386 ? -0.103 16.273 31.272 1.00 87.31 386 GLN A CA 1
ATOM 2896 C C . GLN A 1 386 ? -1.440 15.606 31.607 1.00 87.31 386 GLN A C 1
ATOM 2898 O O . GLN A 1 386 ? -1.754 15.448 32.791 1.00 87.31 386 GLN A O 1
ATOM 2903 N N . LEU A 1 387 ? -2.226 15.243 30.589 1.00 88.25 387 LEU A N 1
ATOM 2904 C CA . LEU A 1 387 ? -3.527 14.589 30.716 1.00 88.25 387 LEU A CA 1
ATOM 2905 C C . LEU A 1 387 ? -3.416 13.073 30.565 1.00 88.25 387 LEU A C 1
ATOM 2907 O O . LEU A 1 387 ? -4.069 12.336 31.304 1.00 88.25 387 LEU A O 1
ATOM 2911 N N . VAL A 1 388 ? -2.587 12.593 29.638 1.00 87.56 388 VAL A N 1
ATOM 2912 C CA . VAL A 1 388 ? -2.411 11.155 29.403 1.00 87.56 388 VAL A CA 1
ATOM 2913 C C . VAL A 1 388 ? -1.851 10.478 30.659 1.00 87.56 388 VAL A C 1
ATOM 2915 O O . VAL A 1 388 ? -0.884 10.930 31.263 1.00 87.56 388 VAL A O 1
ATOM 2918 N N . GLY A 1 389 ? -2.490 9.387 31.085 1.00 84.38 389 GLY A N 1
ATOM 2919 C CA . GLY A 1 389 ? -2.137 8.667 32.309 1.00 84.38 389 GLY A CA 1
ATOM 2920 C C . GLY A 1 389 ? -2.743 9.246 33.593 1.00 84.38 389 GLY A C 1
ATOM 2921 O O . GLY A 1 389 ? -2.681 8.591 34.633 1.00 84.38 389 GLY A O 1
ATOM 2922 N N . ARG A 1 390 ? -3.368 10.432 33.549 1.00 90.44 390 ARG A N 1
ATOM 2923 C CA . ARG A 1 390 ? -4.134 10.974 34.682 1.00 90.44 390 ARG A CA 1
ATOM 2924 C C . ARG A 1 390 ? -5.490 10.292 34.803 1.00 90.44 390 ARG A C 1
ATOM 2926 O O . ARG A 1 390 ? -5.919 9.545 33.925 1.00 90.44 390 ARG A O 1
ATOM 2933 N N . ILE A 1 391 ? -6.147 10.542 35.929 1.00 90.38 391 ILE A N 1
ATOM 2934 C CA . ILE A 1 391 ? -7.410 9.909 36.294 1.00 90.38 391 ILE A CA 1
ATOM 2935 C C . ILE A 1 391 ? -8.432 11.000 36.629 1.00 90.38 391 ILE A C 1
ATOM 2937 O O . ILE A 1 391 ? -8.124 11.825 37.493 1.00 90.38 391 ILE A O 1
ATOM 2941 N N . PRO A 1 392 ? -9.624 11.023 36.005 1.00 89.50 392 PRO A N 1
ATOM 2942 C CA . PRO A 1 392 ? -10.704 11.926 36.375 1.00 89.50 392 PRO A CA 1
ATOM 2943 C C . PRO A 1 392 ? -11.222 11.607 37.774 1.00 89.50 392 PRO A C 1
ATOM 2945 O O . PRO A 1 392 ? -11.372 10.444 38.154 1.00 89.50 392 PRO A O 1
ATOM 2948 N N . ARG A 1 393 ? -11.499 12.646 38.552 1.00 86.44 393 ARG A N 1
ATOM 2949 C CA . ARG A 1 393 ? -12.075 12.535 39.893 1.00 86.44 393 ARG A CA 1
ATOM 2950 C C . ARG A 1 393 ? -13.592 12.287 39.850 1.00 86.44 393 ARG A C 1
ATOM 2952 O O . ARG A 1 393 ? -14.117 11.660 40.765 1.00 86.44 393 ARG A O 1
ATOM 2959 N N . HIS A 1 394 ? -14.254 12.754 38.796 1.00 85.19 394 HIS A N 1
ATOM 2960 C CA . HIS A 1 394 ? -15.660 12.522 38.464 1.00 85.19 394 HIS A CA 1
ATOM 2961 C C . HIS A 1 394 ? -15.799 12.365 36.942 1.00 85.19 394 HIS A C 1
ATOM 2963 O O . HIS A 1 394 ? -14.814 12.512 36.215 1.00 85.19 394 HIS A O 1
ATOM 2969 N N . ASP A 1 395 ? -17.006 12.076 36.461 1.00 81.88 395 ASP A N 1
ATOM 2970 C CA . ASP A 1 395 ? -17.270 11.989 35.026 1.00 81.88 395 ASP A CA 1
ATOM 2971 C C . ASP A 1 395 ? -17.090 13.367 34.370 1.00 81.88 395 ASP A C 1
ATOM 2973 O O . ASP A 1 395 ? -17.615 14.376 34.850 1.00 81.88 395 ASP A O 1
ATOM 2977 N N . LEU A 1 396 ? -16.330 13.416 33.277 1.00 86.50 396 LEU A N 1
ATOM 2978 C CA . LEU A 1 396 ? -16.076 14.622 32.494 1.00 86.50 396 LEU A CA 1
ATOM 2979 C C . LEU A 1 396 ? -16.781 14.513 31.153 1.00 86.50 396 LEU A C 1
ATOM 2981 O O . LEU A 1 396 ? -16.594 13.548 30.410 1.00 86.50 396 LEU A O 1
ATOM 2985 N N . SER A 1 397 ? -17.574 15.531 30.831 1.00 82.56 397 SER A N 1
ATOM 2986 C CA . SER A 1 397 ? -18.288 15.594 29.561 1.00 82.56 397 SER A CA 1
ATOM 2987 C C . SER A 1 397 ? -17.323 15.637 28.378 1.00 82.56 397 SER A C 1
ATOM 2989 O O . SER A 1 397 ? -16.291 16.312 28.410 1.00 82.56 397 SER A O 1
ATOM 2991 N N . ALA A 1 398 ? -17.731 15.001 27.278 1.00 78.12 398 ALA A N 1
ATOM 2992 C CA . ALA A 1 398 ? -17.145 15.275 25.975 1.00 78.12 398 ALA A CA 1
ATOM 2993 C C . ALA A 1 398 ? -17.208 16.785 25.684 1.00 78.12 398 ALA A C 1
ATOM 2995 O O . ALA A 1 398 ? -18.152 17.462 26.104 1.00 78.12 398 ALA A O 1
ATOM 2996 N N . THR A 1 399 ? -16.240 17.301 24.923 1.00 78.31 399 THR A N 1
ATOM 2997 C CA . THR A 1 399 ? -16.173 18.690 24.416 1.00 78.31 399 THR A CA 1
ATOM 2998 C C . THR A 1 399 ? -15.825 19.798 25.413 1.00 78.31 399 THR A C 1
ATOM 3000 O O . THR A 1 399 ? -15.588 20.925 24.980 1.00 78.31 399 THR A O 1
ATOM 3003 N N . VAL A 1 400 ? -15.723 19.503 26.712 1.00 86.44 400 VAL A N 1
ATOM 3004 C CA . VAL A 1 400 ? -15.351 20.496 27.735 1.00 86.44 400 VAL A CA 1
ATOM 3005 C C . VAL A 1 400 ? -13.853 20.395 28.064 1.00 86.44 400 VAL A C 1
ATOM 3007 O O . VAL A 1 400 ? -13.365 19.287 28.291 1.00 86.44 400 VAL A O 1
ATOM 3010 N N . PRO A 1 401 ? -13.103 21.515 28.109 1.00 88.25 401 PRO A N 1
ATOM 3011 C CA . PRO A 1 401 ? -11.710 21.515 28.554 1.00 88.25 401 PRO A CA 1
ATOM 3012 C C . PRO A 1 401 ? -11.536 20.993 29.980 1.00 88.25 401 PRO A C 1
ATOM 3014 O O . PRO A 1 401 ? -12.286 21.367 30.880 1.00 88.25 401 PRO A O 1
ATOM 3017 N N . ILE A 1 402 ? -10.505 20.175 30.189 1.00 91.44 402 ILE A N 1
ATOM 3018 C CA . ILE A 1 402 ? -10.216 19.566 31.490 1.00 91.44 402 ILE A CA 1
ATOM 3019 C C . ILE A 1 402 ? -9.447 20.548 32.374 1.00 91.44 402 ILE A C 1
ATOM 3021 O O . ILE A 1 402 ? -8.437 21.124 31.949 1.00 91.44 402 ILE A O 1
ATOM 3025 N N . ARG A 1 403 ? -9.874 20.695 33.629 1.00 91.00 403 ARG A N 1
ATOM 3026 C CA . ARG A 1 403 ? -9.155 21.472 34.643 1.00 91.00 403 ARG A CA 1
ATOM 3027 C C . ARG A 1 403 ? -8.240 20.583 35.473 1.00 91.00 403 ARG A C 1
ATOM 3029 O O . ARG A 1 403 ? -8.434 19.377 35.599 1.00 91.00 403 ARG A O 1
ATOM 3036 N N . LYS A 1 404 ? -7.242 21.188 36.120 1.00 87.44 404 LYS A N 1
ATOM 3037 C CA . LYS A 1 404 ? -6.356 20.453 37.044 1.00 87.44 404 LYS A CA 1
ATOM 3038 C C . LYS A 1 404 ? -7.099 19.879 38.259 1.00 87.44 404 LYS A C 1
ATOM 3040 O O . LYS A 1 404 ? -6.694 18.835 38.762 1.00 87.44 404 LYS A O 1
ATOM 3045 N N . GLU A 1 405 ? -8.153 20.553 38.718 1.00 88.38 405 GLU A N 1
ATOM 3046 C CA . GLU A 1 405 ? -8.989 20.170 39.871 1.00 88.38 405 GLU A CA 1
ATOM 3047 C C . GLU A 1 405 ? -9.903 18.963 39.607 1.00 88.38 405 GLU A C 1
ATOM 3049 O O . GLU A 1 405 ? -10.212 18.205 40.534 1.00 88.38 405 GLU A O 1
ATOM 3054 N N . ASP A 1 406 ? -10.240 18.747 38.334 1.00 88.81 406 ASP A N 1
ATOM 3055 C CA . ASP A 1 406 ? -11.044 17.626 37.840 1.00 88.81 406 ASP A CA 1
ATOM 3056 C C . ASP A 1 406 ? -10.271 16.298 37.866 1.00 88.81 406 ASP A C 1
ATOM 3058 O O . ASP A 1 406 ? -10.841 15.222 37.678 1.00 88.81 406 ASP A O 1
ATOM 3062 N N . LEU A 1 407 ? -8.952 16.353 38.078 1.00 90.12 407 LEU A N 1
ATOM 3063 C CA . LEU A 1 407 ? -8.055 15.207 38.023 1.00 90.12 407 LEU A CA 1
ATOM 3064 C C . LEU A 1 407 ? -7.573 14.803 39.416 1.00 90.12 407 LEU A C 1
ATOM 3066 O O . LEU A 1 407 ? -7.231 15.626 40.266 1.00 90.12 407 LEU A O 1
ATOM 3070 N N . MET A 1 408 ? -7.443 13.497 39.623 1.00 88.00 408 MET A N 1
ATOM 3071 C CA . MET A 1 408 ? -6.779 12.931 40.792 1.00 88.00 408 MET A CA 1
ATOM 3072 C C . MET A 1 408 ? -5.294 13.343 40.830 1.00 88.00 408 MET A C 1
ATOM 3074 O O . MET A 1 408 ? -4.702 13.649 39.778 1.00 88.00 408 MET A O 1
ATOM 3078 N N . PRO A 1 409 ? -4.656 13.335 42.018 1.00 86.38 409 PRO A N 1
ATOM 3079 C CA . PRO A 1 409 ? -3.228 13.609 42.148 1.00 86.38 409 PRO A CA 1
ATOM 3080 C C . PRO A 1 409 ? -2.380 12.733 41.204 1.00 86.38 409 PRO A C 1
ATOM 3082 O O . PRO A 1 409 ? -2.748 11.588 40.920 1.00 86.38 409 PRO A O 1
ATOM 3085 N N . PRO A 1 410 ? -1.256 13.242 40.677 1.00 85.12 410 PRO A N 1
ATOM 3086 C CA . PRO A 1 410 ? -0.382 12.464 39.801 1.00 85.12 410 PRO A CA 1
ATOM 3087 C C . PRO A 1 410 ? 0.174 11.225 40.524 1.00 85.12 410 PRO A C 1
ATOM 3089 O O . PRO A 1 410 ? 0.485 11.283 41.710 1.00 85.12 410 PRO A O 1
ATOM 3092 N N . GLY A 1 411 ? 0.286 10.100 39.811 1.00 80.38 411 GLY A N 1
ATOM 3093 C CA . GLY A 1 411 ? 0.740 8.817 40.374 1.00 80.38 411 GLY A CA 1
ATOM 3094 C C . GLY A 1 411 ? -0.352 7.986 41.064 1.00 80.38 411 GLY A C 1
ATOM 3095 O O . GLY A 1 411 ? -0.071 6.894 41.551 1.00 80.38 411 GLY A O 1
ATOM 3096 N N . THR A 1 412 ? -1.597 8.467 41.084 1.00 84.44 412 THR A N 1
ATOM 3097 C CA . THR A 1 412 ? -2.752 7.692 41.559 1.00 84.44 412 THR A CA 1
ATOM 3098 C C . THR A 1 412 ? -2.990 6.471 40.655 1.00 84.44 412 THR A C 1
ATOM 3100 O O . THR A 1 412 ? -2.937 6.594 39.433 1.00 84.44 412 THR A O 1
ATOM 3103 N N . ALA A 1 413 ? -3.253 5.293 41.231 1.00 80.56 413 ALA A N 1
ATOM 3104 C CA . ALA A 1 413 ? -3.611 4.095 40.462 1.00 80.56 413 ALA A CA 1
ATOM 3105 C C . ALA A 1 413 ? -5.072 4.163 39.960 1.00 80.56 413 ALA A C 1
ATOM 3107 O O . ALA A 1 413 ? -5.903 4.769 40.628 1.00 80.56 413 ALA A O 1
ATOM 3108 N N . PRO A 1 414 ? -5.433 3.559 38.813 1.00 81.56 414 PRO A N 1
ATOM 3109 C CA . PRO A 1 414 ? -6.823 3.534 38.350 1.00 81.56 414 PRO A CA 1
ATOM 3110 C C . PRO A 1 414 ? -7.734 2.676 39.239 1.00 81.56 414 PRO A C 1
ATOM 3112 O O . PRO A 1 414 ? -7.290 1.699 39.842 1.00 81.56 414 PRO A O 1
ATOM 3115 N N . GLY A 1 415 ? -9.029 3.007 39.255 1.00 77.56 415 GLY A N 1
ATOM 3116 C CA . GLY A 1 415 ? -10.081 2.262 39.952 1.00 77.56 415 GLY A CA 1
ATOM 3117 C C . GLY A 1 415 ? -10.601 2.913 41.240 1.00 77.56 415 GLY A C 1
ATOM 3118 O O . GLY A 1 415 ? -10.017 3.847 41.785 1.00 77.56 415 GLY A O 1
ATOM 3119 N N . LEU A 1 416 ? -11.720 2.386 41.750 1.00 73.81 416 LEU A N 1
ATOM 3120 C CA . LEU A 1 416 ? -12.435 2.918 42.925 1.00 73.81 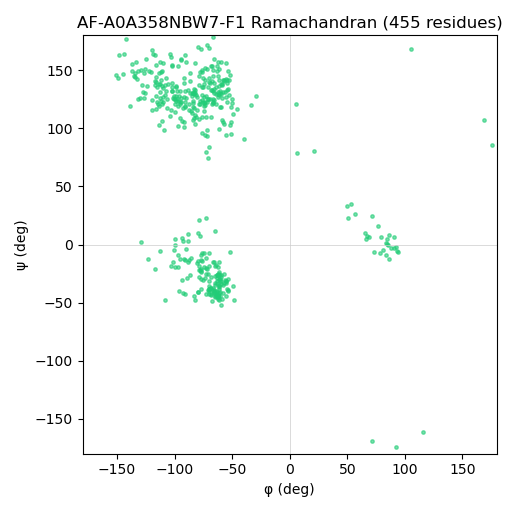416 LEU A CA 1
ATOM 3121 C C . LEU A 1 416 ? -11.594 2.907 44.214 1.00 73.81 416 LEU A C 1
ATOM 3123 O O . LEU A 1 416 ? -11.788 3.741 45.096 1.00 73.81 416 LEU A O 1
ATOM 3127 N N . SER A 1 417 ? -10.617 2.004 44.322 1.00 71.75 417 SER A N 1
ATOM 3128 C CA . SER A 1 417 ? -9.702 1.947 45.469 1.00 71.75 417 SER A CA 1
ATOM 3129 C C . SER A 1 417 ? -8.877 3.224 45.622 1.00 71.75 417 SER A C 1
ATOM 3131 O O . SER A 1 417 ? -8.627 3.664 46.739 1.00 71.75 417 SER A O 1
ATOM 3133 N N . ALA A 1 418 ? -8.499 3.858 44.513 1.00 69.12 418 ALA A N 1
ATOM 3134 C CA . ALA A 1 418 ? -7.763 5.116 44.531 1.00 69.12 418 ALA A CA 1
ATOM 3135 C C . ALA A 1 418 ? -8.614 6.323 44.944 1.00 69.12 418 ALA A C 1
ATOM 3137 O O . ALA A 1 418 ? -8.072 7.338 45.378 1.00 69.12 418 ALA A O 1
ATOM 3138 N N . ALA A 1 419 ? -9.937 6.215 44.832 1.00 69.25 419 ALA A N 1
ATOM 3139 C CA . ALA A 1 419 ? -10.869 7.228 45.309 1.00 69.25 419 ALA A CA 1
ATOM 3140 C C . ALA A 1 419 ? -11.066 7.185 46.832 1.00 69.25 419 ALA A C 1
ATOM 3142 O O . ALA A 1 419 ? -11.651 8.107 47.397 1.00 69.25 419 ALA A O 1
ATOM 3143 N N . THR A 1 420 ? -10.614 6.116 47.502 1.00 75.19 420 THR A N 1
ATOM 3144 C CA . THR A 1 420 ? -10.873 5.898 48.928 1.00 75.19 420 THR A CA 1
ATOM 3145 C C . THR A 1 420 ? -9.839 6.653 49.767 1.00 75.19 420 THR A C 1
ATOM 3147 O O . THR A 1 420 ? -8.647 6.355 49.665 1.00 75.19 420 THR A O 1
ATOM 3150 N N . PRO A 1 421 ? -10.243 7.616 50.617 1.00 72.88 421 PRO A N 1
ATOM 3151 C CA . PRO A 1 421 ? -9.306 8.303 51.497 1.00 72.88 421 PRO A CA 1
ATOM 3152 C C . PRO A 1 421 ? -8.621 7.331 52.476 1.00 72.88 421 PRO A C 1
ATOM 3154 O O . PRO A 1 421 ? -9.244 6.346 52.888 1.00 72.88 421 PRO A O 1
ATOM 3157 N N . PRO A 1 422 ? -7.381 7.615 52.916 1.00 74.88 422 PRO A N 1
ATOM 3158 C CA . PRO A 1 422 ? -6.698 6.797 53.914 1.00 74.88 422 PRO A CA 1
ATOM 3159 C C . PRO A 1 422 ? -7.548 6.622 55.180 1.00 74.88 422 PRO A C 1
ATOM 3161 O O . PRO A 1 422 ? -8.117 7.586 55.692 1.00 74.88 422 PRO A O 1
ATOM 3164 N N . GLY A 1 423 ? -7.638 5.389 55.684 1.00 80.81 423 GLY A N 1
ATOM 3165 C CA . GLY A 1 423 ? -8.423 5.064 56.881 1.00 80.81 423 GLY A CA 1
ATOM 3166 C C . GLY A 1 423 ? -9.932 4.920 56.651 1.00 80.81 423 GLY A C 1
ATOM 3167 O O . GLY A 1 423 ? -10.669 4.751 57.619 1.00 80.81 423 GLY A O 1
ATOM 3168 N N . ARG A 1 424 ? -10.405 4.963 55.398 1.00 80.69 424 ARG A N 1
ATOM 3169 C CA . ARG A 1 424 ? -11.799 4.671 55.037 1.00 80.69 424 ARG A CA 1
ATOM 3170 C C . ARG A 1 424 ? -11.909 3.352 54.276 1.00 80.69 424 ARG A C 1
ATOM 3172 O O . ARG A 1 424 ? -10.953 2.898 53.654 1.00 80.69 424 ARG A O 1
ATOM 3179 N N . VAL A 1 425 ? -13.092 2.748 54.333 1.00 76.06 425 VAL A N 1
ATOM 3180 C CA . VAL A 1 425 ? -13.443 1.532 53.591 1.00 76.06 425 VAL A CA 1
ATOM 3181 C C . VAL A 1 425 ? -14.566 1.872 52.627 1.00 76.06 425 VAL A C 1
ATOM 3183 O O . VAL A 1 425 ? -15.505 2.581 52.989 1.00 76.06 425 VAL A O 1
ATOM 3186 N N . LEU A 1 426 ? -14.455 1.368 51.403 1.00 77.88 426 LEU A N 1
ATOM 3187 C CA . LEU A 1 426 ? -15.476 1.506 50.377 1.00 77.88 426 LEU A CA 1
ATOM 3188 C C . LEU A 1 426 ? -16.408 0.293 50.465 1.00 77.88 426 LEU A C 1
ATOM 3190 O O . LEU A 1 426 ? -15.948 -0.849 50.461 1.00 77.88 426 LEU A O 1
ATOM 3194 N N . PHE A 1 427 ? -17.708 0.538 50.571 1.00 75.69 427 PHE A N 1
ATOM 3195 C CA . PHE A 1 427 ? -18.737 -0.493 50.525 1.00 75.69 427 PHE A CA 1
ATOM 3196 C C . PHE A 1 427 ? -19.837 -0.042 49.570 1.00 75.69 427 PHE A C 1
ATOM 3198 O O . PHE A 1 427 ? -20.146 1.145 49.479 1.00 75.69 427 PHE A O 1
ATOM 3205 N N . PHE A 1 428 ? -20.388 -0.992 48.824 1.00 76.69 428 PHE A N 1
ATOM 3206 C CA . PHE A 1 428 ? -21.483 -0.727 47.902 1.00 76.69 428 PHE A CA 1
ATOM 3207 C C . PHE A 1 428 ? -22.796 -0.771 48.678 1.00 76.69 428 PHE A C 1
ATOM 3209 O O . PHE A 1 428 ? -23.038 -1.710 49.437 1.00 76.69 428 PHE A O 1
ATOM 3216 N N . LEU A 1 429 ? -23.618 0.258 48.501 1.00 74.69 429 LEU A N 1
ATOM 3217 C CA . LEU A 1 429 ? -24.964 0.329 49.051 1.00 74.69 429 LEU A CA 1
ATOM 3218 C C . LEU A 1 429 ? -25.968 0.176 47.917 1.00 74.69 429 LEU A C 1
ATOM 3220 O O . LEU A 1 429 ? -25.793 0.769 46.854 1.00 74.69 429 LEU A O 1
ATOM 3224 N N . ASP A 1 430 ? -27.013 -0.603 48.167 1.00 76.62 430 ASP A N 1
ATOM 3225 C CA . ASP A 1 430 ? -28.155 -0.679 47.268 1.00 76.62 430 ASP A CA 1
ATOM 3226 C C . ASP A 1 430 ? -28.980 0.618 47.393 1.00 76.62 430 ASP A C 1
ATOM 3228 O O . ASP A 1 430 ? -29.393 0.963 48.511 1.00 76.62 430 ASP A O 1
ATOM 3232 N N . PRO A 1 431 ? -29.201 1.367 46.296 1.00 71.19 431 PRO A N 1
ATOM 3233 C CA . PRO A 1 431 ? -29.982 2.598 46.331 1.00 71.19 431 PRO A CA 1
ATOM 3234 C C . PRO A 1 431 ? -31.434 2.384 46.777 1.00 71.19 431 PRO A C 1
ATOM 3236 O O . PRO A 1 431 ? -32.020 3.322 47.316 1.00 71.19 431 PRO A O 1
ATOM 3239 N N . GLU A 1 432 ? -32.008 1.180 46.638 1.00 77.56 432 GLU A N 1
ATOM 3240 C CA . GLU A 1 432 ? -33.383 0.895 47.086 1.00 77.56 432 GLU A CA 1
ATOM 3241 C C . GLU A 1 432 ? -33.576 1.128 48.597 1.00 77.56 432 GLU A C 1
ATOM 3243 O O . GLU A 1 432 ? -34.664 1.494 49.044 1.00 77.56 432 GLU A O 1
ATOM 3248 N N . GLY A 1 433 ? -32.511 0.977 49.393 1.00 71.19 433 GLY A N 1
ATOM 3249 C CA . GLY A 1 433 ? -32.521 1.211 50.840 1.00 71.19 433 GLY A CA 1
ATOM 3250 C C . GLY A 1 433 ? -32.167 2.640 51.273 1.00 71.19 433 GLY A C 1
ATOM 3251 O O . GLY A 1 433 ? -32.196 2.936 52.469 1.00 71.19 433 GLY A O 1
ATOM 3252 N N . LEU A 1 434 ? -31.812 3.528 50.338 1.00 75.12 434 LEU A N 1
ATOM 3253 C CA . LEU A 1 434 ? -31.331 4.885 50.612 1.00 75.12 434 LEU A CA 1
ATOM 3254 C C . LEU A 1 434 ? -32.371 5.934 50.215 1.00 75.12 434 LEU A C 1
ATOM 3256 O O . LEU A 1 434 ? -32.458 6.383 49.070 1.00 75.12 434 LEU A O 1
ATOM 3260 N N . ILE A 1 435 ? -33.126 6.405 51.204 1.00 75.25 435 ILE A N 1
ATOM 3261 C CA . ILE A 1 435 ? -34.029 7.543 51.019 1.00 75.25 435 ILE A CA 1
ATOM 3262 C C . ILE A 1 435 ? -33.189 8.789 50.697 1.00 75.25 435 ILE A C 1
ATOM 3264 O O . ILE A 1 435 ? -32.346 9.197 51.492 1.00 75.25 435 ILE A O 1
ATOM 3268 N N . GLY A 1 436 ? -33.434 9.401 49.535 1.00 73.06 436 GLY A N 1
ATOM 3269 C CA . GLY A 1 436 ? -32.721 10.602 49.085 1.00 73.06 436 GLY A CA 1
ATOM 3270 C C . GLY A 1 436 ? -31.459 10.346 48.252 1.00 73.06 436 GLY A C 1
ATOM 3271 O O . GLY A 1 436 ? -30.794 11.315 47.901 1.00 73.06 436 GLY A O 1
ATOM 3272 N N . ALA A 1 437 ? -31.163 9.091 47.874 1.00 71.88 437 ALA A N 1
ATOM 3273 C CA . ALA A 1 437 ? -29.993 8.732 47.055 1.00 71.88 437 ALA A CA 1
ATOM 3274 C C . ALA A 1 437 ? -29.826 9.586 45.785 1.00 71.88 437 ALA A C 1
ATOM 3276 O O . ALA A 1 437 ? -28.715 9.938 45.402 1.00 71.88 437 ALA A O 1
ATOM 3277 N N . ASN A 1 438 ? -30.945 9.958 45.161 1.00 74.50 438 ASN A N 1
ATOM 3278 C CA . ASN A 1 438 ? -30.974 10.687 43.892 1.00 74.50 438 ASN A CA 1
ATOM 3279 C C . ASN A 1 438 ? -30.644 12.184 44.029 1.00 74.50 438 ASN A C 1
ATOM 3281 O O . ASN A 1 438 ? -30.564 12.875 43.018 1.00 74.50 438 ASN A O 1
ATOM 3285 N N . ALA A 1 439 ? -30.516 12.703 45.254 1.00 72.31 439 ALA A N 1
ATOM 3286 C CA . ALA A 1 439 ? -30.273 14.121 45.520 1.00 72.31 439 ALA A CA 1
ATOM 3287 C C . ALA A 1 439 ? -28.796 14.445 45.810 1.00 72.31 439 ALA A C 1
ATOM 3289 O O . ALA A 1 439 ? -28.470 15.601 46.071 1.00 72.31 439 ALA A O 1
ATOM 3290 N N . PHE A 1 440 ? -27.912 13.444 45.810 1.00 74.88 440 PHE A N 1
ATOM 3291 C CA . PHE A 1 440 ? -26.506 13.635 46.151 1.00 74.88 440 PHE A CA 1
ATOM 3292 C C . PHE A 1 440 ? -25.696 14.092 44.940 1.00 74.88 440 PHE A C 1
ATOM 3294 O O . PHE A 1 440 ? -25.730 13.466 43.882 1.00 74.88 440 PHE A O 1
ATOM 3301 N N . GLU A 1 441 ? -24.909 15.149 45.125 1.00 69.06 441 GLU A N 1
ATOM 3302 C CA . GLU A 1 441 ? -23.928 15.588 44.133 1.00 69.06 441 GLU A CA 1
ATOM 3303 C C . GLU A 1 441 ? -22.511 15.171 44.531 1.00 69.06 441 GLU A C 1
ATOM 3305 O O . GLU A 1 441 ? -22.171 15.008 45.710 1.00 69.06 441 GLU A O 1
ATOM 3310 N N . PHE A 1 442 ? -21.652 15.016 43.523 1.00 66.38 442 PHE A N 1
ATOM 3311 C CA . PHE A 1 442 ? -20.249 14.693 43.731 1.00 66.38 442 PHE A CA 1
ATOM 3312 C C . PHE A 1 442 ? -19.556 15.754 44.608 1.00 66.38 442 PHE A C 1
ATOM 3314 O O . PHE A 1 442 ? -19.651 16.951 44.352 1.00 66.38 442 PHE A O 1
ATOM 3321 N N . GLY A 1 443 ? -18.820 15.307 45.630 1.00 68.25 443 GLY A N 1
ATOM 3322 C CA . GLY A 1 443 ? -18.068 16.184 46.537 1.00 68.25 443 GLY A CA 1
ATOM 3323 C C . GLY A 1 443 ? -18.835 16.659 47.776 1.00 68.25 443 GLY A C 1
ATOM 3324 O O . GLY A 1 443 ? -18.238 17.313 48.630 1.00 68.25 443 GLY A O 1
ATOM 3325 N N . GLN A 1 444 ? -20.114 16.304 47.922 1.00 77.88 444 GLN A N 1
ATOM 3326 C CA . GLN A 1 444 ? -20.878 16.611 49.131 1.00 77.88 444 GLN A CA 1
ATOM 3327 C C . GLN A 1 444 ? -20.497 15.691 50.302 1.00 77.88 444 GLN A C 1
ATOM 3329 O O . GLN A 1 444 ? -20.229 14.499 50.138 1.00 77.88 444 GLN A O 1
ATOM 3334 N N . HIS A 1 445 ? -20.476 16.260 51.510 1.00 76.31 445 HIS A N 1
ATOM 3335 C CA . HIS A 1 445 ? -20.327 15.502 52.749 1.00 76.31 445 HIS A CA 1
ATOM 3336 C C . HIS A 1 445 ? -21.697 15.037 53.231 1.00 76.31 445 HIS A C 1
ATOM 3338 O O . HIS A 1 445 ? -22.635 15.827 53.305 1.00 76.31 445 HIS A O 1
ATOM 3344 N N . LEU A 1 446 ? -21.796 13.749 53.549 1.00 76.00 446 LEU A N 1
ATOM 3345 C CA . LEU A 1 446 ? -23.045 13.084 53.889 1.00 76.00 446 LEU A CA 1
ATOM 3346 C C . LEU A 1 446 ? -22.855 12.340 55.209 1.00 76.00 446 LEU A C 1
ATOM 3348 O O . LEU A 1 446 ? -21.854 11.638 55.374 1.00 76.00 446 LEU A O 1
ATOM 3352 N N . ASP A 1 447 ? -23.844 12.436 56.091 1.00 78.25 447 ASP A N 1
ATOM 3353 C CA . ASP A 1 447 ? -23.957 11.588 57.273 1.00 78.25 447 ASP A CA 1
ATOM 3354 C C . ASP A 1 447 ? -25.091 10.583 57.052 1.00 78.25 447 ASP A C 1
ATOM 3356 O O . ASP A 1 447 ? -26.224 10.953 56.736 1.00 78.25 447 ASP A O 1
ATOM 3360 N N . LEU A 1 448 ? -24.789 9.293 57.204 1.00 78.69 448 LEU A N 1
ATOM 3361 C CA . LEU A 1 448 ? -25.777 8.225 57.076 1.00 78.69 448 LEU A CA 1
ATOM 3362 C C . LEU A 1 448 ? -26.392 7.933 58.446 1.00 78.69 448 LEU A C 1
ATOM 3364 O O . LEU A 1 448 ? -25.699 7.497 59.365 1.00 78.69 448 LEU A O 1
ATOM 3368 N N . VAL A 1 449 ? -27.704 8.136 58.574 1.00 80.56 449 VAL A N 1
ATOM 3369 C CA . VAL A 1 449 ? -28.457 7.798 59.788 1.00 80.56 449 VAL A CA 1
ATOM 3370 C C . VAL A 1 449 ? -29.297 6.556 59.522 1.00 80.56 449 VAL A C 1
ATOM 3372 O O . VAL A 1 449 ? -30.195 6.563 58.684 1.00 80.56 449 VAL A O 1
ATOM 3375 N N . ALA A 1 450 ? -29.021 5.482 60.257 1.00 79.50 450 ALA A N 1
ATOM 3376 C CA . ALA A 1 450 ? -29.843 4.282 60.218 1.00 79.50 450 ALA A CA 1
ATOM 3377 C C . ALA A 1 450 ? -31.028 4.428 61.183 1.00 79.50 450 ALA A C 1
ATOM 3379 O O . ALA A 1 450 ? -30.838 4.697 62.370 1.00 79.50 450 ALA A O 1
ATOM 3380 N N . SER A 1 451 ? -32.248 4.199 60.695 1.00 75.69 451 SER A N 1
ATOM 3381 C CA . SER A 1 451 ? -33.425 4.022 61.550 1.00 75.69 451 SER A CA 1
ATOM 3382 C C . SER A 1 451 ? -33.876 2.567 61.489 1.00 75.69 451 SER A C 1
ATOM 3384 O O . SER A 1 451 ? -33.907 1.956 60.421 1.00 75.69 451 SER A O 1
ATOM 3386 N N . ARG A 1 452 ? -34.177 1.978 62.647 1.00 70.81 452 ARG A N 1
ATOM 3387 C CA . ARG A 1 452 ? -34.676 0.605 62.733 1.00 70.81 452 ARG A CA 1
ATOM 3388 C C . ARG A 1 452 ? -36.195 0.661 62.791 1.00 70.81 452 ARG A C 1
ATOM 3390 O O . ARG A 1 452 ? -36.753 1.061 63.809 1.00 70.81 452 ARG A O 1
ATOM 3397 N N . THR A 1 453 ? -36.867 0.250 61.725 1.00 61.34 453 THR A N 1
ATOM 3398 C CA . THR A 1 453 ? -38.314 0.036 61.746 1.00 61.34 453 THR A CA 1
ATOM 3399 C C . THR A 1 453 ? -38.617 -1.217 62.570 1.00 61.34 453 THR A C 1
ATOM 3401 O O . THR A 1 453 ? -38.481 -2.349 62.115 1.00 61.34 453 THR A O 1
ATOM 3404 N N . THR A 1 454 ? -38.988 -1.044 63.839 1.00 58.34 454 THR A N 1
ATOM 3405 C CA . THR A 1 454 ? -39.568 -2.131 64.639 1.00 58.34 454 THR A CA 1
ATOM 3406 C C . THR A 1 454 ? -40.996 -2.376 64.169 1.00 58.34 454 THR A C 1
ATOM 3408 O O . THR A 1 454 ? -41.919 -1.699 64.617 1.00 58.34 454 THR A O 1
ATOM 3411 N N . GLY A 1 455 ? -41.182 -3.324 63.254 1.00 54.94 455 GLY A N 1
ATOM 3412 C CA . GLY A 1 455 ? -42.518 -3.715 62.823 1.00 54.94 455 GLY A CA 1
ATOM 3413 C C . GLY A 1 455 ? -42.534 -4.738 61.698 1.00 54.94 455 GLY A C 1
ATOM 3414 O O . GLY A 1 455 ? -42.639 -4.349 60.544 1.00 54.94 455 GLY A O 1
ATOM 3415 N N . GLN A 1 456 ? -42.449 -6.020 62.058 1.00 45.44 456 GLN A N 1
ATOM 3416 C CA . GLN A 1 456 ? -43.381 -7.099 61.682 1.00 45.44 456 GLN A CA 1
ATOM 3417 C C . GLN A 1 456 ? -42.746 -8.437 62.087 1.00 45.44 456 GLN A C 1
ATOM 3419 O O . GLN A 1 456 ? -41.743 -8.864 61.520 1.00 45.44 456 GLN A O 1
ATOM 3424 N N . SER A 1 457 ? -43.302 -9.025 63.149 1.00 39.41 457 SER A N 1
ATOM 3425 C CA . SER A 1 457 ? -43.200 -10.452 63.470 1.00 39.41 457 SER A CA 1
ATOM 3426 C C . SER A 1 457 ? -44.038 -11.273 62.507 1.00 39.41 457 SER A C 1
ATOM 3428 O O . SER A 1 457 ? -45.165 -10.790 62.237 1.00 39.41 457 SER A O 1
#

Sequence (457 aa):
MQKHKSSFVFVKILLTLVLGTFVIGSGIVATLWAAGMPIEKIAFWNTEPERVAAITLPMNWKPIEAYAKVKRDDLQDPRTGQINRIEVPLTSVVGMSASIVGPEGELVSQPVKLAEETEDGILLQLQDETIITQEQLVKLGGAFTQSSDIIGRVVKKDKSPGFAFAETNFFERGTPSGLAGATPTGMRAMTLKADQLAGVHRISMGEQIDLVANIPLQKLNRFERSTGSRLPAAELVVDAGRSDRAQDSETTARLVARQAIVLTPVVKRVSTETSASLSQGKKLLSVPVEEVVLAVAAEDVAAVTAALELGATVNVLVRSGRPTSDESTPTVPGGMVAVPIPGQTLLAYQTIRTSSFEDPATAYIRTINVPTETAENSNWVTDLSQLVGRIPRHDLSATVPIRKEDLMPPGTAPGLSAATPPGRVLFFLDPEGLIGANAFEFGQHLDLVASRTTGQS